Protein AF-A0A8T2HKB7-F1 (afdb_monomer)

Structure (mmCIF, N/CA/C/O backbone):
data_AF-A0A8T2HKB7-F1
#
_entry.id   AF-A0A8T2HKB7-F1
#
loop_
_atom_site.group_PDB
_atom_site.id
_atom_site.type_symbol
_atom_site.label_atom_id
_atom_site.label_alt_id
_atom_site.label_comp_id
_atom_site.label_asym_id
_atom_site.label_entity_id
_atom_site.label_seq_id
_atom_site.pdbx_PDB_ins_code
_atom_site.Cartn_x
_atom_site.Cartn_y
_atom_site.Cartn_z
_atom_site.occupancy
_atom_site.B_iso_or_equiv
_atom_site.auth_seq_id
_atom_site.auth_comp_id
_atom_site.auth_asym_id
_atom_site.auth_atom_id
_atom_site.pdbx_PDB_model_num
ATOM 1 N N . MET A 1 1 ? 8.326 29.062 -11.252 1.00 33.88 1 MET A N 1
ATOM 2 C CA . MET A 1 1 ? 8.209 27.866 -12.114 1.00 33.88 1 MET A CA 1
ATOM 3 C C . MET A 1 1 ? 6.860 27.224 -11.843 1.00 33.88 1 MET A C 1
ATOM 5 O O . MET A 1 1 ? 6.648 26.756 -10.735 1.00 33.88 1 MET A O 1
ATOM 9 N N . ARG A 1 2 ? 5.918 27.304 -12.791 1.00 27.80 2 ARG A N 1
ATOM 10 C CA . ARG A 1 2 ? 4.631 26.599 -12.707 1.00 27.80 2 ARG A CA 1
ATOM 11 C C . ARG A 1 2 ? 4.879 25.162 -13.160 1.00 27.80 2 ARG A C 1
ATOM 13 O O . ARG A 1 2 ? 5.317 24.971 -14.290 1.00 27.80 2 ARG A O 1
ATOM 20 N N . TYR A 1 3 ? 4.659 24.190 -12.281 1.00 26.69 3 TYR A N 1
ATOM 21 C CA . TYR A 1 3 ? 4.697 22.777 -12.645 1.00 26.69 3 TYR A CA 1
ATOM 22 C C . TYR A 1 3 ? 3.582 22.519 -13.664 1.00 26.69 3 TYR A C 1
ATOM 24 O O . TYR A 1 3 ? 2.404 22.675 -13.347 1.00 26.69 3 TYR A O 1
ATOM 32 N N . MET A 1 4 ? 3.950 22.179 -14.902 1.00 27.08 4 MET A N 1
ATOM 33 C CA . MET A 1 4 ? 3.017 21.567 -15.841 1.00 27.08 4 MET A CA 1
ATOM 34 C C . MET A 1 4 ? 2.766 20.149 -15.340 1.00 27.08 4 MET A C 1
ATOM 36 O O . MET A 1 4 ? 3.562 19.246 -15.574 1.00 27.08 4 MET A O 1
ATOM 40 N N . THR A 1 5 ? 1.678 19.956 -14.600 1.00 33.66 5 THR A N 1
ATOM 41 C CA . THR A 1 5 ? 1.136 18.624 -14.370 1.00 33.66 5 THR A CA 1
ATOM 42 C C . THR A 1 5 ? 0.741 18.071 -15.735 1.00 33.66 5 THR A C 1
ATOM 44 O O . THR A 1 5 ? -0.195 18.555 -16.366 1.00 33.66 5 THR A O 1
ATOM 47 N N . SER A 1 6 ? 1.501 17.095 -16.235 1.00 32.62 6 SER A N 1
ATOM 48 C CA . SER A 1 6 ? 1.116 16.308 -17.405 1.00 32.62 6 SER A CA 1
ATOM 49 C C . SER A 1 6 ? -0.188 15.588 -17.071 1.00 32.62 6 SER A C 1
ATOM 51 O O . SER A 1 6 ? -0.193 14.505 -16.485 1.00 32.62 6 SER A O 1
ATOM 53 N N . THR A 1 7 ? -1.310 16.219 -17.401 1.00 34.56 7 THR A N 1
ATOM 54 C CA . THR A 1 7 ? -2.642 15.645 -17.303 1.00 34.56 7 THR A CA 1
ATOM 55 C C . THR A 1 7 ? -2.761 14.571 -18.373 1.00 34.56 7 THR A C 1
ATOM 57 O O . THR A 1 7 ? -3.138 14.822 -19.514 1.00 34.56 7 THR A O 1
ATOM 60 N N . TYR A 1 8 ? -2.438 13.334 -18.002 1.00 36.78 8 TYR A N 1
ATOM 61 C CA . TYR A 1 8 ? -2.991 12.181 -18.696 1.00 36.78 8 TYR A CA 1
ATOM 62 C C . TYR A 1 8 ? -4.514 12.303 -18.584 1.00 36.78 8 TYR A C 1
ATOM 64 O O . TYR A 1 8 ? -5.080 12.088 -17.513 1.00 36.78 8 TYR A O 1
ATOM 72 N N . ALA A 1 9 ? -5.158 12.752 -19.663 1.00 32.44 9 ALA A N 1
ATOM 73 C CA . ALA A 1 9 ? -6.601 12.921 -19.742 1.00 32.44 9 ALA A CA 1
ATOM 74 C C . ALA A 1 9 ? -7.260 11.540 -19.655 1.00 32.44 9 ALA A C 1
ATOM 76 O O . ALA A 1 9 ? -7.421 10.836 -20.651 1.00 32.44 9 ALA A O 1
ATOM 77 N N . TYR A 1 10 ? -7.579 11.127 -18.433 1.00 39.91 10 TYR A N 1
ATOM 78 C CA . TYR A 1 10 ? -8.328 9.914 -18.171 1.00 39.91 10 TYR A CA 1
ATOM 79 C C . TYR A 1 10 ? -9.809 10.216 -18.392 1.00 39.91 10 TYR A C 1
ATOM 81 O O . TYR A 1 10 ? -10.353 11.161 -17.822 1.00 39.91 10 TYR A O 1
ATOM 89 N N . SER A 1 11 ? -10.462 9.421 -19.236 1.00 33.41 11 SER A N 1
ATOM 90 C CA . SER A 1 11 ? -11.915 9.449 -19.384 1.00 33.41 11 SER A CA 1
ATOM 91 C C . SER A 1 11 ? -12.533 8.909 -18.093 1.00 33.41 11 SER A C 1
ATOM 93 O O . SER A 1 11 ? -12.654 7.699 -17.905 1.00 33.41 11 SER A O 1
ATOM 95 N N . SER A 1 12 ? -12.866 9.803 -17.162 1.00 39.53 12 SER A N 1
ATOM 96 C CA . SER A 1 12 ? -13.628 9.460 -15.968 1.00 39.53 12 SER A CA 1
ATOM 97 C C . SER A 1 12 ? -15.086 9.256 -16.369 1.00 39.53 12 SER A C 1
ATOM 99 O O . SER A 1 12 ? -15.867 10.197 -16.511 1.00 39.53 12 SER A O 1
ATOM 101 N N . GLN A 1 13 ? -15.489 8.003 -16.564 1.00 40.47 13 GLN A N 1
ATOM 102 C CA . GLN A 1 13 ? -16.909 7.694 -16.457 1.00 40.47 13 GLN A CA 1
ATOM 103 C C . GLN A 1 13 ? -17.332 8.027 -15.019 1.00 40.47 13 GLN A C 1
ATOM 105 O O . GLN A 1 13 ? -16.744 7.516 -14.071 1.00 40.47 13 GLN A O 1
ATOM 110 N N . ASN A 1 14 ? -18.295 8.942 -14.872 1.00 40.03 14 ASN A N 1
ATOM 111 C CA . ASN A 1 14 ? -18.813 9.462 -13.602 1.00 40.03 14 ASN A CA 1
ATOM 112 C C . ASN A 1 14 ? -19.459 8.340 -12.761 1.00 40.03 14 ASN A C 1
ATOM 114 O O . ASN A 1 14 ? -20.680 8.196 -12.702 1.00 40.03 14 ASN A O 1
ATOM 118 N N . THR A 1 15 ? -18.653 7.518 -12.097 1.00 45.56 15 THR A N 1
ATOM 119 C CA . THR A 1 15 ? -19.126 6.613 -11.051 1.00 45.56 15 THR A CA 1
ATOM 120 C C . THR A 1 15 ? -19.275 7.419 -9.768 1.00 45.56 15 THR A C 1
ATOM 122 O O . THR A 1 15 ? -18.288 7.930 -9.245 1.00 45.56 15 THR A O 1
ATOM 125 N N . SER A 1 16 ? -20.502 7.557 -9.250 1.00 45.28 16 SER A N 1
ATOM 126 C CA . SER A 1 16 ? -20.735 8.199 -7.946 1.00 45.28 16 SER A CA 1
ATOM 127 C C . SER A 1 16 ? -19.819 7.566 -6.880 1.00 45.28 16 SER A C 1
ATOM 129 O O . SER A 1 16 ? -19.712 6.335 -6.863 1.00 45.28 16 SER A O 1
ATOM 131 N N . PRO A 1 17 ? -19.217 8.336 -5.954 1.00 51.38 17 PRO A N 1
ATOM 132 C CA . PRO A 1 17 ? -18.415 7.798 -4.849 1.00 51.38 17 PRO A CA 1
ATOM 133 C C . PRO A 1 17 ? -19.121 6.681 -4.063 1.00 51.38 17 PRO A C 1
ATOM 135 O O . PRO A 1 17 ? -18.500 5.715 -3.635 1.00 51.38 17 PRO A O 1
ATOM 138 N N . THR A 1 18 ? -20.453 6.741 -3.961 1.00 52.22 18 THR A N 1
ATOM 139 C CA . THR A 1 18 ? -21.271 5.693 -3.323 1.00 52.22 18 THR A CA 1
ATOM 140 C C . THR A 1 18 ? -21.320 4.380 -4.108 1.00 52.22 18 THR A C 1
ATOM 142 O O . THR A 1 18 ? -21.565 3.332 -3.520 1.00 52.22 18 THR A O 1
ATOM 145 N N . SER A 1 19 ? -21.090 4.400 -5.424 1.00 57.41 19 SER A N 1
ATOM 146 C CA . SER A 1 19 ? -21.016 3.197 -6.267 1.00 57.41 19 SER A CA 1
ATOM 147 C C . SER A 1 19 ? -19.668 2.487 -6.142 1.00 57.41 19 SER A C 1
ATOM 149 O O . SER A 1 19 ? -19.634 1.259 -6.121 1.00 57.41 19 SER A O 1
ATOM 151 N N . LEU A 1 20 ? -18.589 3.251 -5.927 1.00 61.28 20 LEU A N 1
ATOM 152 C CA . LEU A 1 20 ? -17.275 2.725 -5.554 1.00 61.28 20 LEU A CA 1
ATOM 153 C C . LEU A 1 20 ? -17.274 2.083 -4.163 1.00 61.28 20 LEU A C 1
ATOM 155 O O . LEU A 1 20 ? -16.306 1.406 -3.853 1.00 61.28 20 LEU A O 1
ATOM 159 N N . LEU A 1 21 ? -18.341 2.270 -3.368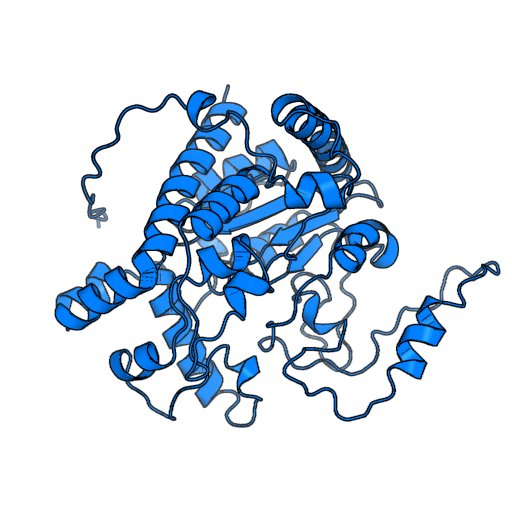 1.00 57.97 21 LEU A N 1
ATOM 160 C CA . LEU A 1 21 ? -18.490 1.830 -1.977 1.00 57.97 21 LEU A CA 1
ATOM 161 C C . LEU A 1 21 ? -19.559 0.722 -1.755 1.00 57.97 21 LEU A C 1
ATOM 163 O O . LEU A 1 21 ? -19.923 0.441 -0.611 1.00 57.97 21 LEU A O 1
ATOM 167 N N . LYS A 1 22 ? -20.005 0.002 -2.797 1.00 61.56 22 LYS A N 1
ATOM 168 C CA . LYS A 1 22 ? -20.921 -1.150 -2.640 1.00 61.56 22 LYS A CA 1
ATOM 169 C C . LYS A 1 22 ? -20.213 -2.516 -2.705 1.00 61.56 22 LYS A C 1
ATOM 171 O O . LYS A 1 22 ? -19.714 -2.894 -3.755 1.00 61.56 22 LYS A O 1
ATOM 176 N N . ASN A 1 23 ? -20.314 -3.278 -1.607 1.00 66.12 23 ASN A N 1
ATOM 177 C CA . ASN A 1 23 ? -20.043 -4.722 -1.475 1.00 66.12 23 ASN A CA 1
ATOM 178 C C . ASN A 1 23 ? -18.600 -5.202 -1.785 1.00 66.12 23 ASN A C 1
ATOM 180 O O . ASN A 1 23 ? -18.311 -5.674 -2.881 1.00 66.12 23 ASN A O 1
ATOM 184 N N . PHE A 1 24 ? -17.703 -5.178 -0.787 1.00 83.19 24 PHE A N 1
ATOM 185 C CA . PHE A 1 24 ? -16.282 -5.560 -0.976 1.00 83.19 24 PHE A CA 1
ATOM 186 C C . PHE A 1 24 ? -15.762 -6.630 -0.037 1.00 83.19 24 PHE A C 1
ATOM 188 O O . PHE A 1 24 ? -14.557 -6.853 0.033 1.00 83.19 24 PHE A O 1
ATOM 195 N N . CYS A 1 25 ? -16.639 -7.292 0.707 1.00 90.44 25 CYS A N 1
ATOM 196 C CA . CYS A 1 25 ? -16.159 -8.266 1.662 1.00 90.44 25 CYS A CA 1
ATOM 197 C C . CYS A 1 25 ? -15.763 -9.568 0.950 1.00 90.44 25 CYS A C 1
ATOM 199 O O . CYS A 1 25 ? -16.614 -10.387 0.582 1.00 90.44 25 CYS A O 1
ATOM 201 N N . VAL A 1 26 ? -14.453 -9.744 0.752 1.00 94.94 26 VAL A N 1
ATOM 202 C CA . VAL A 1 26 ? -13.859 -10.899 0.071 1.00 94.94 26 VAL A CA 1
ATOM 203 C C . VAL A 1 26 ? -14.356 -12.180 0.742 1.00 94.94 26 VAL A C 1
ATOM 205 O O . VAL A 1 26 ? -14.273 -12.330 1.960 1.00 94.94 26 VAL A O 1
ATOM 208 N N . HIS A 1 27 ? -14.865 -13.131 -0.045 1.00 95.56 27 HIS A N 1
ATOM 209 C CA . HIS A 1 27 ? -15.445 -14.365 0.496 1.00 95.56 27 HIS A CA 1
ATOM 210 C C . HIS A 1 27 ? -14.476 -15.129 1.417 1.00 95.56 27 HIS A C 1
ATOM 212 O O . HIS A 1 27 ? -14.854 -15.511 2.521 1.00 95.56 27 HIS A O 1
ATOM 218 N N . GLY A 1 28 ? -13.212 -15.288 1.008 1.00 96.38 28 GLY A N 1
ATOM 219 C CA . GLY A 1 28 ? -12.194 -15.945 1.834 1.00 96.38 28 GLY A CA 1
ATOM 220 C C . GLY A 1 28 ? -11.924 -15.226 3.162 1.00 96.38 28 GLY A C 1
ATOM 221 O O . GLY A 1 28 ? -11.757 -15.886 4.184 1.00 96.38 28 GLY A O 1
ATOM 222 N N . ASP A 1 29 ? -11.955 -13.890 3.167 1.00 97.12 29 ASP A N 1
ATOM 223 C CA . ASP A 1 29 ? -11.766 -13.080 4.377 1.00 97.12 29 ASP A CA 1
ATOM 224 C C . ASP A 1 29 ? -12.968 -13.254 5.333 1.00 97.12 29 ASP A C 1
ATOM 226 O O . ASP A 1 29 ? -12.785 -13.462 6.534 1.00 97.12 29 ASP A O 1
ATOM 230 N N . ARG A 1 30 ? -14.206 -13.315 4.807 1.00 96.44 30 ARG A N 1
ATOM 231 C CA . ARG A 1 30 ? -15.406 -13.661 5.604 1.00 96.44 30 ARG A CA 1
ATOM 232 C C . ARG A 1 30 ? -15.285 -15.018 6.267 1.00 96.44 30 ARG A C 1
ATOM 234 O O . ARG A 1 30 ? -15.528 -15.137 7.463 1.00 96.44 30 ARG A O 1
ATOM 241 N N . VAL A 1 31 ? -14.926 -16.040 5.493 1.00 96.75 31 VAL A N 1
ATOM 242 C CA . VAL A 1 31 ? -14.802 -17.411 6.002 1.00 96.75 31 VAL A CA 1
ATOM 243 C C . VAL A 1 31 ? -13.741 -17.475 7.099 1.00 96.75 31 VAL A C 1
ATOM 245 O O . VAL A 1 31 ? -14.016 -18.020 8.164 1.00 96.75 31 VAL A O 1
ATOM 248 N N . ALA A 1 32 ? -12.576 -16.856 6.886 1.00 95.25 32 ALA A N 1
ATOM 249 C CA . ALA A 1 32 ? -11.501 -16.819 7.878 1.00 95.25 32 ALA A CA 1
ATOM 250 C C . ALA A 1 32 ? -11.880 -16.083 9.173 1.00 95.25 32 ALA A C 1
ATOM 252 O O . ALA A 1 32 ? -11.338 -16.395 10.228 1.00 95.25 32 ALA A O 1
ATOM 253 N N . THR A 1 33 ? -12.829 -15.150 9.096 1.00 96.69 33 THR A N 1
ATOM 254 C CA . THR A 1 33 ? -13.368 -14.413 10.250 1.00 96.69 33 THR A CA 1
ATOM 255 C C . THR A 1 33 ? -14.516 -15.164 10.952 1.00 96.69 33 THR A C 1
ATOM 257 O O . THR A 1 33 ? -14.982 -14.756 12.010 1.00 96.69 33 THR A O 1
ATOM 260 N N . GLY A 1 34 ? -15.025 -16.262 10.378 1.00 97.06 34 GLY A N 1
ATOM 261 C CA . GLY A 1 34 ? -16.236 -16.938 10.871 1.00 97.06 34 GLY A CA 1
ATOM 262 C C . GLY A 1 34 ? -17.548 -16.255 10.453 1.00 97.06 34 GLY A C 1
ATOM 263 O O . GLY A 1 34 ? -18.611 -16.526 11.007 1.00 97.06 34 GLY A O 1
ATOM 264 N N . TRP A 1 35 ? -17.496 -15.378 9.449 1.00 97.44 35 TRP A N 1
ATOM 265 C CA . TRP A 1 35 ? -18.620 -14.594 8.920 1.00 97.44 35 TRP A CA 1
ATOM 266 C C . TRP A 1 35 ? -19.160 -15.145 7.595 1.00 97.44 35 TRP A C 1
ATOM 268 O O . TRP A 1 35 ? -19.722 -14.410 6.784 1.00 97.44 35 TRP A O 1
ATOM 278 N N . SER A 1 36 ? -18.989 -16.443 7.338 1.00 97.25 36 SER A N 1
ATOM 279 C CA . SER A 1 36 ? -19.443 -17.088 6.095 1.00 97.25 36 SER A CA 1
ATOM 280 C C . SER A 1 36 ? -20.957 -16.988 5.865 1.00 97.25 36 SER A C 1
ATOM 282 O O . SER A 1 36 ? -21.399 -17.019 4.720 1.00 97.25 36 SER A O 1
ATOM 284 N N . HIS A 1 37 ? -21.735 -16.842 6.939 1.00 97.38 37 HIS A N 1
ATOM 285 C CA . HIS A 1 37 ? -23.190 -16.692 6.917 1.00 97.38 37 HIS A CA 1
ATOM 286 C C . HIS A 1 37 ? -23.658 -15.258 6.620 1.00 97.38 37 HIS A C 1
ATOM 288 O O . HIS A 1 37 ? -24.829 -15.064 6.306 1.00 97.38 37 HIS A O 1
ATOM 294 N N . LEU A 1 38 ? -22.773 -14.258 6.713 1.00 96.94 38 LEU A N 1
ATOM 295 C CA . LEU A 1 38 ? -23.121 -12.864 6.452 1.00 96.94 38 LEU A CA 1
ATOM 296 C C . LEU A 1 38 ? -23.130 -12.575 4.949 1.00 96.94 38 LEU A C 1
ATOM 298 O O . LEU A 1 38 ? -22.209 -12.951 4.209 1.00 96.94 38 LEU A O 1
ATOM 302 N N . THR A 1 39 ? -24.123 -11.809 4.504 1.00 94.44 39 THR A N 1
ATOM 303 C CA . THR A 1 39 ? -24.085 -11.146 3.196 1.00 94.44 39 THR A CA 1
ATOM 304 C C . THR A 1 39 ? -22.903 -10.172 3.124 1.00 94.44 39 THR A C 1
ATOM 306 O O . THR A 1 39 ? -22.327 -9.765 4.135 1.00 94.44 39 THR A O 1
ATOM 309 N N . GLU A 1 40 ? -22.519 -9.750 1.918 1.00 90.69 40 GLU A N 1
ATOM 310 C CA . GLU A 1 40 ? -21.417 -8.787 1.757 1.00 90.69 40 GLU A CA 1
ATOM 311 C C . GLU A 1 40 ? -21.715 -7.449 2.441 1.00 90.69 40 GLU A C 1
ATOM 313 O O . GLU A 1 40 ? -20.825 -6.856 3.052 1.00 90.69 40 GLU A O 1
ATOM 318 N N . ARG A 1 41 ? -22.978 -7.009 2.405 1.00 91.31 41 ARG A N 1
ATOM 319 C CA . ARG A 1 41 ? -23.434 -5.793 3.083 1.00 91.31 41 ARG A CA 1
ATOM 320 C C . ARG A 1 41 ? -23.329 -5.917 4.602 1.00 91.31 41 ARG A C 1
ATOM 322 O O . ARG A 1 41 ? -22.843 -4.992 5.246 1.00 91.31 41 ARG A O 1
ATOM 329 N N . GLU A 1 42 ? -23.770 -7.038 5.167 1.00 95.12 42 GLU A N 1
ATOM 330 C CA . GLU A 1 42 ? -23.676 -7.291 6.610 1.00 95.12 42 GLU A CA 1
ATOM 331 C C . GLU A 1 42 ? -22.222 -7.403 7.062 1.00 95.12 42 GLU A C 1
ATOM 333 O O . GLU A 1 42 ? -21.863 -6.792 8.065 1.00 95.12 42 GLU A O 1
ATOM 338 N N . CYS A 1 43 ? -21.367 -8.093 6.298 1.00 94.88 43 CYS A N 1
ATOM 339 C CA . CYS A 1 43 ? -19.937 -8.132 6.592 1.00 94.88 43 CYS A CA 1
ATOM 340 C C . CYS A 1 43 ? -19.337 -6.718 6.633 1.00 94.88 43 CYS A C 1
ATOM 342 O O . CYS A 1 43 ? -18.689 -6.360 7.613 1.00 94.88 43 CYS A O 1
ATOM 344 N N . MET A 1 44 ? -19.562 -5.896 5.601 1.00 92.12 44 MET A N 1
ATOM 345 C CA . MET A 1 44 ? -19.001 -4.540 5.570 1.00 92.12 44 MET A CA 1
ATOM 346 C C . MET A 1 44 ? -19.542 -3.670 6.706 1.00 92.12 44 MET A C 1
ATOM 348 O O . MET A 1 44 ? -18.805 -2.859 7.263 1.00 92.12 44 MET A O 1
ATOM 352 N N . HIS A 1 45 ? -20.808 -3.854 7.085 1.00 93.38 45 HIS A N 1
ATOM 353 C CA . HIS A 1 45 ? -21.368 -3.187 8.251 1.00 93.38 45 HIS A CA 1
ATOM 354 C C . HIS A 1 45 ? -20.635 -3.596 9.537 1.00 93.38 45 HIS A C 1
ATOM 356 O O . HIS A 1 45 ? -20.150 -2.715 10.248 1.00 93.38 45 HIS A O 1
ATOM 362 N N . GLN A 1 46 ? -20.481 -4.898 9.795 1.00 95.94 46 GLN A N 1
ATOM 363 C CA . GLN A 1 46 ? -19.757 -5.413 10.965 1.00 95.94 46 GLN A CA 1
ATOM 364 C C . GLN A 1 46 ? -18.305 -4.923 10.998 1.00 95.94 46 GLN A C 1
ATOM 366 O O . GLN A 1 46 ? -17.856 -4.368 12.001 1.00 95.94 46 GLN A O 1
ATOM 371 N N . PHE A 1 47 ? -17.598 -5.023 9.871 1.00 95.19 47 PHE A N 1
ATOM 372 C CA . PHE A 1 47 ? -16.238 -4.510 9.741 1.00 95.19 47 PHE A CA 1
ATOM 373 C C . PHE A 1 47 ? -16.161 -3.006 10.046 1.00 95.19 47 PHE A C 1
ATOM 375 O O . PHE A 1 47 ? -15.283 -2.570 10.787 1.00 95.19 47 PHE A O 1
ATOM 382 N N . SER A 1 48 ? -17.11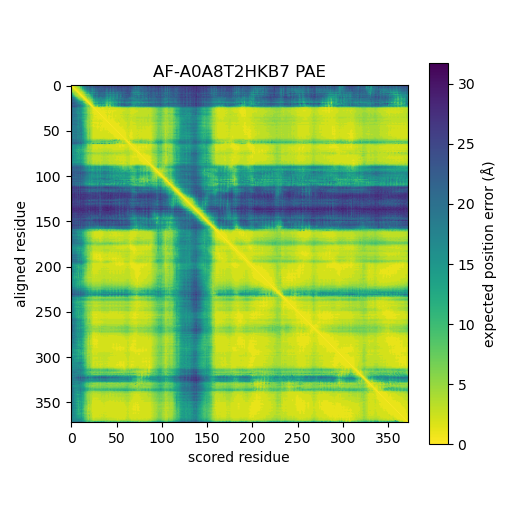3 -2.203 9.553 1.00 93.25 48 SER A N 1
ATOM 383 C CA . SER A 1 48 ? -17.141 -0.760 9.826 1.00 93.25 48 SER A CA 1
ATOM 384 C C . SER A 1 48 ? -17.332 -0.430 11.310 1.00 93.25 48 SER A C 1
ATOM 386 O O . SER A 1 48 ? -16.791 0.566 11.789 1.00 93.25 48 SER A O 1
ATOM 388 N N . VAL A 1 49 ? -18.076 -1.256 12.056 1.00 95.81 49 VAL A N 1
ATOM 389 C CA . VAL A 1 49 ? -18.243 -1.098 13.509 1.00 95.81 49 VAL A CA 1
ATOM 390 C C . VAL A 1 49 ? -16.914 -1.358 14.217 1.00 95.81 49 VAL A C 1
ATOM 392 O O . VAL A 1 49 ? -16.477 -0.525 15.009 1.00 95.81 49 VAL A O 1
ATOM 395 N N . ILE A 1 50 ? -16.230 -2.454 13.880 1.00 95.75 50 ILE A N 1
ATOM 396 C CA . ILE A 1 50 ? -14.915 -2.797 14.444 1.00 95.75 50 ILE A CA 1
ATOM 397 C C . ILE A 1 50 ? -13.877 -1.716 14.120 1.00 95.75 50 ILE A C 1
ATOM 399 O O . ILE A 1 50 ? -13.170 -1.248 15.013 1.00 95.75 50 ILE A O 1
ATOM 403 N N . GLN A 1 51 ? -13.830 -1.254 12.869 1.00 95.12 51 GLN A N 1
ATOM 404 C CA . GLN A 1 51 ? -12.913 -0.199 12.446 1.00 95.12 51 GLN A CA 1
ATOM 405 C C . GLN A 1 51 ? -13.184 1.119 13.192 1.00 95.12 51 GLN A C 1
ATOM 407 O O . GLN A 1 51 ? -12.240 1.766 13.642 1.00 95.12 51 GLN A O 1
ATOM 412 N N . LYS A 1 52 ? -14.454 1.506 13.397 1.00 95.38 52 LYS A N 1
ATOM 413 C CA . LYS A 1 52 ? -14.818 2.696 14.192 1.00 95.38 52 LYS A CA 1
ATOM 414 C C . LYS A 1 52 ? -14.345 2.595 15.640 1.00 95.38 52 LYS A C 1
ATOM 416 O O . LYS A 1 52 ? -13.824 3.578 16.163 1.00 95.38 52 LYS A O 1
ATOM 421 N N . LEU A 1 53 ? -14.486 1.429 16.270 1.00 95.75 53 LEU A N 1
ATOM 422 C CA . LEU A 1 53 ? -13.992 1.199 17.631 1.00 95.75 53 LEU A CA 1
ATOM 423 C C . LEU A 1 53 ? -12.462 1.309 17.698 1.00 95.75 53 LEU A C 1
ATOM 425 O O . LEU A 1 53 ? -11.934 1.976 18.588 1.00 95.75 53 LEU A O 1
ATOM 429 N N . ALA A 1 54 ? -11.748 0.732 16.727 1.00 95.31 54 ALA A N 1
ATOM 430 C CA . ALA A 1 54 ? -10.293 0.850 16.640 1.00 95.31 54 ALA A CA 1
ATOM 431 C C . ALA A 1 54 ? -9.842 2.310 16.431 1.00 95.31 54 ALA A C 1
ATOM 433 O O . ALA A 1 54 ? -8.921 2.778 17.100 1.00 95.31 54 ALA A O 1
ATOM 434 N N . LEU A 1 55 ? -10.525 3.062 15.561 1.00 96.12 55 LEU A N 1
ATOM 435 C CA . LEU A 1 55 ? -10.261 4.488 15.339 1.00 96.12 55 LEU A CA 1
ATOM 436 C C . LEU A 1 55 ? -10.536 5.333 16.583 1.00 96.12 55 LEU A C 1
ATOM 438 O O . LEU A 1 55 ? -9.754 6.228 16.901 1.00 96.12 55 LEU A O 1
ATOM 442 N N . GLN A 1 56 ? -11.620 5.048 17.305 1.00 95.69 56 GLN A N 1
ATOM 443 C CA . GLN A 1 56 ? -11.914 5.721 18.565 1.00 95.69 56 GLN A CA 1
ATOM 444 C C . GLN A 1 56 ? -10.803 5.471 19.588 1.00 95.69 56 GLN A C 1
ATOM 446 O O . GLN A 1 56 ? -10.359 6.423 20.223 1.00 95.69 56 GLN A O 1
ATOM 451 N N . ALA A 1 57 ? -10.319 4.231 19.704 1.00 94.06 57 ALA A N 1
ATOM 452 C CA . ALA A 1 57 ? -9.204 3.895 20.583 1.00 94.06 57 ALA A CA 1
ATOM 453 C C . ALA A 1 57 ? -7.922 4.663 20.210 1.00 94.06 57 ALA A C 1
ATOM 455 O O . ALA A 1 57 ? -7.238 5.160 21.104 1.00 94.06 57 ALA A O 1
ATOM 456 N N . ILE A 1 58 ? -7.614 4.805 18.912 1.00 93.69 58 ILE A N 1
ATOM 457 C CA . ILE A 1 58 ? -6.465 5.599 18.434 1.00 93.69 58 ILE A CA 1
ATOM 458 C C . ILE A 1 58 ? -6.621 7.069 18.829 1.00 93.69 58 ILE A C 1
ATOM 460 O O . ILE A 1 58 ? -5.708 7.645 19.415 1.00 93.69 58 ILE A O 1
ATOM 464 N N . ARG A 1 59 ? -7.787 7.671 18.569 1.00 94.19 59 ARG A N 1
ATOM 465 C CA . ARG A 1 59 ? -8.044 9.092 18.864 1.00 94.19 59 ARG A CA 1
ATOM 466 C C . ARG A 1 59 ? -7.987 9.415 20.354 1.00 94.19 59 ARG A C 1
ATOM 468 O O . ARG A 1 59 ? -7.576 10.509 20.722 1.00 94.19 59 ARG A O 1
ATOM 475 N N . THR A 1 60 ? -8.409 8.487 21.211 1.00 93.06 60 THR A N 1
ATOM 476 C CA . THR A 1 60 ? -8.345 8.652 22.672 1.00 93.06 60 THR A CA 1
ATOM 477 C C . THR A 1 60 ? -7.008 8.219 23.263 1.00 93.06 60 THR A C 1
ATOM 479 O O . THR A 1 60 ? -6.858 8.230 24.484 1.00 93.06 60 THR A O 1
ATOM 482 N N . ASN A 1 61 ? -6.037 7.854 22.417 1.00 85.88 61 ASN A N 1
ATOM 483 C CA . ASN A 1 61 ? -4.719 7.377 22.817 1.00 85.88 61 ASN A CA 1
ATOM 484 C C . ASN A 1 61 ? -4.793 6.213 23.824 1.00 85.88 61 ASN A C 1
ATOM 486 O O . ASN A 1 61 ? -4.056 6.155 24.810 1.00 85.88 61 ASN A O 1
ATOM 490 N N . SER A 1 62 ? -5.743 5.299 23.606 1.00 85.25 62 SER A N 1
ATOM 491 C CA . SER A 1 62 ? -5.895 4.107 24.433 1.00 85.25 62 SER A CA 1
ATOM 492 C C . SER A 1 62 ? -4.661 3.215 24.294 1.00 85.25 62 SER A C 1
ATOM 494 O O . SER A 1 62 ? -4.201 2.958 23.185 1.00 85.25 62 SER A O 1
ATOM 496 N N . SER A 1 63 ? -4.181 2.639 25.397 1.00 78.19 63 SER A N 1
ATOM 497 C CA . SER A 1 63 ? -3.078 1.660 25.393 1.00 78.19 63 SER A CA 1
ATOM 498 C C . SER A 1 63 ? -3.375 0.380 24.595 1.00 78.19 63 SER A C 1
ATOM 500 O O . SER A 1 63 ? -2.480 -0.426 24.350 1.00 78.19 63 SER A O 1
ATOM 502 N N . ASN A 1 64 ? -4.632 0.182 24.186 1.00 79.94 64 ASN A N 1
ATOM 503 C CA . ASN A 1 64 ? -5.069 -0.927 23.342 1.00 79.94 64 ASN A CA 1
ATOM 504 C C . ASN A 1 64 ? -5.169 -0.550 21.855 1.00 79.94 64 ASN A C 1
ATOM 506 O O . ASN A 1 64 ? -5.535 -1.401 21.044 1.00 79.94 64 ASN A O 1
ATOM 510 N N . ALA A 1 65 ? -4.907 0.708 21.504 1.00 86.19 65 ALA A N 1
ATOM 511 C CA . ALA A 1 65 ? -5.008 1.198 20.144 1.00 86.19 65 ALA A CA 1
ATOM 512 C C . ALA A 1 65 ? -3.788 0.785 19.324 1.00 86.19 65 ALA A C 1
ATOM 514 O O . ALA A 1 65 ? -2.650 1.011 19.729 1.00 86.19 65 ALA A O 1
ATOM 515 N N . MET A 1 66 ? -4.036 0.219 18.146 1.00 91.38 66 MET A N 1
ATOM 516 C CA . MET A 1 66 ? -2.983 -0.119 17.202 1.00 91.38 66 MET A CA 1
ATOM 517 C C . MET A 1 66 ? -3.382 0.327 15.798 1.00 91.38 66 MET A C 1
ATOM 519 O O . MET A 1 66 ? -4.502 0.076 15.343 1.00 91.38 66 MET A O 1
ATOM 523 N N . LEU A 1 67 ? -2.446 0.986 15.122 1.00 94.06 67 LEU A N 1
ATOM 524 C CA . LEU A 1 67 ? -2.512 1.316 13.708 1.00 94.06 67 LEU A CA 1
ATOM 525 C C . LEU A 1 67 ? -1.534 0.420 12.948 1.00 94.06 67 LEU A C 1
ATOM 527 O O . LEU A 1 67 ? -0.328 0.466 13.190 1.00 94.06 67 LEU A O 1
ATOM 531 N N . LEU A 1 68 ? -2.048 -0.376 12.014 1.00 94.06 68 LEU A N 1
ATOM 532 C CA . LEU A 1 68 ? -1.225 -1.112 11.062 1.00 94.06 68 LEU A CA 1
ATOM 533 C C . LEU A 1 68 ? -1.064 -0.294 9.786 1.00 94.06 68 LEU A C 1
ATOM 535 O O . LEU A 1 68 ? -2.021 -0.042 9.055 1.00 94.06 68 LEU A O 1
ATOM 539 N N . PHE A 1 69 ? 0.172 0.061 9.480 1.00 95.00 69 PHE A N 1
ATOM 540 C CA . PHE A 1 69 ? 0.565 0.579 8.190 1.00 95.00 69 PHE A CA 1
ATOM 541 C C . PHE A 1 69 ? 0.952 -0.573 7.260 1.00 95.00 69 PHE A C 1
ATOM 543 O O . PHE A 1 69 ? 2.035 -1.148 7.380 1.00 95.00 69 PHE A O 1
ATOM 550 N N . LYS A 1 70 ? 0.089 -0.888 6.286 1.00 95.00 70 LYS A N 1
ATOM 551 C CA . LYS A 1 70 ? 0.508 -1.703 5.140 1.00 95.00 70 LYS A CA 1
ATOM 552 C C . LYS A 1 70 ? 1.418 -0.842 4.270 1.00 95.00 70 LYS A C 1
ATOM 554 O O . LYS A 1 70 ? 0.945 -0.018 3.481 1.00 95.00 70 LYS A O 1
ATOM 559 N N . HIS A 1 71 ? 2.718 -1.026 4.443 1.00 93.25 71 HIS A N 1
ATOM 560 C CA . HIS A 1 71 ? 3.747 -0.331 3.696 1.00 93.25 71 HIS A CA 1
ATOM 561 C C . HIS A 1 71 ? 3.929 -1.043 2.360 1.00 93.25 71 HIS A C 1
ATOM 563 O O . HIS A 1 71 ? 4.374 -2.182 2.306 1.00 93.25 71 HIS A O 1
ATOM 569 N N . VAL A 1 72 ? 3.553 -0.385 1.270 1.00 92.94 72 VAL A N 1
ATOM 570 C CA . VAL A 1 72 ? 3.915 -0.852 -0.068 1.00 92.94 72 VAL A CA 1
ATOM 571 C C . VAL A 1 72 ? 5.346 -0.414 -0.350 1.00 92.94 72 VAL A C 1
ATOM 573 O O . VAL A 1 72 ? 5.658 0.777 -0.256 1.00 92.94 72 VAL A O 1
ATOM 576 N N . HIS A 1 73 ? 6.223 -1.354 -0.710 1.00 89.62 73 HIS A N 1
ATOM 577 C CA . HIS A 1 73 ? 7.641 -1.049 -0.902 1.00 89.62 73 HIS A CA 1
ATOM 578 C C . HIS A 1 73 ? 7.848 0.121 -1.890 1.00 89.62 73 HIS A C 1
ATOM 580 O O . HIS A 1 73 ? 7.381 0.105 -3.037 1.00 89.62 73 HIS A O 1
ATOM 586 N N . LYS A 1 74 ? 8.573 1.147 -1.413 1.00 90.88 74 LYS A N 1
ATOM 587 C CA . LYS A 1 74 ? 8.861 2.435 -2.087 1.00 90.88 74 LYS A CA 1
ATOM 588 C C . LYS A 1 74 ? 7.661 3.355 -2.335 1.00 90.88 74 LYS A C 1
ATOM 590 O O . LYS A 1 74 ? 7.760 4.262 -3.167 1.00 90.88 74 LYS A O 1
ATOM 595 N N . ALA A 1 75 ? 6.587 3.202 -1.569 1.00 91.81 75 ALA A N 1
ATOM 596 C CA . ALA A 1 75 ? 5.423 4.084 -1.598 1.00 91.81 75 ALA A CA 1
ATOM 597 C C . ALA A 1 75 ? 5.337 4.997 -0.356 1.00 91.81 75 ALA A C 1
ATOM 599 O O . ALA A 1 75 ? 4.294 5.123 0.268 1.00 91.81 75 ALA A O 1
ATOM 600 N N . GLY A 1 76 ? 6.454 5.635 0.022 1.00 89.25 76 GLY A N 1
ATOM 601 C CA . GLY A 1 76 ? 6.458 6.675 1.061 1.00 89.25 76 GLY A CA 1
ATOM 602 C C . GLY A 1 76 ? 6.514 6.182 2.512 1.00 89.25 76 GLY A C 1
ATOM 603 O O . GLY A 1 76 ? 6.136 6.925 3.416 1.00 89.25 76 GLY A O 1
ATOM 604 N N . GLY A 1 77 ? 7.023 4.970 2.767 1.00 88.75 77 GLY A N 1
ATOM 605 C CA . GLY A 1 77 ? 7.096 4.436 4.130 1.00 88.75 77 GLY A CA 1
ATOM 606 C C . GLY A 1 77 ? 7.858 5.312 5.116 1.00 88.75 77 GLY A C 1
ATOM 607 O O . GLY A 1 77 ? 7.341 5.588 6.191 1.00 88.75 77 GLY A O 1
ATOM 608 N N . THR A 1 78 ? 9.029 5.836 4.735 1.00 85.56 78 THR A N 1
ATOM 609 C CA . THR A 1 78 ? 9.790 6.760 5.595 1.00 85.56 78 THR A CA 1
ATOM 610 C C . THR A 1 78 ? 8.982 8.009 5.948 1.00 85.56 78 THR A C 1
ATOM 612 O O . THR A 1 78 ? 9.005 8.432 7.100 1.00 85.56 78 THR A O 1
ATOM 615 N N . THR A 1 79 ? 8.230 8.559 4.990 1.00 89.00 79 THR A N 1
ATOM 616 C CA . THR A 1 79 ? 7.368 9.727 5.202 1.00 89.00 79 THR A CA 1
ATOM 617 C C . THR A 1 79 ? 6.312 9.436 6.264 1.00 89.00 79 THR A C 1
ATOM 619 O O . THR A 1 79 ? 6.254 10.128 7.278 1.00 89.00 79 THR A O 1
ATOM 622 N N . LEU A 1 80 ? 5.497 8.390 6.069 1.00 91.19 80 LEU A N 1
ATOM 623 C CA . LEU A 1 80 ? 4.421 8.077 7.013 1.00 91.19 80 LEU A CA 1
ATOM 624 C C . LEU A 1 80 ? 4.972 7.719 8.392 1.00 91.19 80 LEU A C 1
ATOM 626 O O . LEU A 1 80 ? 4.384 8.070 9.408 1.00 91.19 80 LEU A O 1
ATOM 630 N N . CYS A 1 81 ? 6.134 7.083 8.426 1.00 87.88 81 CYS A N 1
ATOM 631 C CA . CYS A 1 81 ? 6.823 6.752 9.654 1.00 87.88 81 CYS A CA 1
ATOM 632 C C . CYS A 1 81 ? 7.261 7.961 10.467 1.00 87.88 81 CYS A C 1
ATOM 634 O O . CYS A 1 81 ? 6.980 8.027 11.660 1.00 87.88 81 CYS A O 1
ATOM 636 N N . GLN A 1 82 ? 7.875 8.954 9.827 1.00 85.94 82 GLN A N 1
ATOM 637 C CA . GLN A 1 82 ? 8.231 10.212 10.488 1.00 85.94 82 GLN A CA 1
ATOM 638 C C . GLN A 1 82 ? 7.003 10.986 10.983 1.00 85.94 82 GLN A C 1
ATOM 640 O O . GLN A 1 82 ? 7.079 11.718 11.969 1.00 85.94 82 GLN A O 1
ATOM 645 N N . VAL A 1 83 ? 5.864 10.839 10.308 1.00 89.69 83 VAL A N 1
ATOM 646 C CA . VAL A 1 83 ? 4.598 11.424 10.758 1.00 89.69 83 VAL A CA 1
ATOM 647 C C . VAL A 1 83 ? 4.014 10.659 11.941 1.00 89.69 83 VAL A C 1
ATOM 649 O O . VAL A 1 83 ? 3.586 11.282 12.915 1.00 89.69 83 VAL A O 1
ATOM 652 N N . ALA A 1 84 ? 4.029 9.329 11.892 1.00 90.00 84 ALA A N 1
ATOM 653 C CA . ALA A 1 84 ? 3.553 8.478 12.972 1.00 90.00 84 ALA A CA 1
ATOM 654 C C . ALA A 1 84 ? 4.355 8.715 14.256 1.00 90.00 84 ALA A C 1
ATOM 656 O O . ALA A 1 84 ? 3.756 8.834 15.324 1.00 90.00 84 ALA A O 1
ATOM 657 N N . THR A 1 85 ? 5.680 8.901 14.163 1.00 86.56 85 THR A N 1
ATOM 658 C CA . THR A 1 85 ? 6.508 9.140 15.355 1.00 86.56 85 THR A CA 1
ATOM 659 C C . THR A 1 85 ? 6.178 10.438 16.090 1.00 86.56 85 THR A C 1
ATOM 661 O O . THR A 1 85 ? 6.457 10.575 17.277 1.00 86.56 85 THR A O 1
ATOM 664 N N . LYS A 1 86 ? 5.539 11.392 15.408 1.00 88.69 86 LYS A N 1
ATOM 665 C CA . LYS A 1 86 ? 5.071 12.652 15.998 1.00 88.69 86 LYS A CA 1
ATOM 666 C C . LYS A 1 86 ? 3.654 12.569 16.560 1.00 88.69 86 LYS A C 1
ATOM 668 O O . LYS A 1 86 ? 3.227 13.489 17.258 1.00 88.69 86 LYS A O 1
ATOM 673 N N . ASN A 1 87 ? 2.905 11.520 16.238 1.00 90.56 87 ASN A N 1
ATOM 674 C CA . ASN A 1 87 ? 1.466 11.447 16.491 1.00 90.56 87 ASN A CA 1
ATOM 675 C C . ASN A 1 87 ? 1.023 10.233 17.305 1.00 90.56 87 ASN A C 1
ATOM 677 O O . ASN A 1 87 ? -0.114 10.207 17.764 1.00 90.56 87 ASN A O 1
ATOM 681 N N . MET A 1 88 ? 1.896 9.250 17.497 1.00 87.31 88 MET A N 1
ATOM 682 C CA . MET A 1 88 ? 1.591 8.025 18.229 1.00 87.31 88 MET A CA 1
ATOM 683 C C . MET A 1 88 ? 2.549 7.832 19.403 1.00 87.31 88 MET A C 1
ATOM 685 O O . MET A 1 88 ? 3.614 8.447 19.449 1.00 87.31 88 MET A O 1
ATOM 689 N N . ILE A 1 89 ? 2.166 6.987 20.365 1.00 79.81 89 ILE A N 1
ATOM 690 C CA . ILE A 1 89 ? 3.077 6.576 21.434 1.00 79.81 89 ILE A CA 1
ATOM 691 C C . ILE A 1 89 ? 4.111 5.639 20.815 1.00 79.81 89 ILE A C 1
ATOM 693 O O . ILE A 1 89 ? 3.809 4.508 20.428 1.00 79.81 89 ILE A O 1
ATOM 697 N N . VAL A 1 90 ? 5.325 6.156 20.715 1.00 67.75 90 VAL A N 1
ATOM 698 C CA . VAL A 1 90 ? 6.501 5.502 20.152 1.00 67.75 90 VAL A CA 1
ATOM 699 C C . VAL A 1 90 ? 7.299 4.982 21.332 1.00 67.75 90 VAL A C 1
ATOM 701 O O . VAL A 1 90 ? 7.823 5.762 22.124 1.00 67.75 90 VAL A O 1
ATOM 704 N N . GLU A 1 91 ? 7.384 3.663 21.476 1.00 66.56 91 GLU A N 1
ATOM 705 C CA . GLU A 1 91 ? 8.419 3.104 22.337 1.00 66.56 91 GLU A CA 1
ATOM 706 C C . GLU A 1 91 ? 9.760 3.229 21.624 1.00 66.56 91 GLU A C 1
ATOM 708 O O . GLU A 1 91 ? 10.028 2.502 20.668 1.00 66.56 91 GLU A O 1
ATOM 713 N N . ASP A 1 92 ? 10.612 4.142 22.084 1.00 64.56 92 ASP A N 1
ATOM 714 C CA . ASP A 1 92 ? 12.005 4.223 21.646 1.00 64.56 92 ASP A CA 1
ATOM 715 C C . ASP A 1 92 ? 12.840 3.114 22.300 1.00 64.56 92 ASP A C 1
ATOM 717 O O . ASP A 1 92 ? 13.849 3.360 22.956 1.00 64.56 92 ASP A O 1
ATOM 721 N N . VAL A 1 93 ? 12.399 1.863 22.146 1.00 64.44 93 VAL A N 1
ATOM 722 C CA . VAL A 1 93 ? 13.215 0.704 22.494 1.00 64.44 93 VAL A CA 1
ATOM 723 C C . VAL A 1 93 ? 14.206 0.516 21.348 1.00 64.44 93 VAL A C 1
ATOM 725 O O . VAL A 1 93 ? 13.780 0.231 20.221 1.00 64.44 93 VAL A O 1
ATOM 728 N N . PRO A 1 94 ? 15.518 0.688 21.593 1.00 63.16 94 PRO A N 1
ATOM 729 C CA . PRO A 1 94 ? 16.520 0.442 20.575 1.00 63.16 94 PRO A CA 1
ATOM 730 C C . PRO A 1 94 ? 16.450 -1.014 20.137 1.00 63.16 94 PRO A C 1
ATOM 732 O O . PRO A 1 94 ? 16.274 -1.923 20.958 1.00 63.16 94 PRO A O 1
ATOM 735 N N . LEU A 1 95 ? 16.622 -1.253 18.843 1.00 56.28 95 LEU A N 1
ATOM 736 C CA . LEU A 1 95 ? 16.795 -2.614 18.367 1.00 56.28 95 LEU A CA 1
ATOM 737 C C . LEU A 1 95 ? 18.080 -3.219 18.957 1.00 56.28 95 LEU A C 1
ATOM 739 O O . LEU A 1 95 ? 19.076 -2.508 19.136 1.00 56.28 95 LEU A O 1
ATOM 743 N N . PRO A 1 96 ? 18.117 -4.539 19.214 1.00 52.38 96 PRO A N 1
ATOM 744 C CA . PRO A 1 96 ? 19.366 -5.214 19.535 1.00 52.38 96 PRO A CA 1
ATOM 745 C C . PRO A 1 96 ? 20.422 -4.851 18.484 1.00 52.38 96 PRO A C 1
ATOM 747 O O . PRO A 1 96 ? 20.188 -5.012 17.288 1.00 52.38 96 PRO A O 1
ATOM 750 N N . PHE A 1 97 ? 21.575 -4.348 18.935 1.00 54.47 97 PHE A N 1
ATOM 751 C CA . PHE A 1 97 ? 22.723 -3.979 18.092 1.00 54.47 97 PHE A CA 1
ATOM 752 C C . PHE A 1 97 ? 22.551 -2.739 17.184 1.00 54.47 97 PHE A C 1
ATOM 754 O O . PHE A 1 97 ? 23.444 -2.461 16.382 1.00 54.47 97 PHE A O 1
ATOM 761 N N . ARG A 1 98 ? 21.467 -1.957 17.317 1.00 51.12 98 ARG A N 1
ATOM 762 C CA . ARG A 1 98 ? 21.285 -0.661 16.631 1.00 51.12 98 ARG A CA 1
ATOM 763 C C . ARG A 1 98 ? 20.685 0.372 17.586 1.00 51.12 98 ARG A C 1
ATOM 765 O O . ARG A 1 98 ? 19.510 0.300 17.923 1.00 51.12 98 ARG A O 1
ATOM 772 N N . SER A 1 99 ? 21.485 1.351 18.004 1.00 59.22 99 SER A N 1
ATOM 773 C CA . SER A 1 99 ? 21.017 2.473 18.836 1.00 59.22 99 SER A CA 1
ATOM 774 C C . SER A 1 99 ? 20.315 3.573 18.036 1.00 59.22 99 SER A C 1
ATOM 776 O O . SER A 1 99 ? 19.646 4.420 18.616 1.00 59.22 99 SER A O 1
ATOM 778 N N . ASP A 1 100 ? 20.468 3.568 16.713 1.00 54.59 100 ASP A N 1
ATOM 779 C CA . ASP A 1 100 ? 19.908 4.553 15.789 1.00 54.59 100 ASP A CA 1
ATOM 780 C C . ASP A 1 100 ? 18.528 4.150 15.239 1.00 54.59 100 ASP A C 1
ATOM 782 O O . ASP A 1 100 ? 17.925 4.911 14.484 1.00 54.59 100 ASP A O 1
ATOM 786 N N . TRP A 1 101 ? 18.046 2.943 15.560 1.00 52.59 101 TRP A N 1
ATOM 787 C CA . TRP A 1 101 ? 16.770 2.396 15.090 1.00 52.59 101 TRP A CA 1
ATOM 788 C C . TRP A 1 101 ? 15.907 2.016 16.286 1.00 52.59 101 TRP A C 1
ATOM 790 O O . TRP A 1 101 ? 16.359 1.285 17.169 1.00 52.59 101 TRP A O 1
ATOM 800 N N . THR A 1 102 ? 14.656 2.472 16.288 1.00 60.59 102 THR A N 1
ATOM 801 C CA . THR A 1 102 ? 13.672 2.093 17.308 1.00 60.59 102 THR A CA 1
ATOM 802 C C . THR A 1 102 ? 12.625 1.161 16.715 1.00 60.59 102 THR A C 1
ATOM 804 O O . THR A 1 102 ? 12.521 1.031 15.499 1.00 60.59 102 THR A O 1
ATOM 807 N N . THR A 1 103 ? 11.875 0.441 17.550 1.00 56.75 103 THR A N 1
ATOM 808 C CA . THR A 1 103 ? 10.884 -0.557 17.095 1.00 56.75 103 THR A CA 1
ATOM 809 C C . THR A 1 103 ? 9.750 0.021 16.252 1.00 56.75 103 THR A C 1
ATOM 811 O O . THR A 1 103 ? 9.038 -0.724 15.578 1.00 56.75 103 THR A O 1
ATOM 814 N N . ASN A 1 104 ? 9.576 1.340 16.261 1.00 59.31 104 ASN A N 1
ATOM 815 C CA . ASN A 1 104 ? 8.566 2.009 15.459 1.00 59.31 104 ASN A CA 1
ATOM 816 C C . ASN A 1 104 ? 9.069 2.119 14.028 1.00 59.31 104 ASN A C 1
ATOM 818 O O . ASN A 1 104 ? 10.199 2.531 13.786 1.00 59.31 104 ASN A O 1
ATOM 822 N N . CYS A 1 105 ? 8.217 1.748 13.075 1.00 66.00 105 CYS A N 1
ATOM 823 C CA . CYS A 1 105 ? 8.558 1.762 11.653 1.00 66.00 105 CYS A CA 1
ATOM 824 C C . CYS A 1 105 ? 9.619 0.773 11.191 1.00 66.00 105 CYS A C 1
ATOM 826 O O . CYS A 1 105 ? 10.099 0.862 10.061 1.00 66.00 105 CYS A O 1
ATOM 828 N N . VAL A 1 106 ? 9.918 -0.219 12.020 1.00 61.91 106 VAL A N 1
ATOM 829 C CA . VAL A 1 106 ? 10.598 -1.425 11.572 1.00 61.91 106 VAL A CA 1
ATOM 830 C C . VAL A 1 106 ? 9.518 -2.374 11.060 1.00 61.91 106 VAL A C 1
ATOM 832 O O . VAL A 1 106 ? 8.601 -2.699 11.819 1.00 61.91 106 VAL A O 1
ATOM 835 N N . PRO A 1 107 ? 9.587 -2.809 9.792 1.00 61.28 107 PRO A N 1
ATOM 836 C CA . PRO A 1 107 ? 8.697 -3.821 9.253 1.00 61.28 107 PRO A CA 1
ATOM 837 C C . PRO 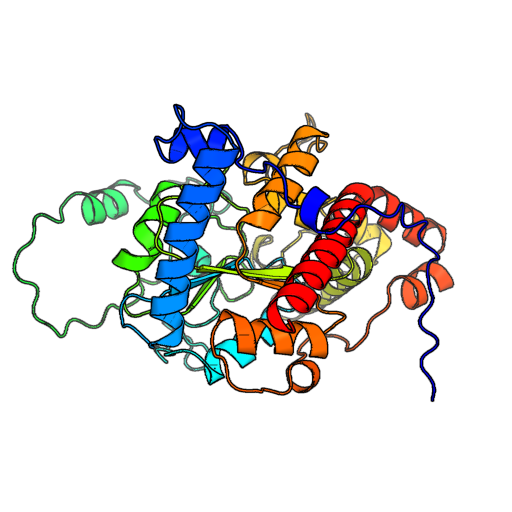A 1 107 ? 8.700 -5.031 10.164 1.00 61.28 107 PRO A C 1
ATOM 839 O O . PRO A 1 107 ? 9.750 -5.603 10.472 1.00 61.28 107 PRO A O 1
ATOM 842 N N . PHE A 1 108 ? 7.511 -5.356 10.640 1.00 63.16 108 PHE A N 1
ATOM 843 C CA . PHE A 1 108 ? 7.248 -6.367 11.643 1.00 63.16 108 PHE A CA 1
ATOM 844 C C . PHE A 1 108 ? 7.894 -7.727 11.337 1.00 63.16 108 PHE A C 1
ATOM 846 O O . PHE A 1 108 ? 8.342 -8.448 12.230 1.00 63.16 108 PHE A O 1
ATOM 853 N N . GLU A 1 109 ? 7.984 -8.045 10.050 1.00 61.84 109 GLU A N 1
ATOM 854 C CA . GLU A 1 109 ? 8.634 -9.218 9.476 1.00 61.84 109 GLU A CA 1
ATOM 855 C C . GLU A 1 109 ? 10.080 -9.404 9.967 1.00 61.84 109 GLU A C 1
ATOM 857 O O . GLU A 1 109 ? 10.581 -10.525 10.022 1.00 61.84 109 GLU A O 1
ATOM 862 N N . SER A 1 110 ? 10.727 -8.312 10.378 1.00 54.72 110 SER A N 1
ATOM 863 C CA . SER A 1 110 ? 12.095 -8.281 10.901 1.00 54.72 110 SER A CA 1
ATOM 864 C C . SER A 1 110 ? 12.230 -8.873 12.309 1.00 54.72 110 SER A C 1
ATOM 866 O O . SER A 1 110 ? 13.348 -9.146 12.740 1.00 54.72 110 SER A O 1
ATOM 868 N N . PHE A 1 111 ? 11.123 -9.048 13.042 1.00 54.03 111 PHE A N 1
ATOM 869 C CA . PHE A 1 111 ? 11.116 -9.525 14.432 1.00 54.03 111 PHE A CA 1
ATOM 870 C C . PHE A 1 111 ? 10.668 -10.975 14.590 1.00 54.03 111 PHE A C 1
ATOM 872 O O . PHE A 1 111 ? 10.833 -11.554 15.662 1.00 54.03 111 PHE A O 1
ATOM 879 N N . LEU A 1 112 ? 10.046 -11.545 13.557 1.00 53.62 112 LEU A N 1
ATOM 880 C CA . LEU A 1 112 ? 9.114 -12.655 13.726 1.00 53.62 112 LEU A CA 1
ATOM 881 C C . LEU A 1 112 ? 9.450 -13.916 12.929 1.00 53.62 112 LEU A C 1
ATOM 883 O O . LEU A 1 112 ? 8.540 -14.669 12.593 1.00 53.62 112 LEU A O 1
ATOM 887 N N . GLY A 1 113 ? 10.735 -14.153 12.637 1.00 41.62 113 GLY A N 1
ATOM 888 C CA . GLY A 1 113 ? 11.210 -15.275 11.811 1.00 41.62 113 GLY A CA 1
ATOM 889 C C . GLY A 1 113 ? 10.401 -16.583 11.973 1.00 41.62 113 GLY A C 1
ATOM 890 O O . GLY A 1 113 ? 10.037 -16.946 13.095 1.00 41.62 113 GLY A O 1
ATOM 891 N N . PRO A 1 114 ? 10.110 -17.308 10.872 1.00 44.97 114 PRO A N 1
ATOM 892 C CA . PRO A 1 114 ? 11.013 -17.514 9.745 1.00 44.97 114 PRO A CA 1
ATOM 893 C C . PRO A 1 114 ? 10.505 -16.901 8.433 1.00 44.97 114 PRO A C 1
ATOM 895 O O . PRO A 1 114 ? 9.340 -17.014 8.058 1.00 44.97 114 PRO A O 1
ATOM 898 N N . HIS A 1 115 ? 11.422 -16.296 7.690 1.00 47.78 115 HIS A N 1
ATOM 899 C CA . HIS A 1 115 ? 11.202 -15.922 6.301 1.00 47.78 115 HIS A CA 1
ATOM 900 C C . HIS A 1 115 ? 11.252 -17.194 5.427 1.00 47.78 115 HIS A C 1
ATOM 902 O O . HIS A 1 115 ? 12.242 -17.915 5.521 1.00 47.78 115 HIS A O 1
ATOM 908 N N . PRO A 1 116 ? 10.275 -17.488 4.547 1.00 43.97 116 PRO A N 1
ATOM 909 C CA . PRO A 1 116 ? 10.284 -18.711 3.729 1.00 43.97 116 PRO A CA 1
ATOM 910 C C . PRO A 1 116 ? 11.534 -18.894 2.849 1.00 43.97 116 PRO A C 1
ATOM 912 O O . PRO A 1 116 ? 11.906 -20.026 2.552 1.00 43.97 116 PRO A O 1
ATOM 915 N N . ALA A 1 117 ? 12.198 -17.803 2.445 1.00 40.50 117 ALA A N 1
ATOM 916 C CA . ALA A 1 117 ? 13.459 -17.865 1.689 1.00 40.50 117 ALA A CA 1
ATOM 917 C C . ALA A 1 117 ? 14.718 -18.020 2.567 1.00 40.50 117 ALA A C 1
ATOM 919 O O . ALA A 1 117 ? 15.759 -18.437 2.069 1.00 40.50 117 ALA A O 1
ATOM 920 N N . VAL A 1 118 ? 14.631 -17.753 3.877 1.00 39.66 118 VAL A N 1
ATOM 921 C CA . VAL A 1 118 ? 15.687 -18.129 4.830 1.00 39.66 118 VAL A CA 1
ATOM 922 C C . VAL A 1 118 ? 15.393 -19.580 5.170 1.00 39.66 118 VAL A C 1
ATOM 924 O O . VAL A 1 118 ? 14.625 -19.860 6.082 1.00 39.66 118 VAL A O 1
ATOM 927 N N . GLY A 1 119 ? 15.865 -20.469 4.294 1.00 35.19 119 GLY A N 1
ATOM 928 C CA . GLY A 1 119 ? 15.342 -21.817 4.110 1.00 35.19 119 GLY A CA 1
ATOM 929 C C . GLY A 1 119 ? 14.966 -22.557 5.392 1.00 35.19 119 GLY A C 1
ATOM 930 O O . GLY A 1 119 ? 15.598 -22.412 6.437 1.00 35.19 119 GLY A O 1
ATOM 931 N N . GLY A 1 120 ? 13.983 -23.452 5.267 1.00 34.06 120 GLY A N 1
ATOM 932 C CA . GLY A 1 120 ? 13.620 -24.462 6.268 1.00 34.06 120 GLY A CA 1
ATOM 933 C C . GLY A 1 120 ? 14.740 -25.459 6.612 1.00 34.06 120 GLY A C 1
ATOM 934 O O . GLY A 1 120 ? 14.462 -26.601 6.968 1.00 34.06 120 GLY A O 1
ATOM 935 N N . GLY A 1 121 ? 16.007 -25.057 6.511 1.00 33.94 121 GLY A N 1
ATOM 936 C CA . GLY A 1 121 ? 17.146 -25.740 7.084 1.00 33.94 121 GLY A CA 1
ATOM 937 C C . GLY A 1 121 ? 17.079 -25.665 8.603 1.00 33.94 121 GLY A C 1
ATOM 938 O O . GLY A 1 121 ? 17.677 -24.793 9.213 1.00 33.94 121 GLY A O 1
ATOM 939 N N . SER A 1 122 ? 16.348 -26.605 9.202 1.00 36.19 122 SER A N 1
ATOM 940 C CA . SER A 1 122 ? 16.699 -27.274 10.461 1.00 36.19 122 SER A CA 1
ATOM 941 C C . SER A 1 122 ? 17.062 -26.423 11.699 1.00 36.19 122 SER A C 1
ATOM 943 O O . SER A 1 122 ? 17.531 -26.988 12.689 1.00 36.19 122 SER A O 1
ATOM 945 N N . MET A 1 123 ? 16.803 -25.115 11.758 1.00 40.66 123 MET A N 1
ATOM 946 C CA . MET A 1 123 ? 16.723 -24.419 13.044 1.00 40.66 123 MET A CA 1
ATOM 947 C C . MET A 1 123 ? 15.360 -24.719 13.664 1.00 40.66 123 MET A C 1
ATOM 949 O O . MET A 1 123 ? 14.400 -23.973 13.525 1.00 40.66 123 MET A O 1
ATOM 953 N N . SER A 1 124 ? 15.300 -25.903 14.280 1.00 38.03 124 SER A N 1
ATOM 954 C CA . SER A 1 124 ? 14.325 -26.385 15.260 1.00 38.03 124 SER A CA 1
ATOM 955 C C . SER A 1 124 ? 13.107 -25.474 15.483 1.00 38.03 124 SER A C 1
ATOM 957 O O . SER A 1 124 ? 13.033 -24.701 16.439 1.00 38.03 124 SER A O 1
ATOM 959 N N . THR A 1 125 ? 12.075 -25.678 14.665 1.00 43.44 125 THR A N 1
ATOM 960 C CA . THR A 1 125 ? 10.694 -25.230 14.917 1.00 43.44 125 THR A CA 1
ATOM 961 C C . THR A 1 125 ? 10.150 -25.696 16.277 1.00 43.44 125 THR A C 1
ATOM 963 O O . THR A 1 125 ? 9.148 -25.163 16.754 1.00 43.44 125 THR A O 1
ATOM 966 N N . ARG A 1 126 ? 10.818 -26.640 16.962 1.00 41.00 126 ARG A N 1
ATOM 967 C CA . ARG A 1 126 ? 10.449 -27.070 18.318 1.00 41.00 126 ARG A CA 1
ATOM 968 C C . ARG A 1 126 ? 10.687 -26.003 19.386 1.00 41.00 126 ARG A C 1
ATOM 970 O O . ARG A 1 126 ? 9.956 -26.021 20.371 1.00 41.00 126 ARG A O 1
ATOM 977 N N . ASN A 1 127 ? 11.631 -25.072 19.225 1.00 41.53 127 ASN A N 1
ATOM 978 C CA . ASN A 1 127 ? 11.848 -24.046 20.254 1.00 41.53 127 ASN A CA 1
ATOM 979 C C . ASN A 1 127 ? 10.813 -22.916 20.168 1.00 41.53 127 ASN A C 1
ATOM 981 O O . ASN A 1 127 ? 10.254 -22.533 21.192 1.00 41.53 127 ASN A O 1
ATOM 985 N N . THR A 1 128 ? 10.455 -22.455 18.969 1.00 41.31 128 THR A N 1
ATOM 986 C CA . THR A 1 128 ? 9.474 -21.368 18.801 1.00 41.31 128 THR A CA 1
ATOM 987 C C . THR A 1 128 ? 8.040 -21.816 19.120 1.00 41.31 128 THR A C 1
ATOM 989 O O . THR A 1 128 ? 7.281 -21.071 19.735 1.00 41.31 128 THR A O 1
ATOM 992 N N . ILE A 1 129 ? 7.670 -23.061 18.787 1.00 40.09 129 ILE A N 1
ATOM 993 C CA . ILE A 1 129 ? 6.324 -23.599 19.066 1.00 40.09 129 ILE A CA 1
ATOM 994 C C . ILE A 1 129 ? 6.151 -23.971 20.552 1.00 40.09 129 ILE A C 1
ATOM 996 O O . ILE A 1 129 ? 5.074 -23.755 21.110 1.00 40.09 129 ILE A O 1
ATOM 1000 N N . ASN A 1 130 ? 7.193 -24.458 21.240 1.00 36.56 130 ASN A N 1
ATOM 1001 C CA . ASN A 1 130 ? 7.120 -24.704 22.691 1.00 36.56 130 ASN A CA 1
ATOM 1002 C C . ASN A 1 130 ? 7.039 -23.408 23.514 1.00 36.56 130 ASN A C 1
ATOM 1004 O O . ASN A 1 130 ? 6.443 -23.418 24.588 1.00 36.56 130 ASN A O 1
ATOM 1008 N N . LEU A 1 131 ? 7.579 -22.293 23.009 1.00 40.78 131 LEU A N 1
ATOM 1009 C CA . LEU A 1 131 ? 7.444 -20.974 23.640 1.00 40.78 131 LEU A CA 1
ATOM 1010 C C . LEU A 1 131 ? 6.035 -20.377 23.489 1.00 40.78 131 LEU A C 1
ATOM 1012 O O . LEU A 1 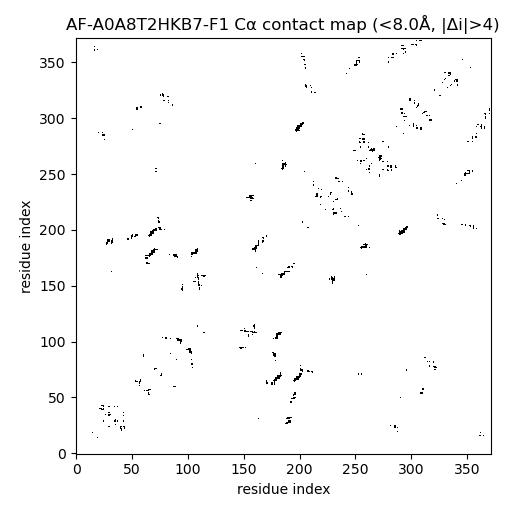131 ? 5.575 -19.678 24.386 1.00 40.78 131 LEU A O 1
ATOM 1016 N N . LEU A 1 132 ? 5.327 -20.683 22.397 1.00 39.97 132 LEU A N 1
ATOM 1017 C CA . LEU A 1 132 ? 3.962 -20.191 22.161 1.00 39.97 132 LEU A CA 1
ATOM 1018 C C . LEU A 1 132 ? 2.867 -21.098 22.753 1.00 39.97 132 LEU A C 1
ATOM 1020 O O . LEU A 1 132 ? 1.783 -20.613 23.061 1.00 39.97 132 LEU A O 1
ATOM 1024 N N . SER A 1 133 ? 3.135 -22.394 22.949 1.00 34.91 133 SER A N 1
ATOM 1025 C CA . SER A 1 133 ? 2.142 -23.367 23.447 1.00 34.91 133 SER A CA 1
ATOM 1026 C C . SER A 1 133 ? 2.153 -23.600 24.965 1.00 34.91 133 SER A C 1
ATOM 1028 O O . SER A 1 133 ? 1.234 -24.234 25.477 1.00 34.91 133 SER A O 1
ATOM 1030 N N . LYS A 1 134 ? 3.134 -23.069 25.714 1.00 35.19 134 LYS A N 1
ATOM 1031 C CA . LYS A 1 134 ? 3.230 -23.218 27.185 1.00 35.19 134 LYS A CA 1
ATOM 1032 C C . LYS A 1 134 ? 2.918 -21.948 27.989 1.00 35.19 134 LYS A C 1
ATOM 1034 O O . LYS A 1 134 ? 3.380 -21.802 29.116 1.00 35.19 134 LYS A O 1
ATOM 1039 N N . SER A 1 135 ? 2.095 -21.046 27.458 1.00 37.62 135 SER A N 1
ATOM 1040 C CA . SER A 1 135 ? 1.532 -19.936 28.242 1.00 37.62 135 SER A CA 1
ATOM 1041 C C . SER A 1 135 ? 0.239 -20.369 28.948 1.00 37.62 135 SER A C 1
ATOM 1043 O O . SER A 1 135 ? -0.857 -19.918 28.634 1.00 37.62 135 SER A O 1
ATOM 1045 N N . THR A 1 136 ? 0.355 -21.283 29.912 1.00 38.59 136 THR A N 1
ATOM 1046 C CA . THR A 1 136 ? -0.579 -21.319 31.045 1.00 38.59 136 THR A CA 1
ATOM 1047 C C . THR A 1 136 ? -0.046 -20.322 32.058 1.00 38.59 136 THR A C 1
ATOM 1049 O O . THR A 1 136 ? 1.042 -20.528 32.588 1.00 38.59 136 THR A O 1
ATOM 1052 N N . ALA A 1 137 ? -0.769 -19.221 32.243 1.00 40.06 137 ALA A N 1
ATOM 1053 C CA . ALA A 1 137 ? -0.372 -18.078 33.052 1.00 40.06 137 ALA A CA 1
ATOM 1054 C C . ALA A 1 137 ? 0.097 -18.460 34.470 1.00 40.06 137 ALA A C 1
ATOM 1056 O O . ALA A 1 137 ? -0.695 -18.998 35.244 1.00 40.06 137 ALA A O 1
ATOM 1057 N N . PRO A 1 138 ? 1.321 -18.073 34.863 1.00 35.72 138 PRO A N 1
ATOM 1058 C CA . PRO A 1 138 ? 1.584 -17.556 36.190 1.00 35.72 138 PRO A CA 1
ATOM 1059 C C . PRO A 1 138 ? 1.615 -16.022 36.131 1.00 35.72 138 PRO A C 1
ATOM 1061 O O . PRO A 1 138 ? 1.954 -15.431 35.102 1.00 35.72 138 PRO A O 1
ATOM 1064 N N . GLU A 1 139 ? 1.259 -15.376 37.238 1.00 39.38 139 GLU A N 1
ATOM 1065 C CA . GLU A 1 139 ? 1.438 -13.938 37.452 1.00 39.38 139 GLU A CA 1
ATOM 1066 C C . GLU A 1 139 ? 2.877 -13.523 37.106 1.00 39.38 139 GLU A C 1
ATOM 1068 O O . GLU A 1 139 ? 3.829 -13.792 37.836 1.00 39.38 139 GLU A O 1
ATOM 1073 N N . LEU A 1 140 ? 3.037 -12.897 35.940 1.00 34.94 140 LEU A N 1
ATOM 1074 C CA . LEU A 1 140 ? 4.299 -12.343 35.476 1.00 34.94 140 LEU A CA 1
ATOM 1075 C C . LEU A 1 140 ? 4.456 -10.944 36.066 1.00 34.94 140 LEU A C 1
ATOM 1077 O O . LEU A 1 140 ? 3.665 -10.038 35.796 1.00 34.94 140 LEU A O 1
ATOM 1081 N N . SER A 1 141 ? 5.497 -10.797 36.880 1.00 35.50 141 SER A N 1
ATOM 1082 C CA . SER A 1 141 ? 5.946 -9.537 37.452 1.00 35.50 141 SER A CA 1
ATOM 1083 C C . SER A 1 141 ? 6.180 -8.475 36.368 1.00 35.50 141 SER A C 1
ATOM 1085 O O . SER A 1 141 ? 6.689 -8.737 35.279 1.00 35.50 141 SER A O 1
ATOM 1087 N N . GLN A 1 142 ? 5.792 -7.243 36.691 1.00 38.22 142 GLN A N 1
ATOM 1088 C CA . GLN A 1 142 ? 5.599 -6.115 35.773 1.00 38.22 142 GLN A CA 1
ATOM 1089 C C . GLN A 1 142 ? 6.855 -5.533 35.087 1.00 38.22 142 GLN A C 1
ATOM 1091 O O . GLN A 1 142 ? 6.733 -4.506 34.427 1.00 38.22 142 GLN A O 1
ATOM 1096 N N . HIS A 1 143 ? 8.048 -6.136 35.171 1.00 36.41 143 HIS A N 1
ATOM 1097 C CA . HIS A 1 143 ? 9.281 -5.455 34.726 1.00 36.41 143 HIS A CA 1
ATOM 1098 C C . HIS A 1 143 ? 10.330 -6.293 33.977 1.00 36.41 143 HIS A C 1
ATOM 1100 O O . HIS A 1 143 ? 11.462 -5.838 33.828 1.00 36.41 143 HIS A O 1
ATOM 1106 N N . SER A 1 144 ? 10.004 -7.464 33.420 1.00 34.81 144 SER A N 1
ATOM 1107 C CA . SER A 1 144 ? 10.952 -8.104 32.494 1.00 34.81 144 SER A CA 1
ATOM 1108 C C . SER A 1 144 ? 10.956 -7.367 31.147 1.00 34.81 144 SER A C 1
ATOM 1110 O O . SER A 1 144 ? 10.022 -7.506 30.351 1.00 34.81 144 SER A O 1
ATOM 1112 N N . SER A 1 145 ? 12.005 -6.585 30.893 1.00 39.25 145 SER A N 1
ATOM 1113 C CA . SER A 1 145 ? 12.332 -6.003 29.591 1.00 39.25 145 SER A CA 1
ATOM 1114 C C . SER A 1 145 ? 12.267 -7.083 28.507 1.00 39.25 145 SER A C 1
ATOM 1116 O O . SER A 1 145 ? 13.036 -8.046 28.508 1.00 39.25 145 SER A O 1
ATOM 1118 N N . ARG A 1 146 ? 11.311 -6.950 27.582 1.00 42.00 146 ARG A N 1
ATOM 1119 C CA . ARG A 1 146 ? 11.167 -7.846 26.430 1.00 42.00 146 ARG A CA 1
ATOM 1120 C C . ARG A 1 146 ? 12.334 -7.603 25.474 1.00 42.00 146 ARG A C 1
ATOM 1122 O O . ARG A 1 146 ? 12.248 -6.782 24.568 1.00 42.00 146 ARG A O 1
ATOM 1129 N N . HIS A 1 147 ? 13.446 -8.294 25.693 1.00 40.97 147 HIS A N 1
ATOM 1130 C CA . HIS A 1 147 ? 14.568 -8.277 24.765 1.00 40.97 147 HIS A CA 1
ATOM 1131 C C . HIS A 1 147 ? 14.162 -8.987 23.470 1.00 40.97 147 HIS A C 1
ATOM 1133 O O . HIS A 1 147 ? 13.853 -10.178 23.467 1.00 40.97 147 HIS A O 1
ATOM 1139 N N . LEU A 1 148 ? 14.157 -8.245 22.363 1.00 43.25 148 LEU A N 1
ATOM 1140 C CA . LEU A 1 148 ? 13.989 -8.790 21.019 1.00 43.25 148 LEU A CA 1
ATOM 1141 C C . LEU A 1 148 ? 15.135 -9.779 20.750 1.00 43.25 148 LEU A C 1
ATOM 1143 O O . LEU A 1 148 ? 16.310 -9.412 20.778 1.00 43.25 148 LEU A O 1
ATOM 1147 N N . LEU A 1 149 ? 14.819 -11.054 20.536 1.00 40.69 149 LEU A N 1
ATOM 1148 C CA . LEU A 1 149 ? 15.829 -12.093 20.344 1.00 40.69 149 LEU A CA 1
ATOM 1149 C C . LEU A 1 149 ? 16.421 -12.039 18.919 1.00 40.69 149 LEU A C 1
ATOM 1151 O O . LEU A 1 149 ? 15.891 -12.607 17.972 1.00 40.69 149 LEU A O 1
ATOM 1155 N N . GLY A 1 150 ? 17.557 -11.350 18.788 1.00 35.03 150 GLY A N 1
ATOM 1156 C CA . GLY A 1 150 ? 18.793 -11.842 18.155 1.00 35.03 150 GLY A CA 1
ATOM 1157 C C . GLY A 1 150 ? 18.887 -12.165 16.654 1.00 35.03 150 GLY A C 1
ATOM 1158 O O . GLY A 1 150 ? 20.000 -12.422 16.210 1.00 35.03 150 GLY A O 1
ATOM 1159 N N . 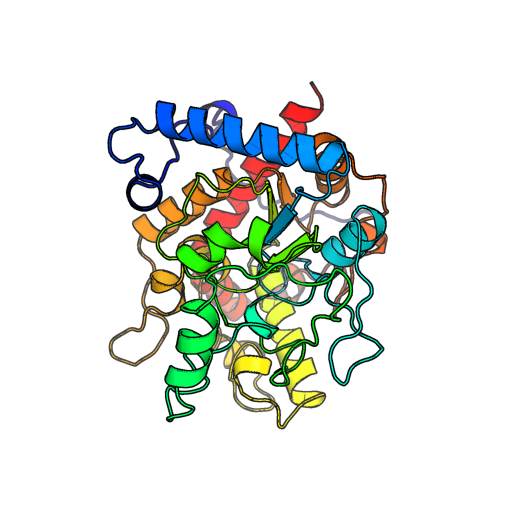THR A 1 151 ? 17.824 -12.147 15.847 1.00 41.81 151 THR A N 1
ATOM 1160 C CA . THR A 1 151 ? 17.939 -12.410 14.387 1.00 41.81 151 THR A CA 1
ATOM 1161 C C . THR A 1 151 ? 17.377 -11.270 13.547 1.00 41.81 151 THR A C 1
ATOM 1163 O O . THR A 1 151 ? 16.500 -11.440 12.708 1.00 41.81 151 THR A O 1
ATOM 1166 N N . TRP A 1 152 ? 17.901 -10.068 13.781 1.00 40.53 152 TRP A N 1
ATOM 1167 C CA . TRP A 1 152 ? 17.600 -8.915 12.942 1.00 40.53 152 TRP A CA 1
ATOM 1168 C C . TRP A 1 152 ? 18.391 -9.007 11.632 1.00 40.53 152 TRP A C 1
ATOM 1170 O O . TRP A 1 152 ? 19.620 -8.962 11.641 1.00 40.53 152 TRP A O 1
ATOM 1180 N N . LEU A 1 153 ? 17.692 -9.136 10.502 1.00 40.12 153 LEU A N 1
ATOM 1181 C CA . LEU A 1 153 ? 18.322 -9.256 9.179 1.00 40.12 153 LEU A CA 1
ATOM 1182 C C . LEU A 1 153 ? 18.752 -7.912 8.576 1.00 40.12 153 LEU A C 1
ATOM 1184 O O . LEU A 1 153 ? 19.390 -7.892 7.531 1.00 40.12 153 LEU A O 1
ATOM 1188 N N . GLY A 1 154 ? 18.480 -6.793 9.244 1.00 37.53 154 GLY A N 1
ATOM 1189 C CA . GLY A 1 154 ? 18.757 -5.473 8.702 1.00 37.53 154 GLY A CA 1
ATOM 1190 C C . GLY A 1 154 ? 17.516 -4.826 8.107 1.00 37.53 154 GLY A C 1
ATOM 1191 O O . GLY A 1 154 ? 16.625 -5.479 7.567 1.00 37.53 154 GLY A O 1
ATOM 1192 N N . GLY A 1 155 ? 17.485 -3.502 8.195 1.00 43.34 155 GLY A N 1
ATOM 1193 C CA . GLY A 1 155 ? 16.401 -2.635 7.758 1.00 43.34 155 GLY A CA 1
ATOM 1194 C C . GLY A 1 155 ? 16.167 -2.533 6.248 1.00 43.34 155 GLY A C 1
ATOM 1195 O O . GLY A 1 155 ? 15.778 -1.473 5.770 1.00 43.34 155 GLY A O 1
ATOM 1196 N N . ALA A 1 156 ? 16.458 -3.587 5.496 1.00 45.97 156 ALA A N 1
ATOM 1197 C CA . ALA A 1 156 ? 16.208 -3.665 4.062 1.00 45.97 156 ALA A CA 1
ATOM 1198 C C . ALA A 1 156 ? 15.672 -5.041 3.617 1.00 45.97 156 ALA A C 1
ATOM 1200 O O . ALA A 1 156 ? 15.384 -5.230 2.439 1.00 45.97 156 ALA A O 1
ATOM 1201 N N . CYS A 1 157 ? 15.538 -6.004 4.538 1.00 53.38 157 CYS A N 1
ATOM 1202 C CA . CYS A 1 157 ? 15.206 -7.405 4.251 1.00 53.38 157 CYS A CA 1
ATOM 1203 C C . CYS A 1 157 ? 13.756 -7.722 4.632 1.00 53.38 157 CYS A C 1
ATOM 1205 O O . CYS A 1 157 ? 13.487 -8.574 5.477 1.00 53.38 157 CYS A O 1
ATOM 1207 N N . PHE A 1 158 ? 12.808 -6.993 4.048 1.00 63.78 158 PHE A N 1
ATOM 1208 C CA . PHE A 1 158 ? 11.440 -6.895 4.566 1.00 63.78 158 PHE A CA 1
ATOM 1209 C C . PHE A 1 158 ? 10.407 -7.751 3.826 1.00 63.78 158 PHE A C 1
ATOM 1211 O O . PHE A 1 158 ? 9.272 -7.339 3.618 1.00 63.78 158 PHE A O 1
ATOM 1218 N N . LEU A 1 159 ? 10.795 -8.956 3.412 1.00 61.72 159 LEU A N 1
ATOM 1219 C CA . LEU A 1 159 ? 9.966 -9.820 2.563 1.00 61.72 159 LEU A CA 1
ATOM 1220 C C . LEU A 1 159 ? 9.220 -10.931 3.330 1.00 61.72 159 LEU A C 1
ATOM 1222 O O . LEU A 1 159 ? 8.796 -11.916 2.727 1.00 61.72 159 LEU A O 1
ATOM 1226 N N . GLY A 1 160 ? 9.049 -10.799 4.651 1.00 69.69 160 GLY A N 1
ATOM 1227 C CA . GLY A 1 160 ? 8.140 -11.677 5.402 1.00 69.69 160 GLY A CA 1
ATOM 1228 C C . GLY A 1 160 ? 6.671 -11.343 5.123 1.00 69.69 160 GLY A C 1
ATOM 1229 O O . GLY A 1 160 ? 6.372 -10.475 4.317 1.00 69.69 160 GLY A O 1
ATOM 1230 N N . PHE A 1 161 ? 5.742 -12.010 5.796 1.00 78.75 161 PHE A N 1
ATOM 1231 C CA . PHE A 1 161 ? 4.323 -11.657 5.762 1.00 78.75 161 PHE A CA 1
ATOM 1232 C C . PHE A 1 161 ? 3.641 -12.105 7.049 1.00 78.75 161 PHE A C 1
ATOM 1234 O O . PHE A 1 161 ? 4.104 -13.024 7.728 1.00 78.75 161 PHE A O 1
ATOM 1241 N N . LEU A 1 162 ? 2.503 -11.491 7.361 1.00 83.44 162 LEU A N 1
ATOM 1242 C CA . LEU A 1 162 ? 1.650 -11.930 8.457 1.00 83.44 162 LEU A CA 1
ATOM 1243 C C . LEU A 1 162 ? 0.823 -13.137 8.016 1.00 83.44 162 LEU A C 1
ATOM 1245 O O . LEU A 1 162 ? 0.107 -13.085 7.017 1.00 83.44 162 LEU A O 1
ATOM 1249 N N . THR A 1 163 ? 0.877 -14.228 8.775 1.00 88.56 163 THR A N 1
ATOM 1250 C CA . THR A 1 163 ? -0.161 -15.266 8.699 1.00 88.56 163 THR A CA 1
ATOM 1251 C C . THR A 1 163 ? -1.485 -14.715 9.247 1.00 88.56 163 THR A C 1
ATOM 1253 O O . THR A 1 163 ? -1.460 -13.779 10.053 1.00 88.56 163 THR A O 1
ATOM 1256 N N . PRO A 1 164 ? -2.647 -15.302 8.896 1.00 91.44 164 PRO A N 1
ATOM 1257 C CA . PRO A 1 164 ? -3.926 -14.890 9.478 1.00 91.44 164 PRO A CA 1
ATOM 1258 C C . PRO A 1 164 ? -3.896 -14.880 11.014 1.00 91.44 164 PRO A C 1
ATOM 1260 O O . PRO A 1 164 ? -4.333 -13.923 11.640 1.00 91.44 164 PRO A O 1
ATOM 1263 N N . HIS A 1 165 ? -3.286 -15.898 11.632 1.00 89.00 165 HIS A N 1
ATOM 1264 C CA . HIS A 1 165 ? -3.160 -15.966 13.087 1.00 89.00 165 HIS A CA 1
ATOM 1265 C C . HIS A 1 165 ? -2.309 -14.823 13.660 1.00 89.00 165 HIS A C 1
ATOM 1267 O O . HIS A 1 165 ? -2.740 -14.161 14.602 1.00 89.00 165 HIS A O 1
ATOM 1273 N N . GLN A 1 166 ? -1.127 -14.564 13.082 1.00 87.75 166 GLN A N 1
ATOM 1274 C CA . GLN A 1 166 ? -0.263 -13.453 13.506 1.00 87.75 166 GLN A CA 1
ATOM 1275 C C . GLN A 1 166 ? -0.977 -12.104 13.369 1.00 87.75 166 GLN A C 1
ATOM 1277 O O . GLN A 1 166 ? -0.882 -11.270 14.267 1.00 87.75 166 GLN A O 1
ATOM 1282 N N . PHE A 1 167 ? -1.741 -11.921 12.289 1.00 89.31 167 PHE A N 1
ATOM 1283 C CA . PHE A 1 167 ? -2.566 -10.737 12.079 1.00 89.31 167 PHE A CA 1
ATOM 1284 C C . PHE A 1 167 ? -3.614 -10.567 13.199 1.00 89.31 167 PHE A C 1
ATOM 1286 O O . PHE A 1 167 ? -3.702 -9.496 13.798 1.00 89.31 167 PHE A O 1
ATOM 1293 N N . SER A 1 168 ? -4.346 -11.627 13.570 1.00 89.75 168 SER A N 1
ATOM 1294 C CA . SER A 1 168 ? -5.363 -11.584 14.640 1.00 89.75 168 SER A CA 1
ATOM 1295 C C . SER A 1 168 ? -4.816 -11.318 16.042 1.00 89.75 168 SER A C 1
ATOM 1297 O O . SER A 1 168 ? -5.530 -10.797 16.904 1.00 89.75 168 SER A O 1
ATOM 1299 N N . VAL A 1 169 ? -3.573 -11.711 16.323 1.00 87.56 169 VAL A N 1
ATOM 1300 C CA . VAL A 1 169 ? -2.972 -11.517 17.653 1.00 87.56 169 VAL A CA 1
ATOM 1301 C C . VAL A 1 169 ? -2.162 -10.229 17.763 1.00 87.56 169 VAL A C 1
ATOM 1303 O O . VAL A 1 169 ? -1.760 -9.886 18.877 1.00 87.56 169 VAL A O 1
ATOM 1306 N N . LEU A 1 170 ? -1.970 -9.495 16.659 1.00 85.06 170 LEU A N 1
ATOM 1307 C CA . LEU A 1 170 ? -1.119 -8.305 16.584 1.00 85.06 170 LEU A CA 1
ATOM 1308 C C . LEU A 1 170 ? -1.401 -7.295 17.724 1.00 85.06 170 LEU A C 1
ATOM 1310 O O . LEU A 1 170 ? -0.473 -7.027 18.493 1.00 85.06 170 LEU A O 1
ATOM 1314 N N . PRO A 1 171 ? -2.654 -6.845 17.981 1.00 86.38 171 PRO A N 1
ATOM 1315 C CA . PRO A 1 171 ? -2.933 -5.837 19.017 1.00 86.38 171 PRO A CA 1
ATOM 1316 C C . PRO A 1 171 ? -2.744 -6.324 20.463 1.00 86.38 171 PRO A C 1
ATOM 1318 O O . PRO A 1 171 ? -2.729 -5.526 21.402 1.00 86.38 171 PRO A O 1
ATOM 1321 N N . ARG A 1 172 ? -2.662 -7.645 20.673 1.00 85.12 172 ARG A N 1
ATOM 1322 C CA . ARG A 1 172 ? -2.486 -8.257 22.000 1.00 85.12 172 ARG A CA 1
ATOM 1323 C C . ARG A 1 172 ? -1.029 -8.594 22.271 1.00 85.12 172 ARG A C 1
ATOM 1325 O O . ARG A 1 172 ? -0.525 -8.301 23.351 1.00 85.12 172 ARG A O 1
ATOM 1332 N N . HIS A 1 173 ? -0.362 -9.213 21.303 1.00 80.31 173 HIS A N 1
ATOM 1333 C CA . HIS A 1 173 ? 0.981 -9.748 21.489 1.00 80.31 173 HIS A CA 1
ATOM 1334 C C . HIS A 1 173 ? 2.031 -8.634 21.577 1.00 80.31 173 HIS A C 1
ATOM 1336 O O . HIS A 1 173 ? 2.929 -8.693 22.418 1.00 80.31 173 HIS A O 1
ATOM 1342 N N . TYR A 1 174 ? 1.869 -7.579 20.776 1.00 73.00 174 TYR A N 1
ATOM 1343 C CA . TYR A 1 174 ? 2.873 -6.523 20.621 1.00 73.00 174 TYR A CA 1
ATOM 1344 C C . TYR A 1 174 ? 2.610 -5.288 21.453 1.00 73.00 174 TYR A C 1
ATOM 1346 O O . TYR A 1 174 ? 3.157 -4.230 21.171 1.00 73.00 174 TYR A O 1
ATOM 1354 N N . ARG A 1 175 ? 1.808 -5.406 22.510 1.00 77.88 175 ARG A N 1
ATOM 1355 C CA . ARG A 1 175 ? 1.711 -4.302 23.456 1.00 77.88 175 ARG A CA 1
ATOM 1356 C C . ARG A 1 175 ? 3.083 -4.014 24.077 1.00 77.88 175 ARG A C 1
ATOM 1358 O O . ARG A 1 175 ? 3.777 -4.972 24.436 1.00 77.88 175 ARG A O 1
ATOM 1365 N N . PRO A 1 176 ? 3.433 -2.727 24.225 1.00 79.06 176 PRO A N 1
ATOM 1366 C CA . PRO A 1 176 ? 2.561 -1.554 24.058 1.00 79.06 176 PRO A CA 1
ATOM 1367 C C . PRO A 1 176 ? 2.729 -0.807 22.714 1.00 79.06 176 PRO A C 1
ATOM 1369 O O . PRO A 1 176 ? 2.403 0.374 22.641 1.00 79.06 176 PRO A O 1
ATOM 1372 N N . LEU A 1 177 ? 3.205 -1.459 21.644 1.00 79.00 177 LEU A N 1
ATOM 1373 C CA . LEU A 1 177 ? 3.313 -0.827 20.323 1.00 79.00 177 LEU A CA 1
ATOM 1374 C C . LEU A 1 177 ? 1.942 -0.337 19.841 1.00 79.00 177 LEU A C 1
ATOM 1376 O O . LEU A 1 177 ? 0.984 -1.108 19.771 1.00 79.00 177 LEU A O 1
ATOM 1380 N N . THR A 1 178 ? 1.874 0.939 19.463 1.00 86.25 178 THR A N 1
ATOM 1381 C CA . THR A 1 178 ? 0.649 1.564 18.938 1.00 86.25 178 THR A CA 1
ATOM 1382 C C . THR A 1 178 ? 0.685 1.751 17.418 1.00 86.25 178 THR A C 1
ATOM 1384 O O . THR A 1 178 ? -0.358 1.932 16.794 1.00 86.25 178 THR A O 1
ATOM 1387 N N . PHE A 1 179 ? 1.861 1.628 16.796 1.00 88.75 179 PHE A N 1
ATOM 1388 C CA . PHE A 1 179 ? 2.060 1.697 15.350 1.00 88.75 179 PHE A CA 1
ATOM 1389 C C . PHE A 1 179 ? 2.911 0.520 14.874 1.00 88.75 179 PHE A C 1
ATOM 1391 O O . PHE A 1 179 ? 4.001 0.287 15.392 1.00 88.75 179 PHE A O 1
ATOM 1398 N N . VAL A 1 180 ? 2.439 -0.202 13.859 1.00 86.38 180 VAL A N 1
ATOM 1399 C CA . VAL A 1 180 ? 3.169 -1.321 13.250 1.00 86.38 180 VAL A CA 1
ATOM 1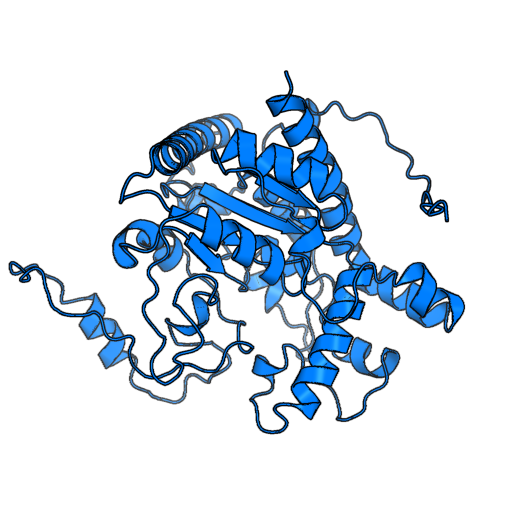400 C C . VAL A 1 180 ? 3.193 -1.135 11.742 1.00 86.38 180 VAL A C 1
ATOM 1402 O O . VAL A 1 180 ? 2.158 -0.861 11.147 1.00 86.38 180 VAL A O 1
ATOM 1405 N N . ALA A 1 181 ? 4.353 -1.307 11.113 1.00 87.44 181 ALA A N 1
ATOM 1406 C CA . ALA A 1 181 ? 4.470 -1.349 9.659 1.00 87.44 181 ALA A CA 1
ATOM 1407 C C . ALA A 1 181 ? 4.641 -2.797 9.180 1.00 87.44 181 ALA A C 1
ATOM 1409 O O . ALA A 1 181 ? 5.334 -3.584 9.823 1.00 87.44 181 ALA A O 1
ATOM 1410 N N . SER A 1 182 ? 4.031 -3.137 8.048 1.00 88.44 182 SER A N 1
ATOM 1411 C CA . SER A 1 182 ? 4.215 -4.422 7.364 1.00 88.44 182 SER A CA 1
ATOM 1412 C C . SER A 1 182 ? 4.487 -4.170 5.888 1.00 88.44 182 SER A C 1
ATOM 1414 O O . SER A 1 182 ? 3.653 -3.586 5.187 1.00 88.44 182 SER A O 1
ATOM 1416 N N . GLU A 1 183 ? 5.669 -4.580 5.430 1.00 86.56 183 GLU A N 1
ATOM 1417 C CA . GLU A 1 183 ? 6.049 -4.521 4.011 1.00 86.56 183 GLU A CA 1
ATOM 1418 C C . GLU A 1 183 ? 5.608 -5.765 3.243 1.00 86.56 183 GLU A C 1
ATOM 1420 O O . GLU A 1 183 ? 5.331 -5.693 2.049 1.00 86.56 183 GLU A O 1
ATOM 1425 N N . GLY A 1 184 ? 5.421 -6.881 3.946 1.00 85.50 184 GLY A N 1
ATOM 1426 C CA . GLY A 1 184 ? 4.965 -8.140 3.383 1.00 85.50 184 GLY A CA 1
ATOM 1427 C C . GLY A 1 184 ? 3.628 -8.077 2.667 1.00 85.50 184 GLY A C 1
ATOM 1428 O O . GLY A 1 184 ? 2.795 -7.213 2.943 1.00 85.50 184 GLY A O 1
ATOM 1429 N N . ALA A 1 185 ? 3.370 -9.032 1.775 1.00 91.31 185 ALA A N 1
ATOM 1430 C CA . ALA A 1 185 ? 2.020 -9.212 1.253 1.00 91.31 185 ALA A CA 1
ATOM 1431 C C . ALA A 1 185 ? 1.025 -9.500 2.389 1.00 91.31 185 ALA A C 1
ATOM 1433 O O . ALA A 1 185 ? 1.369 -10.045 3.441 1.00 91.31 185 ALA A O 1
ATOM 1434 N N . PHE A 1 186 ? -0.240 -9.150 2.165 1.00 94.50 186 PHE A N 1
ATOM 1435 C CA . PHE A 1 186 ? -1.297 -9.585 3.064 1.00 94.50 186 PHE A CA 1
ATOM 1436 C C . PHE A 1 186 ? -1.404 -11.117 3.086 1.00 94.50 186 PHE A C 1
ATOM 1438 O O . PHE A 1 186 ? -1.112 -11.785 2.087 1.00 94.50 186 PHE A O 1
ATOM 1445 N N . PRO A 1 187 ? -1.907 -11.713 4.178 1.00 94.50 187 PRO A N 1
ATOM 1446 C CA . PRO A 1 187 ? -2.298 -13.111 4.141 1.00 94.50 187 PRO A CA 1
ATOM 1447 C C . PRO A 1 187 ? -3.327 -13.375 3.031 1.00 94.50 187 PRO A C 1
ATOM 1449 O O . PRO A 1 187 ? -4.103 -12.503 2.613 1.00 94.50 187 PRO A O 1
ATOM 1452 N N . ASN A 1 188 ? -3.375 -14.624 2.562 1.00 95.25 188 ASN A N 1
ATOM 1453 C CA . ASN A 1 188 ? -4.346 -15.045 1.545 1.00 95.25 188 ASN A CA 1
ATOM 1454 C C . ASN A 1 188 ? -5.787 -14.855 2.015 1.00 95.25 188 ASN A C 1
ATOM 1456 O O . ASN A 1 188 ? -6.660 -14.602 1.189 1.00 95.25 188 ASN A O 1
ATOM 1460 N N . VAL A 1 189 ? -6.011 -14.889 3.325 1.00 96.50 189 VAL A N 1
ATOM 1461 C CA . VAL A 1 189 ? -7.271 -14.529 3.969 1.00 96.50 189 VAL A CA 1
ATOM 1462 C C . VAL A 1 189 ? -7.000 -13.576 5.131 1.00 96.50 189 VAL A C 1
ATOM 1464 O O . VAL A 1 189 ? -6.075 -13.797 5.908 1.00 96.50 189 VAL A O 1
ATOM 1467 N N . MET A 1 190 ? -7.772 -12.502 5.224 1.00 95.31 190 MET A N 1
ATOM 1468 C CA . MET A 1 190 ? -7.660 -11.478 6.260 1.00 95.31 190 MET A CA 1
ATOM 1469 C C . MET A 1 190 ? -8.757 -11.697 7.303 1.00 95.31 190 MET A C 1
ATOM 1471 O O . MET A 1 190 ? -9.930 -11.631 6.938 1.00 95.31 190 MET A O 1
ATOM 1475 N N . PRO A 1 191 ? -8.419 -11.945 8.578 1.00 95.12 191 PRO A N 1
ATOM 1476 C CA . PRO A 1 191 ? -9.410 -11.908 9.643 1.00 95.12 191 PRO A CA 1
ATOM 1477 C C . PRO A 1 191 ? -9.846 -10.454 9.869 1.00 95.12 191 PRO A C 1
ATOM 1479 O O . PRO A 1 191 ? -9.015 -9.562 10.048 1.00 95.12 191 PRO A O 1
ATOM 1482 N N . LEU A 1 192 ? -11.154 -10.212 9.802 1.00 95.81 192 LEU A N 1
ATOM 1483 C CA . LEU A 1 192 ? -11.767 -8.879 9.821 1.00 95.81 192 LEU A CA 1
ATOM 1484 C C . LEU A 1 192 ? -12.298 -8.478 11.208 1.00 95.81 192 LEU A C 1
ATOM 1486 O O . LEU A 1 192 ? -12.696 -7.334 11.402 1.00 95.81 192 LEU A O 1
ATOM 1490 N N . ASP A 1 193 ? -12.285 -9.396 12.174 1.00 95.19 193 ASP A N 1
ATOM 1491 C CA . ASP A 1 193 ? -12.718 -9.213 13.567 1.00 95.19 193 ASP A CA 1
ATOM 1492 C C . ASP A 1 193 ? -11.625 -8.625 14.475 1.00 95.19 193 ASP A C 1
ATOM 1494 O O . ASP A 1 193 ? -11.763 -8.553 15.699 1.00 95.19 193 ASP A O 1
ATOM 1498 N N . VAL A 1 194 ? -10.519 -8.184 13.881 1.00 92.31 194 VAL A N 1
ATOM 1499 C CA . VAL A 1 194 ? -9.370 -7.652 14.606 1.00 92.31 194 VAL A CA 1
ATOM 1500 C C . VAL A 1 194 ? -9.596 -6.173 14.900 1.00 92.31 194 VAL A C 1
ATOM 1502 O O . VAL A 1 194 ? -9.778 -5.371 13.988 1.00 92.31 194 VAL A O 1
ATOM 1505 N N . SER A 1 195 ? -9.538 -5.795 16.181 1.00 91.81 195 SER A N 1
ATOM 1506 C CA . SER A 1 195 ? -9.623 -4.397 16.637 1.00 91.81 195 SER A CA 1
ATOM 1507 C C . SER A 1 195 ? -8.351 -3.614 16.281 1.00 91.81 195 SER A C 1
ATOM 1509 O O . SER A 1 195 ? -7.541 -3.280 17.147 1.00 91.81 195 SER A O 1
ATOM 1511 N N . LEU A 1 196 ? -8.173 -3.352 14.991 1.00 92.75 196 LEU A N 1
ATOM 1512 C CA . LEU A 1 196 ? -7.006 -2.736 14.378 1.00 92.75 196 LEU A CA 1
ATOM 1513 C C . LEU A 1 196 ? -7.478 -1.760 13.300 1.00 92.75 196 LEU A C 1
ATOM 1515 O O . LEU A 1 196 ? -8.275 -2.126 12.436 1.00 92.75 196 LEU A O 1
ATOM 1519 N N . ALA A 1 197 ? -6.972 -0.528 13.316 1.00 96.19 197 ALA A N 1
ATOM 1520 C CA . ALA A 1 197 ? -7.145 0.356 12.170 1.00 96.19 197 ALA A CA 1
ATOM 1521 C C . ALA A 1 197 ? -6.008 0.112 11.177 1.00 96.19 197 ALA A C 1
ATOM 1523 O O . ALA A 1 197 ? -4.873 -0.146 11.578 1.00 96.19 197 ALA A O 1
ATOM 1524 N N . MET A 1 198 ? -6.303 0.219 9.885 1.00 97.19 198 MET A N 1
ATOM 1525 C CA . MET A 1 198 ? -5.301 0.075 8.835 1.00 97.19 198 MET A CA 1
ATOM 1526 C C . MET A 1 198 ? -5.144 1.368 8.047 1.00 97.19 198 MET A C 1
ATOM 1528 O O . MET A 1 198 ? -6.129 2.025 7.709 1.00 97.19 198 MET A O 1
ATOM 1532 N N . VAL A 1 199 ? -3.902 1.689 7.707 1.00 98.06 199 VAL A N 1
ATOM 1533 C CA . VAL A 1 199 ? -3.532 2.757 6.776 1.00 98.06 199 VAL A CA 1
ATOM 1534 C C . VAL A 1 199 ? -2.596 2.192 5.713 1.00 98.06 199 VAL A C 1
ATOM 1536 O O . VAL A 1 199 ? -1.828 1.265 5.971 1.00 98.06 199 VAL A O 1
ATOM 1539 N N . THR A 1 200 ? -2.656 2.732 4.504 1.00 98.00 200 THR A N 1
ATOM 1540 C CA . THR A 1 200 ? -1.636 2.491 3.480 1.00 98.00 200 THR A CA 1
ATOM 1541 C C . THR A 1 200 ? -1.299 3.792 2.773 1.00 98.00 200 THR A C 1
ATOM 1543 O O . THR A 1 200 ? -2.066 4.751 2.819 1.00 98.00 200 THR A O 1
ATOM 1546 N N . MET A 1 201 ? -0.141 3.823 2.128 1.00 97.38 201 MET A N 1
ATOM 1547 C CA . MET A 1 201 ? 0.264 4.893 1.235 1.00 97.38 201 MET A CA 1
ATOM 1548 C C . MET A 1 201 ? 0.660 4.248 -0.083 1.00 97.38 201 MET A C 1
ATOM 1550 O O . MET A 1 201 ? 1.482 3.331 -0.103 1.00 97.38 201 MET A O 1
ATOM 1554 N N . LEU A 1 202 ? 0.043 4.705 -1.167 1.00 97.50 202 LEU A N 1
ATOM 1555 C CA . LEU A 1 202 ? 0.352 4.267 -2.519 1.00 97.50 202 LEU A CA 1
ATOM 1556 C C . LEU A 1 202 ? 1.056 5.383 -3.280 1.00 97.50 202 LEU A C 1
ATOM 1558 O O . LEU A 1 202 ? 0.989 6.557 -2.922 1.00 97.50 202 LEU A O 1
ATOM 1562 N N . ARG A 1 203 ? 1.748 4.987 -4.339 1.00 95.69 203 ARG A N 1
ATOM 1563 C CA . ARG A 1 203 ? 2.530 5.860 -5.207 1.00 95.69 203 ARG A CA 1
ATOM 1564 C C . ARG A 1 203 ? 2.256 5.477 -6.649 1.00 95.69 203 ARG A C 1
ATOM 1566 O O . ARG A 1 203 ? 1.980 4.302 -6.908 1.00 95.69 203 ARG A O 1
ATOM 1573 N N . ASN A 1 204 ? 2.395 6.423 -7.574 1.00 96.75 204 ASN A N 1
ATOM 1574 C CA . ASN A 1 204 ? 2.372 6.127 -8.999 1.00 96.75 204 ASN A CA 1
ATOM 1575 C C . ASN A 1 204 ? 3.251 4.887 -9.302 1.00 96.75 204 ASN A C 1
ATOM 1577 O O . ASN A 1 204 ? 4.432 4.867 -8.927 1.00 96.75 204 ASN A O 1
ATOM 1581 N N . PRO A 1 205 ? 2.708 3.846 -9.963 1.00 97.06 205 PRO A N 1
ATOM 1582 C CA . PRO A 1 205 ? 3.412 2.582 -10.157 1.00 97.06 205 PRO A CA 1
ATOM 1583 C C . PRO A 1 205 ? 4.763 2.720 -10.853 1.00 97.06 205 PRO A C 1
ATOM 1585 O O . PRO A 1 205 ? 5.721 2.051 -10.474 1.00 97.06 205 PRO A O 1
ATOM 1588 N N . LEU A 1 206 ? 4.853 3.586 -11.862 1.00 95.94 206 LEU A N 1
ATOM 1589 C CA . LEU A 1 206 ? 6.059 3.730 -12.674 1.00 95.94 206 LEU A CA 1
ATOM 1590 C C . LEU A 1 206 ? 7.152 4.443 -11.868 1.00 95.94 206 LEU A C 1
ATOM 1592 O O . LEU A 1 206 ? 8.300 3.993 -11.836 1.00 95.94 206 LEU A O 1
ATOM 1596 N N . ASP A 1 207 ? 6.776 5.486 -11.125 1.00 94.69 207 ASP A N 1
ATOM 1597 C CA . ASP A 1 207 ? 7.681 6.212 -10.226 1.00 94.69 207 ASP A CA 1
ATOM 1598 C C . ASP A 1 207 ? 8.150 5.331 -9.063 1.00 94.69 207 ASP A C 1
ATOM 1600 O O . ASP A 1 207 ? 9.303 5.410 -8.627 1.00 94.69 207 ASP A O 1
ATOM 1604 N N . ARG A 1 208 ? 7.275 4.445 -8.572 1.00 94.38 208 ARG A N 1
ATOM 1605 C CA . ARG A 1 208 ? 7.603 3.444 -7.552 1.00 94.38 208 ARG A CA 1
ATOM 1606 C C . ARG A 1 208 ? 8.639 2.440 -8.059 1.00 94.38 208 ARG A C 1
ATOM 1608 O O . ARG A 1 208 ? 9.587 2.134 -7.330 1.00 94.38 208 ARG A O 1
ATOM 1615 N N . VAL A 1 209 ? 8.510 1.958 -9.296 1.00 94.00 209 VAL A N 1
ATOM 1616 C CA . VAL A 1 209 ? 9.492 1.046 -9.911 1.00 94.00 209 VAL A CA 1
ATOM 1617 C C . VAL A 1 209 ? 10.839 1.748 -10.086 1.00 94.00 209 VAL A C 1
ATOM 1619 O O . VAL A 1 209 ? 11.867 1.209 -9.679 1.00 94.00 209 VAL A O 1
ATOM 1622 N N . LEU A 1 210 ? 10.849 2.987 -10.585 1.00 93.00 210 LEU A N 1
ATOM 1623 C CA . LEU A 1 210 ? 12.077 3.778 -10.706 1.00 93.00 210 LEU A CA 1
ATOM 1624 C C . LEU A 1 210 ? 12.738 4.027 -9.338 1.00 93.00 210 LEU A C 1
ATOM 1626 O O . LEU A 1 210 ? 13.957 3.919 -9.183 1.00 93.00 210 LEU A O 1
ATOM 1630 N N . SER A 1 211 ? 11.939 4.312 -8.309 1.00 91.19 211 SER A N 1
ATOM 1631 C CA . SER A 1 211 ? 12.434 4.441 -6.938 1.00 91.19 211 SER A CA 1
ATOM 1632 C C . SER A 1 211 ? 12.983 3.125 -6.381 1.00 91.19 211 SER A C 1
ATOM 1634 O O . SER A 1 211 ? 13.949 3.153 -5.616 1.00 91.19 211 SER A O 1
ATOM 1636 N N . SER A 1 212 ? 12.404 1.989 -6.774 1.00 90.81 212 SER A N 1
ATOM 1637 C CA . SER A 1 212 ? 12.884 0.649 -6.418 1.00 90.81 212 SER A CA 1
ATOM 1638 C C . SER A 1 212 ? 14.229 0.343 -7.072 1.00 90.81 212 SER A C 1
ATOM 1640 O O . SER A 1 212 ? 15.126 -0.141 -6.389 1.00 90.81 212 SER A O 1
ATOM 1642 N N . TYR A 1 213 ? 14.415 0.707 -8.343 1.00 91.94 213 TYR A N 1
ATOM 1643 C CA . TYR A 1 213 ? 15.700 0.565 -9.031 1.00 91.94 213 TYR A CA 1
ATOM 1644 C C . TYR A 1 213 ? 16.808 1.367 -8.342 1.00 91.94 213 TYR A C 1
ATOM 1646 O O . TYR A 1 213 ? 17.862 0.827 -8.013 1.00 91.94 213 TYR A O 1
ATOM 1654 N N . ARG A 1 214 ? 16.553 2.643 -8.033 1.00 90.44 214 ARG A N 1
ATOM 1655 C CA . ARG A 1 214 ? 17.518 3.499 -7.317 1.00 90.44 214 ARG A CA 1
ATOM 1656 C C . ARG A 1 214 ? 17.859 2.954 -5.934 1.00 90.44 214 ARG A C 1
ATOM 1658 O O . ARG A 1 214 ? 19.013 3.004 -5.514 1.00 90.44 214 ARG A O 1
ATOM 1665 N N . TRP A 1 215 ? 16.861 2.423 -5.228 1.00 86.44 215 TRP A N 1
ATOM 1666 C CA . TRP A 1 215 ? 17.079 1.754 -3.949 1.00 86.44 215 TRP A CA 1
ATOM 1667 C C . TRP A 1 215 ? 17.955 0.511 -4.108 1.00 86.44 215 TRP A C 1
ATOM 1669 O O . TRP A 1 215 ? 18.928 0.364 -3.378 1.00 86.44 215 TRP A O 1
ATOM 1679 N N . TRP A 1 216 ? 17.676 -0.334 -5.101 1.00 88.69 216 TRP A N 1
ATOM 1680 C CA . TRP A 1 216 ? 18.496 -1.502 -5.414 1.00 88.69 216 TRP A CA 1
ATOM 1681 C C . TRP A 1 216 ? 19.952 -1.122 -5.734 1.00 88.69 216 TRP A C 1
ATOM 1683 O O . TRP A 1 216 ? 20.872 -1.770 -5.230 1.00 88.69 216 TRP A O 1
ATOM 1693 N N . GLN A 1 217 ? 20.183 -0.051 -6.503 1.00 88.75 217 GLN A N 1
ATOM 1694 C CA . GLN A 1 217 ? 21.532 0.458 -6.784 1.00 88.75 217 GLN A CA 1
ATOM 1695 C C . GLN A 1 217 ? 22.244 0.899 -5.500 1.00 88.75 217 GLN A C 1
ATOM 1697 O O . GLN A 1 217 ? 23.391 0.516 -5.260 1.00 88.75 217 GLN A O 1
ATOM 1702 N N . PHE A 1 218 ? 21.555 1.677 -4.658 1.00 86.00 218 PHE A N 1
ATOM 1703 C CA . PHE A 1 218 ? 22.074 2.108 -3.362 1.00 86.00 218 PHE A CA 1
ATOM 1704 C C . PHE A 1 218 ? 22.439 0.907 -2.485 1.00 86.00 218 PHE A C 1
ATOM 1706 O O . PHE A 1 218 ? 23.568 0.826 -2.010 1.00 86.00 218 PHE A O 1
ATOM 1713 N N . MET A 1 219 ? 21.526 -0.053 -2.334 1.00 83.31 219 MET A N 1
ATOM 1714 C CA . MET A 1 219 ? 21.716 -1.250 -1.515 1.00 83.31 219 MET A CA 1
ATOM 1715 C C . MET A 1 219 ? 22.849 -2.132 -2.030 1.00 83.31 219 MET A C 1
ATOM 1717 O O . MET A 1 219 ? 23.673 -2.593 -1.246 1.00 83.31 219 MET A O 1
ATOM 1721 N N . SER A 1 220 ? 22.944 -2.320 -3.347 1.00 84.31 220 SER A N 1
ATOM 1722 C CA . SER A 1 220 ? 24.015 -3.112 -3.961 1.00 84.31 220 SER A CA 1
ATOM 1723 C C . SER A 1 220 ? 25.397 -2.497 -3.729 1.00 84.31 220 SER A C 1
ATOM 1725 O O . SER A 1 220 ? 26.377 -3.230 -3.629 1.00 84.31 220 SER A O 1
ATOM 1727 N N . LYS A 1 221 ? 25.482 -1.165 -3.605 1.00 86.00 221 LYS A N 1
ATOM 1728 C CA . LYS A 1 221 ? 26.725 -0.450 -3.287 1.00 86.00 221 LYS A CA 1
ATOM 1729 C C . LYS A 1 221 ? 27.012 -0.398 -1.785 1.00 86.00 221 LYS A C 1
ATOM 1731 O O . LYS A 1 221 ? 28.150 -0.598 -1.378 1.00 86.00 221 LYS A O 1
ATOM 1736 N N . ALA A 1 222 ? 26.003 -0.088 -0.975 1.00 83.38 222 ALA A N 1
ATOM 1737 C CA . ALA A 1 222 ? 26.148 0.117 0.464 1.00 83.38 222 ALA A CA 1
ATOM 1738 C C . ALA A 1 222 ? 26.284 -1.204 1.236 1.00 83.38 222 ALA A C 1
ATOM 1740 O O . ALA A 1 222 ? 26.934 -1.245 2.275 1.00 83.38 222 ALA A O 1
ATOM 1741 N N . MET A 1 223 ? 25.669 -2.279 0.737 1.00 80.94 223 MET A N 1
ATOM 1742 C CA . MET A 1 223 ? 25.616 -3.590 1.386 1.00 80.94 223 MET A CA 1
ATOM 1743 C C . MET A 1 223 ? 25.809 -4.728 0.364 1.00 80.94 223 MET A C 1
ATOM 1745 O O . MET A 1 223 ? 24.907 -5.551 0.171 1.00 80.94 223 MET A O 1
ATOM 1749 N N . PRO A 1 224 ? 26.984 -4.825 -0.287 1.00 80.38 224 PRO A N 1
ATOM 1750 C CA . PRO A 1 224 ? 27.236 -5.796 -1.359 1.00 80.38 224 PRO A CA 1
ATOM 1751 C C . PRO A 1 224 ? 27.161 -7.263 -0.905 1.00 80.38 224 PRO A C 1
ATOM 1753 O O . PRO A 1 224 ? 26.912 -8.144 -1.724 1.00 80.38 224 PRO A O 1
ATOM 1756 N N . HIS A 1 225 ? 27.347 -7.527 0.392 1.00 81.00 225 HIS A N 1
ATOM 1757 C CA . HIS A 1 225 ? 27.266 -8.864 0.993 1.00 81.00 225 HIS A CA 1
ATOM 1758 C C . HIS A 1 225 ? 25.906 -9.171 1.631 1.00 81.00 225 HIS A C 1
ATOM 1760 O O . HIS A 1 225 ? 25.741 -10.236 2.224 1.00 81.00 225 HIS A O 1
ATOM 1766 N N . SER A 1 226 ? 24.939 -8.250 1.549 1.00 69.44 226 SER A N 1
ATOM 1767 C CA . SER A 1 226 ? 23.600 -8.527 2.065 1.00 69.44 226 SER A CA 1
ATOM 1768 C C . SER A 1 226 ? 22.916 -9.628 1.239 1.00 69.44 226 SER A C 1
ATOM 1770 O O . SER A 1 226 ? 23.109 -9.689 0.015 1.00 69.44 226 SER A O 1
ATOM 1772 N N . PRO A 1 227 ? 22.115 -10.503 1.879 1.00 67.69 227 PRO A N 1
ATOM 1773 C CA . PRO A 1 227 ? 21.269 -11.459 1.174 1.00 67.69 227 PRO A CA 1
ATOM 1774 C C . PRO A 1 227 ? 20.460 -10.790 0.054 1.00 67.69 227 PRO A C 1
ATOM 1776 O O . PRO A 1 227 ? 20.119 -9.608 0.120 1.00 67.69 227 PRO A O 1
ATOM 1779 N N . SER A 1 228 ? 20.146 -11.531 -1.006 1.00 65.00 228 SER A N 1
ATOM 1780 C CA . SER A 1 228 ? 19.393 -11.000 -2.154 1.00 65.00 228 SER A CA 1
ATOM 1781 C C . SER A 1 228 ? 18.042 -10.382 -1.781 1.00 65.00 228 SER A C 1
ATOM 1783 O O . SER A 1 228 ? 17.619 -9.399 -2.381 1.00 65.00 228 SER A O 1
ATOM 1785 N N . GLU A 1 229 ? 17.425 -10.911 -0.737 1.00 60.00 229 GLU A N 1
ATOM 1786 C CA . GLU A 1 229 ? 16.171 -10.507 -0.119 1.00 60.00 229 GLU A CA 1
ATOM 1787 C C . GLU A 1 229 ? 16.270 -9.098 0.473 1.00 60.00 229 GLU A C 1
ATOM 1789 O O . GLU A 1 229 ? 15.321 -8.324 0.417 1.00 60.00 229 GLU A O 1
ATOM 1794 N N . CYS A 1 230 ? 17.453 -8.739 0.972 1.00 63.28 230 CYS A N 1
ATOM 1795 C CA . CYS A 1 230 ? 17.771 -7.418 1.501 1.00 63.28 230 CYS A CA 1
ATOM 1796 C C . CYS A 1 230 ? 17.969 -6.369 0.413 1.00 63.28 230 CYS A C 1
ATOM 1798 O O . CYS A 1 230 ? 17.847 -5.174 0.659 1.00 63.28 230 CYS A O 1
ATOM 1800 N N . ARG A 1 231 ? 18.262 -6.796 -0.817 1.00 59.59 231 ARG A N 1
ATOM 1801 C CA . ARG A 1 231 ? 18.309 -5.899 -1.977 1.00 59.59 231 ARG A CA 1
ATOM 1802 C C . ARG A 1 231 ? 16.915 -5.653 -2.560 1.00 59.59 231 ARG A C 1
ATOM 1804 O O . ARG A 1 231 ? 16.815 -4.979 -3.587 1.00 59.59 231 ARG A O 1
ATOM 1811 N N . ALA A 1 232 ? 15.868 -6.195 -1.921 1.00 59.53 232 ALA A N 1
ATOM 1812 C CA . ALA A 1 232 ? 14.473 -6.291 -2.356 1.00 59.53 232 ALA A CA 1
ATOM 1813 C C . ALA A 1 232 ? 14.269 -7.067 -3.673 1.00 59.53 232 ALA A C 1
ATOM 1815 O O . ALA A 1 232 ? 13.224 -7.682 -3.865 1.00 59.53 232 ALA A O 1
ATOM 1816 N N . TYR A 1 233 ? 15.277 -7.093 -4.549 1.00 72.44 233 TYR A N 1
ATOM 1817 C CA . TYR A 1 233 ? 15.277 -7.725 -5.859 1.00 72.44 233 TYR A CA 1
ATOM 1818 C C . TYR A 1 233 ? 16.704 -8.182 -6.188 1.00 72.44 233 TYR A C 1
ATOM 1820 O O . TYR A 1 233 ? 17.674 -7.447 -5.975 1.00 72.44 233 TYR A O 1
ATOM 1828 N N . TRP A 1 234 ? 16.852 -9.392 -6.722 1.00 78.12 234 TRP A N 1
ATOM 1829 C CA . TRP A 1 234 ? 18.131 -9.829 -7.274 1.00 78.12 234 TRP A CA 1
ATOM 1830 C C . TRP A 1 234 ? 18.257 -9.309 -8.703 1.00 78.12 234 TRP A C 1
ATOM 1832 O O . TRP A 1 234 ? 17.320 -9.439 -9.471 1.00 78.12 234 TRP A O 1
ATOM 1842 N N . ALA A 1 235 ? 19.406 -8.755 -9.067 1.00 85.62 235 ALA A N 1
ATOM 1843 C CA . ALA A 1 235 ? 19.777 -8.467 -10.448 1.00 85.62 235 ALA A CA 1
ATOM 1844 C C . ALA A 1 235 ? 21.312 -8.498 -10.549 1.00 85.62 235 ALA A C 1
ATOM 1846 O O . ALA A 1 235 ? 21.985 -8.348 -9.516 1.00 85.62 235 ALA A O 1
ATOM 1847 N N . PRO A 1 236 ? 21.887 -8.677 -11.753 1.00 88.69 236 PRO A N 1
ATOM 1848 C CA . PRO A 1 236 ? 23.331 -8.615 -11.940 1.00 88.69 236 PRO A CA 1
ATOM 1849 C C . PRO A 1 236 ? 23.923 -7.301 -11.401 1.00 88.69 236 PRO A C 1
ATOM 1851 O O . PRO A 1 236 ? 23.300 -6.244 -11.555 1.00 88.69 236 PRO A O 1
ATOM 1854 N N . PRO A 1 237 ? 25.124 -7.321 -10.792 1.00 84.25 237 PRO A N 1
ATOM 1855 C CA . PRO A 1 237 ? 25.812 -6.093 -10.409 1.00 84.25 237 PRO A CA 1
ATOM 1856 C C . PRO A 1 237 ? 25.932 -5.151 -11.610 1.00 84.25 237 PRO A C 1
ATOM 1858 O O . PRO A 1 237 ? 26.251 -5.591 -12.713 1.00 84.25 237 PRO A O 1
ATOM 1861 N N . ASN A 1 238 ? 25.683 -3.859 -11.397 1.00 88.31 238 ASN A N 1
ATOM 1862 C CA . ASN A 1 238 ? 25.720 -2.828 -12.442 1.00 88.31 238 ASN A CA 1
ATOM 1863 C C . ASN A 1 238 ? 24.702 -3.007 -13.587 1.00 88.31 238 ASN A C 1
ATOM 1865 O O . ASN A 1 238 ? 24.867 -2.378 -14.631 1.00 88.31 238 ASN A O 1
ATOM 1869 N N . ALA A 1 239 ? 23.653 -3.823 -13.413 1.00 92.06 239 ALA A N 1
ATOM 1870 C CA . ALA A 1 239 ? 22.546 -3.870 -14.365 1.00 92.06 239 ALA A CA 1
ATOM 1871 C C . ALA A 1 239 ? 22.003 -2.457 -14.638 1.00 92.06 239 ALA A C 1
ATOM 1873 O O . ALA A 1 239 ? 21.726 -1.688 -13.713 1.00 92.06 239 ALA A O 1
ATOM 1874 N N . THR A 1 240 ? 21.849 -2.127 -15.920 1.00 93.38 240 THR A N 1
ATOM 1875 C CA . THR A 1 240 ? 21.108 -0.935 -16.356 1.00 93.38 240 THR A CA 1
ATOM 1876 C C . THR A 1 240 ? 19.642 -1.042 -15.935 1.00 93.38 240 THR A C 1
ATOM 1878 O O . THR A 1 240 ? 19.161 -2.136 -15.641 1.00 93.38 240 THR A O 1
ATOM 1881 N N . PHE A 1 241 ? 18.890 0.065 -15.968 1.00 92.69 241 PHE A N 1
ATOM 1882 C CA . PHE A 1 241 ? 17.464 0.036 -15.621 1.00 92.69 241 PHE A CA 1
ATOM 1883 C C . PHE A 1 241 ? 16.696 -1.010 -16.440 1.00 92.69 241 PHE A C 1
ATOM 1885 O O . PHE A 1 241 ? 15.961 -1.808 -15.871 1.00 92.69 241 PHE A O 1
ATOM 1892 N N . ASN A 1 242 ? 16.938 -1.074 -17.754 1.00 93.06 242 ASN A N 1
ATOM 1893 C CA . ASN A 1 242 ? 16.290 -2.048 -18.630 1.00 93.06 242 ASN A CA 1
ATOM 1894 C C . ASN A 1 242 ? 16.638 -3.501 -18.259 1.00 93.06 242 ASN A C 1
ATOM 1896 O O . ASN A 1 242 ? 15.748 -4.329 -18.141 1.00 93.06 242 ASN A O 1
ATOM 1900 N N . GLN A 1 243 ? 17.917 -3.800 -18.014 1.00 92.62 243 GLN A N 1
ATOM 1901 C CA . GLN A 1 243 ? 18.339 -5.144 -17.591 1.00 92.62 243 GLN A CA 1
ATOM 1902 C C . GLN A 1 243 ? 17.802 -5.510 -16.206 1.00 92.62 243 GLN A C 1
ATOM 1904 O O . GLN A 1 243 ? 17.524 -6.671 -15.935 1.00 92.62 243 GLN A O 1
ATOM 1909 N N . TRP A 1 244 ? 17.680 -4.534 -15.306 1.00 92.50 244 TRP A N 1
ATOM 1910 C CA . TRP A 1 244 ? 17.128 -4.748 -13.974 1.00 92.50 244 TRP A CA 1
ATOM 1911 C C . TRP A 1 244 ? 15.628 -5.062 -14.021 1.00 92.50 244 TRP A C 1
ATOM 1913 O O . TRP A 1 244 ? 15.164 -5.884 -13.232 1.00 92.50 244 TRP A O 1
ATOM 1923 N N . LEU A 1 245 ? 14.879 -4.479 -14.968 1.00 91.62 245 LEU A N 1
ATOM 1924 C CA . LEU A 1 245 ? 13.456 -4.785 -15.151 1.00 91.62 245 LEU A CA 1
ATOM 1925 C C . LEU A 1 245 ? 13.202 -6.264 -15.455 1.00 91.62 245 LEU A C 1
ATOM 1927 O O . LEU A 1 245 ? 12.187 -6.786 -15.007 1.00 91.62 245 LEU A O 1
ATOM 1931 N N . ASP A 1 246 ? 14.128 -6.963 -16.115 1.00 88.75 246 ASP A N 1
ATOM 1932 C CA . ASP A 1 246 ? 13.999 -8.407 -16.378 1.00 88.75 246 ASP A CA 1
ATOM 1933 C C . ASP A 1 246 ? 13.939 -9.250 -15.089 1.00 88.75 246 ASP A C 1
ATOM 1935 O O . ASP A 1 246 ? 13.454 -10.382 -15.099 1.00 88.75 246 ASP A O 1
ATOM 1939 N N . TRP A 1 247 ? 14.403 -8.691 -13.969 1.00 87.19 247 TRP A N 1
ATOM 1940 C CA . TRP A 1 247 ? 14.382 -9.322 -12.649 1.00 87.19 247 TRP A CA 1
ATOM 1941 C C . TRP A 1 247 ? 13.352 -8.715 -11.699 1.00 87.19 247 TRP A C 1
ATOM 1943 O O . TRP A 1 247 ? 13.148 -9.214 -10.588 1.00 87.19 247 TRP A O 1
ATOM 1953 N N . TYR A 1 248 ? 12.708 -7.628 -12.118 1.00 88.00 248 TYR A N 1
ATOM 1954 C CA . TYR A 1 248 ? 11.740 -6.930 -11.302 1.00 88.00 248 TYR A CA 1
ATOM 1955 C C . TYR A 1 248 ? 10.362 -7.599 -11.394 1.00 88.00 248 TYR A C 1
ATOM 1957 O O . TYR A 1 248 ? 9.857 -7.819 -12.496 1.00 88.00 248 TYR A O 1
ATOM 1965 N N . PRO A 1 249 ? 9.710 -7.901 -10.261 1.00 88.19 249 PRO A N 1
ATOM 1966 C CA . PRO A 1 249 ? 8.368 -8.459 -10.267 1.00 88.19 249 PRO A CA 1
ATOM 1967 C C . PRO A 1 249 ? 7.354 -7.445 -10.799 1.00 88.19 249 PRO A C 1
ATOM 1969 O O . PRO A 1 249 ? 7.273 -6.300 -10.355 1.00 88.19 249 PRO A O 1
ATOM 1972 N N . ASP A 1 250 ? 6.543 -7.899 -11.740 1.00 93.31 250 ASP A N 1
ATOM 1973 C CA . ASP A 1 250 ? 5.438 -7.147 -12.307 1.00 93.31 250 ASP A CA 1
ATOM 1974 C C . ASP A 1 250 ? 4.317 -6.957 -11.266 1.00 93.31 250 ASP A C 1
ATOM 1976 O O . ASP A 1 250 ? 4.079 -7.825 -10.424 1.00 93.31 250 ASP A O 1
ATOM 1980 N N . ASN A 1 251 ? 3.591 -5.839 -11.340 1.00 96.81 251 ASN A N 1
ATOM 1981 C CA . ASN A 1 251 ? 2.367 -5.608 -10.559 1.00 96.81 251 ASN A CA 1
ATOM 1982 C C . ASN A 1 251 ? 2.514 -5.833 -9.035 1.00 96.81 251 ASN A C 1
ATOM 1984 O O . ASN A 1 251 ? 1.675 -6.473 -8.392 1.00 96.81 251 ASN A O 1
ATOM 1988 N N . TRP A 1 252 ? 3.615 -5.348 -8.458 1.00 94.06 252 TRP A N 1
ATOM 1989 C CA . TRP A 1 252 ? 3.978 -5.570 -7.057 1.00 94.06 252 TRP A CA 1
ATOM 1990 C C . TRP A 1 252 ? 2.904 -5.099 -6.066 1.00 94.06 252 TRP A C 1
ATOM 1992 O O . TRP A 1 252 ? 2.590 -5.826 -5.127 1.00 94.06 252 TRP A O 1
ATOM 2002 N N . MET A 1 253 ? 2.305 -3.919 -6.275 1.00 96.75 253 MET A N 1
ATOM 2003 C CA . MET A 1 253 ? 1.278 -3.393 -5.360 1.00 96.75 253 MET A CA 1
ATOM 2004 C C . MET A 1 253 ? 0.034 -4.283 -5.363 1.00 96.75 253 MET A C 1
ATOM 2006 O O . MET A 1 253 ? -0.512 -4.618 -4.312 1.00 96.75 253 MET A O 1
ATOM 2010 N N . THR A 1 254 ? -0.380 -4.719 -6.552 1.00 98.06 254 THR A N 1
ATOM 2011 C CA . THR A 1 254 ? -1.505 -5.636 -6.742 1.00 98.06 254 THR A CA 1
ATOM 2012 C C . THR A 1 254 ? -1.234 -6.967 -6.048 1.00 98.06 254 THR A C 1
ATOM 2014 O O . THR A 1 254 ? -2.091 -7.467 -5.320 1.00 98.06 254 THR A O 1
ATOM 2017 N N . ARG A 1 255 ? -0.028 -7.524 -6.226 1.00 96.25 255 ARG A N 1
ATOM 2018 C CA . ARG A 1 255 ? 0.411 -8.771 -5.584 1.00 96.25 255 ARG A CA 1
ATOM 2019 C C . ARG A 1 255 ? 0.384 -8.674 -4.060 1.00 96.25 255 ARG A C 1
ATOM 2021 O O . ARG A 1 255 ? -0.175 -9.556 -3.413 1.00 96.25 255 ARG A O 1
ATOM 2028 N N . GLU A 1 256 ? 0.939 -7.603 -3.494 1.00 94.38 256 GLU A N 1
ATOM 2029 C CA . GLU A 1 256 ? 0.962 -7.399 -2.043 1.00 94.38 256 GLU A CA 1
ATOM 2030 C C . GLU A 1 256 ? -0.445 -7.315 -1.438 1.00 94.38 256 GLU A C 1
ATOM 2032 O O . GLU A 1 256 ? -0.706 -7.918 -0.396 1.00 94.38 256 GLU A O 1
ATOM 2037 N N . LEU A 1 257 ? -1.362 -6.595 -2.090 1.00 97.12 257 LEU A N 1
ATOM 2038 C CA . LEU A 1 257 ? -2.734 -6.427 -1.606 1.00 97.12 257 LEU A CA 1
ATOM 2039 C C . LEU A 1 257 ? -3.569 -7.708 -1.782 1.00 97.12 257 LEU A C 1
ATOM 2041 O O . LEU A 1 257 ? -4.335 -8.082 -0.889 1.00 97.12 257 LEU A O 1
ATOM 2045 N N . ALA A 1 258 ? -3.411 -8.416 -2.905 1.00 97.12 258 ALA A N 1
ATOM 2046 C CA . ALA A 1 258 ? -4.122 -9.669 -3.181 1.00 97.12 258 ALA A CA 1
ATOM 2047 C C . ALA A 1 258 ? -3.693 -10.813 -2.241 1.00 97.12 258 ALA A C 1
ATOM 2049 O O . ALA A 1 258 ? -4.520 -11.649 -1.849 1.00 97.12 258 ALA A O 1
ATOM 2050 N N . GLY A 1 259 ? -2.422 -10.813 -1.839 1.00 95.25 259 GLY A N 1
ATOM 2051 C CA . GLY A 1 259 ? -1.864 -11.638 -0.777 1.00 95.25 259 GLY A CA 1
ATOM 2052 C C . GLY A 1 259 ? -0.750 -12.588 -1.222 1.00 95.25 259 GLY A C 1
ATOM 2053 O O . GLY A 1 259 ? -0.366 -12.628 -2.390 1.00 95.25 259 GLY A O 1
ATOM 2054 N N . ASN A 1 260 ? -0.224 -13.363 -0.276 1.00 92.06 260 ASN A N 1
ATOM 2055 C CA . ASN A 1 260 ? 0.975 -14.197 -0.450 1.00 92.06 260 ASN A CA 1
ATOM 2056 C C . ASN A 1 260 ? 0.939 -15.126 -1.669 1.00 92.06 260 ASN A C 1
ATOM 2058 O O . ASN A 1 260 ? 1.930 -15.242 -2.381 1.00 92.06 260 ASN A O 1
ATOM 2062 N N . GLU A 1 261 ? -0.192 -15.772 -1.944 1.00 93.50 261 GLU A N 1
ATOM 2063 C CA . GLU A 1 261 ? -0.363 -16.631 -3.119 1.00 93.50 261 GLU A CA 1
ATOM 2064 C C . GLU A 1 261 ? -0.175 -15.863 -4.423 1.00 93.50 261 GLU A C 1
ATOM 2066 O O . GLU A 1 261 ? 0.373 -16.423 -5.362 1.00 93.50 261 GLU A O 1
ATOM 2071 N N . ALA A 1 262 ? -0.601 -14.600 -4.494 1.00 94.75 262 ALA A N 1
ATOM 2072 C CA . ALA A 1 262 ? -0.389 -13.756 -5.663 1.00 94.75 262 ALA A CA 1
ATOM 2073 C C . ALA A 1 262 ? 1.064 -13.261 -5.741 1.00 94.75 262 ALA A C 1
ATOM 2075 O O . ALA A 1 262 ? 1.643 -13.241 -6.828 1.00 94.75 262 ALA A O 1
ATOM 2076 N N . LEU A 1 263 ? 1.674 -12.898 -4.607 1.00 90.75 263 LEU A N 1
ATOM 2077 C CA . LEU A 1 263 ? 3.062 -12.426 -4.555 1.00 90.75 263 LEU A CA 1
ATOM 2078 C C . LEU A 1 263 ? 4.077 -13.518 -4.911 1.00 90.75 263 LEU A C 1
ATOM 2080 O O . LEU A 1 263 ? 4.972 -13.286 -5.722 1.00 90.75 263 LEU A O 1
ATOM 2084 N N . TYR A 1 264 ? 3.922 -14.712 -4.341 1.00 88.44 264 TYR A N 1
ATOM 2085 C CA . TYR A 1 264 ? 4.871 -15.814 -4.506 1.00 88.44 264 TYR A CA 1
ATOM 2086 C C . TYR A 1 264 ? 4.459 -16.828 -5.575 1.00 88.44 264 TYR A C 1
ATOM 2088 O O . TYR A 1 264 ? 5.173 -17.815 -5.761 1.00 88.44 264 TYR A O 1
ATOM 2096 N N . ARG A 1 265 ? 3.355 -16.600 -6.308 1.00 90.81 265 ARG A N 1
ATOM 2097 C CA . ARG A 1 265 ? 2.973 -17.438 -7.456 1.00 90.81 265 ARG A CA 1
ATOM 2098 C C . ARG A 1 265 ? 4.156 -17.558 -8.404 1.00 90.81 265 ARG A C 1
ATOM 2100 O O . ARG A 1 265 ? 4.672 -16.535 -8.858 1.00 90.81 265 ARG A O 1
ATOM 2107 N N . LYS A 1 266 ? 4.551 -18.783 -8.743 1.00 88.69 266 LYS A N 1
ATOM 2108 C CA . LYS A 1 266 ? 5.570 -19.044 -9.760 1.00 88.69 266 LYS A CA 1
ATOM 2109 C C . LYS A 1 266 ? 4.962 -19.714 -10.988 1.00 88.69 266 LYS A C 1
ATOM 2111 O O . LYS A 1 266 ? 4.027 -20.499 -10.855 1.00 88.69 266 LYS A O 1
ATOM 2116 N N . ASP A 1 267 ? 5.464 -19.374 -12.170 1.00 87.62 267 ASP A N 1
ATOM 2117 C CA . ASP A 1 267 ? 5.198 -20.136 -13.390 1.00 87.62 267 ASP A CA 1
ATOM 2118 C C . ASP A 1 267 ? 6.042 -21.425 -13.430 1.00 87.62 267 ASP A C 1
ATOM 2120 O O . ASP A 1 267 ? 6.836 -21.705 -12.528 1.00 87.62 267 ASP A O 1
ATOM 2124 N N . ALA A 1 268 ? 5.889 -22.217 -14.494 1.00 90.75 268 ALA A N 1
ATOM 2125 C CA . ALA A 1 268 ? 6.642 -23.459 -14.683 1.00 90.75 268 ALA A CA 1
ATOM 2126 C C . ALA A 1 268 ? 8.169 -23.249 -14.796 1.00 90.75 268 ALA A C 1
ATOM 2128 O O . ALA A 1 268 ? 8.923 -24.216 -14.736 1.00 90.75 268 ALA A O 1
ATOM 2129 N N . GLN A 1 269 ? 8.632 -22.005 -14.953 1.00 82.62 269 GLN A N 1
ATOM 2130 C CA .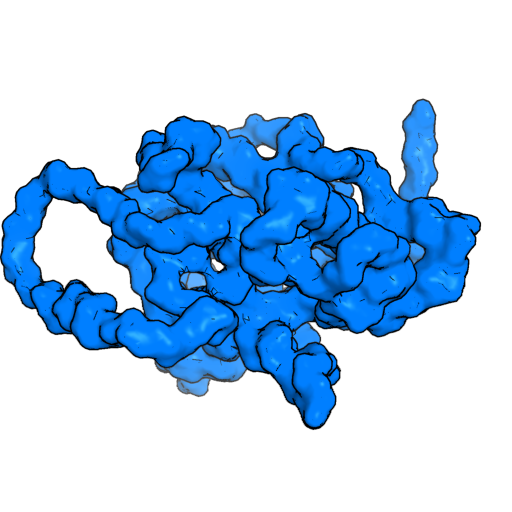 GLN A 1 269 ? 10.041 -21.621 -15.035 1.00 82.62 269 GLN A CA 1
ATOM 2131 C C . GLN A 1 269 ? 10.542 -20.951 -13.743 1.00 82.62 269 GLN A C 1
ATOM 2133 O O . GLN A 1 269 ? 11.662 -20.446 -13.712 1.00 82.62 269 GLN A O 1
ATOM 2138 N N . GLY A 1 270 ? 9.740 -20.915 -12.672 1.00 81.19 270 GLY A N 1
ATOM 2139 C CA . GLY A 1 270 ? 10.126 -20.285 -11.405 1.00 81.19 270 GLY A CA 1
ATOM 2140 C C . GLY A 1 270 ? 10.080 -18.748 -11.412 1.00 81.19 270 GLY A C 1
ATOM 2141 O O . GLY A 1 270 ? 10.506 -18.111 -10.440 1.00 81.19 270 GLY A O 1
ATOM 2142 N N . ARG A 1 271 ? 9.548 -18.126 -12.471 1.00 81.56 271 ARG A N 1
ATOM 2143 C CA . ARG A 1 271 ? 9.356 -16.668 -12.582 1.00 81.56 271 ARG A CA 1
ATOM 2144 C C . ARG A 1 271 ? 8.027 -16.257 -11.945 1.00 81.56 271 ARG A C 1
ATOM 2146 O O . ARG A 1 271 ? 7.191 -17.131 -11.727 1.00 81.56 271 ARG A O 1
ATOM 2153 N N . PRO A 1 272 ? 7.797 -14.970 -11.620 1.00 84.69 272 PRO A N 1
ATOM 2154 C CA . PRO A 1 272 ? 6.486 -14.515 -11.155 1.00 84.69 272 PRO A CA 1
ATOM 2155 C C . PRO A 1 272 ? 5.364 -14.989 -12.091 1.00 84.69 272 PRO A C 1
ATOM 2157 O O . PRO A 1 272 ? 5.354 -14.681 -13.280 1.00 84.69 272 PRO A O 1
ATOM 2160 N N . GLY A 1 273 ? 4.438 -15.782 -11.555 1.00 89.75 273 GLY A N 1
ATOM 2161 C CA . GLY A 1 273 ? 3.300 -16.305 -12.303 1.00 89.75 273 GLY A CA 1
ATOM 2162 C C . GLY A 1 273 ? 2.284 -15.200 -12.612 1.00 89.75 273 GLY A C 1
ATOM 2163 O O . GLY A 1 273 ? 2.226 -14.202 -11.883 1.00 89.75 273 GLY A O 1
ATOM 2164 N N . PRO A 1 274 ? 1.455 -15.358 -13.657 1.00 94.44 274 PRO A N 1
ATOM 2165 C CA . PRO A 1 274 ? 0.518 -14.322 -14.075 1.00 94.44 274 PRO A CA 1
ATOM 2166 C C . PRO A 1 274 ? -0.520 -14.022 -12.986 1.00 94.44 274 PRO A C 1
ATOM 2168 O O . PRO A 1 274 ? -1.006 -14.925 -12.295 1.00 94.44 274 PRO A O 1
ATOM 2171 N N . LEU A 1 275 ? -0.877 -12.743 -12.855 1.00 96.44 275 LEU A N 1
ATOM 2172 C CA . LEU A 1 275 ? -2.050 -12.319 -12.095 1.00 96.44 275 LEU A CA 1
ATOM 2173 C C . LEU A 1 275 ? -3.332 -12.576 -12.890 1.00 96.44 275 LEU A C 1
ATOM 2175 O O . LEU A 1 275 ? -3.361 -12.480 -14.117 1.00 96.44 275 LEU A O 1
ATOM 2179 N N . THR A 1 276 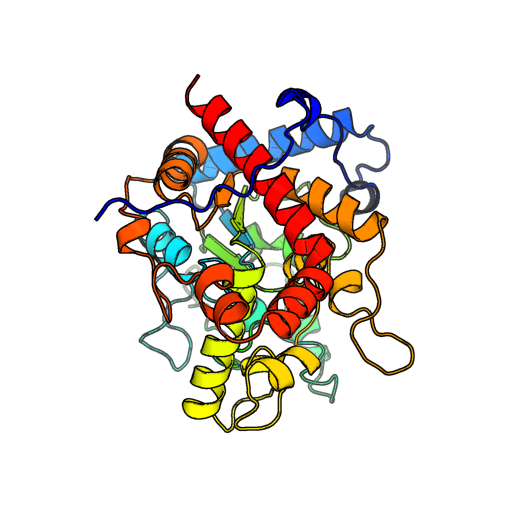? -4.400 -12.879 -12.167 1.00 95.88 276 THR A N 1
ATOM 2180 C CA . THR A 1 276 ? -5.746 -13.089 -12.698 1.00 95.88 276 THR A CA 1
ATOM 2181 C C . THR A 1 276 ? -6.625 -11.871 -12.424 1.00 95.88 276 THR A C 1
ATOM 2183 O O . THR A 1 276 ? -6.338 -11.066 -11.538 1.00 95.88 276 THR A O 1
ATOM 2186 N N . ALA A 1 277 ? -7.755 -11.762 -13.127 1.00 95.81 277 ALA A N 1
ATOM 2187 C CA . ALA A 1 277 ? -8.762 -10.744 -12.821 1.00 95.81 277 ALA A CA 1
ATOM 2188 C C . ALA A 1 277 ? -9.290 -10.852 -11.374 1.00 95.81 277 ALA A C 1
ATOM 2190 O O . ALA A 1 277 ? -9.621 -9.839 -10.761 1.00 95.81 277 ALA A O 1
ATOM 2191 N N . ALA A 1 278 ? -9.319 -12.065 -10.807 1.00 96.00 278 ALA A N 1
ATOM 2192 C CA . ALA A 1 278 ? -9.712 -12.289 -9.419 1.00 96.00 278 ALA A CA 1
ATOM 2193 C C . ALA A 1 278 ? -8.700 -11.694 -8.424 1.00 96.00 278 ALA A C 1
ATOM 2195 O O . ALA A 1 278 ? -9.113 -11.131 -7.413 1.00 96.00 278 ALA A O 1
ATOM 2196 N N . ASP A 1 279 ? -7.396 -11.752 -8.722 1.00 97.50 279 ASP A N 1
ATOM 2197 C CA . ASP A 1 279 ? -6.366 -11.130 -7.877 1.00 97.50 279 ASP A CA 1
ATOM 2198 C C . ASP A 1 279 ? -6.525 -9.600 -7.856 1.00 97.50 279 ASP A C 1
ATOM 2200 O O . ASP A 1 279 ? -6.490 -8.984 -6.790 1.00 97.50 279 ASP A O 1
ATOM 2204 N N . VAL A 1 280 ? -6.774 -8.988 -9.022 1.00 97.38 280 VAL A N 1
ATOM 2205 C CA . VAL A 1 280 ? -7.012 -7.538 -9.148 1.00 97.38 280 VAL A CA 1
ATOM 2206 C C . VAL A 1 280 ? -8.277 -7.127 -8.397 1.00 97.38 280 VAL A C 1
ATOM 2208 O O . VAL A 1 280 ? -8.252 -6.175 -7.616 1.00 97.38 280 VAL A O 1
ATOM 2211 N N . LEU A 1 281 ? -9.380 -7.861 -8.582 1.00 95.75 281 LEU A N 1
ATOM 2212 C CA . LEU A 1 281 ? -10.633 -7.604 -7.870 1.00 95.75 281 LEU A CA 1
ATOM 2213 C C . LEU A 1 281 ? -10.438 -7.699 -6.353 1.00 95.75 281 LEU A C 1
ATOM 2215 O O . LEU A 1 281 ? -10.873 -6.811 -5.624 1.00 95.75 281 LEU A O 1
ATOM 2219 N N . LYS A 1 282 ? -9.733 -8.730 -5.883 1.00 96.25 282 LYS A N 1
ATOM 2220 C CA . LYS A 1 282 ? -9.428 -8.920 -4.464 1.00 96.25 282 LYS A CA 1
ATOM 2221 C C . LYS A 1 282 ? -8.582 -7.779 -3.897 1.00 96.25 282 LYS A C 1
ATOM 2223 O O . LYS A 1 282 ? -8.870 -7.300 -2.804 1.00 96.25 282 LYS A O 1
ATOM 2228 N N . ALA A 1 283 ? -7.572 -7.311 -4.633 1.00 97.31 283 ALA A N 1
ATOM 2229 C CA . ALA A 1 283 ? -6.765 -6.158 -4.233 1.00 97.31 283 ALA A CA 1
ATOM 2230 C C . ALA A 1 283 ? -7.614 -4.877 -4.123 1.00 97.31 283 ALA A C 1
ATOM 2232 O O . ALA A 1 283 ? -7.527 -4.180 -3.112 1.00 97.31 283 ALA A O 1
ATOM 2233 N N . LYS A 1 284 ? -8.498 -4.607 -5.099 1.00 96.75 284 LYS A N 1
ATOM 2234 C CA . LYS A 1 284 ? -9.459 -3.488 -5.026 1.00 96.75 284 LYS A CA 1
ATOM 2235 C C . LYS A 1 284 ? -10.387 -3.608 -3.823 1.00 96.75 284 LYS A C 1
ATOM 2237 O O . LYS A 1 284 ? -10.586 -2.635 -3.108 1.00 96.75 284 LYS A O 1
ATOM 2242 N N . GLN A 1 285 ? -10.928 -4.799 -3.581 1.00 95.50 285 GLN A N 1
ATOM 2243 C CA . GLN A 1 285 ? -11.810 -5.064 -2.448 1.00 95.50 285 GLN A CA 1
ATOM 2244 C C . GLN A 1 285 ? -11.109 -4.798 -1.111 1.00 95.50 285 GLN A C 1
ATOM 2246 O O . GLN A 1 285 ? -11.656 -4.113 -0.254 1.00 95.50 285 GLN A O 1
ATOM 2251 N N . ARG A 1 286 ? -9.859 -5.245 -0.961 1.00 96.56 286 ARG A N 1
ATOM 2252 C CA . ARG A 1 286 ? -9.067 -5.027 0.257 1.00 96.56 286 ARG A CA 1
ATOM 2253 C C . ARG A 1 286 ? -8.671 -3.574 0.493 1.00 96.56 286 ARG A C 1
ATOM 2255 O O . ARG A 1 286 ? -8.449 -3.209 1.644 1.00 96.56 286 ARG A O 1
ATOM 2262 N N . LEU A 1 287 ? -8.638 -2.725 -0.539 1.00 97.31 287 LEU A N 1
ATOM 2263 C CA . LEU A 1 287 ? -8.451 -1.284 -0.337 1.00 97.31 287 LEU A CA 1
ATOM 2264 C C . LEU A 1 287 ? -9.566 -0.673 0.534 1.00 97.31 287 LEU A C 1
ATOM 2266 O O . LEU A 1 287 ? -9.305 0.260 1.287 1.00 97.31 287 LEU A O 1
ATOM 2270 N N . HIS A 1 288 ? -10.770 -1.251 0.542 1.00 95.62 288 HIS A N 1
ATOM 2271 C CA . HIS A 1 288 ? -11.865 -0.805 1.418 1.00 95.62 288 HIS A CA 1
ATOM 2272 C C . HIS A 1 288 ? -11.666 -1.127 2.892 1.00 95.62 288 HIS A C 1
ATOM 2274 O O . HIS A 1 288 ? -12.390 -0.603 3.736 1.00 95.62 288 HIS A O 1
ATOM 2280 N N . TYR A 1 289 ? -10.704 -1.985 3.232 1.00 96.00 289 TYR A N 1
ATOM 2281 C CA . TYR A 1 289 ? -10.424 -2.290 4.630 1.00 96.00 289 TYR A CA 1
ATOM 2282 C C . TYR A 1 289 ? -9.586 -1.203 5.313 1.00 96.00 289 TYR A C 1
ATOM 2284 O O . TYR A 1 289 ? -9.469 -1.182 6.540 1.00 96.00 289 TYR A O 1
ATOM 2292 N N . PHE A 1 290 ? -9.000 -0.284 4.546 1.00 97.62 290 PHE A N 1
ATOM 2293 C CA . PHE A 1 290 ? -8.193 0.798 5.090 1.00 97.62 290 PHE A CA 1
ATOM 2294 C C . PHE A 1 290 ? -9.069 1.939 5.594 1.00 97.62 290 PHE A C 1
ATOM 2296 O O . PHE A 1 290 ? -9.933 2.447 4.882 1.00 97.62 290 PHE A O 1
ATOM 2303 N N . ALA A 1 291 ? -8.793 2.388 6.816 1.00 97.50 291 ALA A N 1
ATOM 2304 C CA . ALA A 1 291 ? -9.416 3.582 7.373 1.00 97.50 291 ALA A CA 1
ATOM 2305 C C . ALA A 1 291 ? -8.954 4.851 6.638 1.00 97.50 291 ALA A C 1
ATOM 2307 O O . ALA A 1 291 ? -9.708 5.814 6.536 1.00 97.50 291 ALA A O 1
ATOM 2308 N N . ALA A 1 292 ? -7.726 4.838 6.110 1.00 98.06 292 ALA A N 1
ATOM 2309 C CA . ALA A 1 292 ? -7.199 5.877 5.237 1.00 98.06 292 ALA A CA 1
ATOM 2310 C C . ALA A 1 292 ? -6.282 5.269 4.166 1.00 98.06 292 ALA A C 1
ATOM 2312 O O . ALA A 1 292 ? -5.381 4.481 4.472 1.00 98.06 292 ALA A O 1
ATOM 2313 N N . ILE A 1 293 ? -6.500 5.667 2.917 1.00 98.31 293 ILE A N 1
ATOM 2314 C CA . ILE A 1 293 ? -5.616 5.395 1.786 1.00 98.31 293 ILE A CA 1
ATOM 2315 C C . ILE A 1 293 ? -4.942 6.714 1.441 1.00 98.31 293 ILE A C 1
ATOM 2317 O O . ILE A 1 293 ? -5.610 7.678 1.083 1.00 98.31 293 ILE A O 1
ATOM 2321 N N . LEU A 1 294 ? -3.624 6.776 1.568 1.00 98.06 294 LEU A N 1
ATOM 2322 C CA . LEU A 1 294 ? -2.845 7.974 1.279 1.00 98.06 294 LEU A CA 1
ATOM 2323 C C . LEU A 1 294 ? -2.238 7.865 -0.119 1.00 98.06 294 LEU A C 1
ATOM 2325 O O . LEU A 1 294 ? -1.846 6.777 -0.547 1.00 98.06 294 LEU A O 1
ATOM 2329 N N . ILE A 1 295 ? -2.118 8.993 -0.811 1.00 97.50 295 ILE A N 1
ATOM 2330 C CA . ILE A 1 295 ? -1.491 9.061 -2.131 1.00 97.50 295 ILE A CA 1
ATOM 2331 C C . ILE A 1 295 ? -0.235 9.904 -2.003 1.00 97.50 295 ILE A C 1
ATOM 2333 O O . ILE A 1 295 ? -0.296 11.072 -1.616 1.00 97.50 295 ILE A O 1
ATOM 2337 N N . MET A 1 296 ? 0.915 9.310 -2.322 1.00 94.19 296 MET A N 1
ATOM 2338 C CA . MET A 1 296 ? 2.214 9.949 -2.150 1.00 94.19 296 MET A CA 1
ATOM 2339 C C . MET A 1 296 ? 2.272 11.279 -2.895 1.00 94.19 296 MET A C 1
ATOM 2341 O O . MET A 1 296 ? 2.825 12.231 -2.362 1.00 94.19 296 MET A O 1
ATOM 2345 N N . GLU A 1 297 ? 1.661 11.365 -4.074 1.00 94.31 297 GLU A N 1
ATOM 2346 C CA . GLU A 1 297 ? 1.576 12.539 -4.942 1.00 94.31 297 GLU A CA 1
ATOM 2347 C C . GLU A 1 297 ? 0.605 13.620 -4.428 1.00 94.31 297 GLU A C 1
ATOM 2349 O O . GLU A 1 297 ? 0.613 14.729 -4.956 1.00 94.31 297 GLU A O 1
ATOM 2354 N N . ARG A 1 298 ? -0.191 13.339 -3.386 1.00 95.56 298 ARG A N 1
ATOM 2355 C CA . ARG A 1 298 ? -1.192 14.252 -2.804 1.00 95.56 298 ARG A CA 1
ATOM 2356 C C . ARG A 1 298 ? -1.002 14.413 -1.287 1.00 95.56 298 ARG A C 1
ATOM 2358 O O . ARG A 1 298 ? -1.819 13.931 -0.497 1.00 95.56 298 ARG A O 1
ATOM 2365 N N . PRO A 1 299 ? 0.098 15.047 -0.849 1.00 94.38 299 PRO A N 1
ATOM 2366 C CA . PRO A 1 299 ? 0.472 15.091 0.561 1.00 94.38 299 PRO A CA 1
ATOM 2367 C C . PRO A 1 299 ? -0.502 15.939 1.386 1.00 94.38 299 PRO A C 1
ATOM 2369 O O . PRO A 1 299 ? -0.844 15.542 2.492 1.00 94.38 299 PRO A O 1
ATOM 2372 N N . GLU A 1 300 ? -1.004 17.050 0.843 1.00 94.38 300 GLU A N 1
ATOM 2373 C CA . GLU A 1 300 ? -1.963 17.929 1.528 1.00 94.38 300 GLU A CA 1
ATOM 2374 C C . GLU A 1 300 ? -3.306 17.221 1.775 1.00 94.38 300 GLU A C 1
ATOM 2376 O O . GLU A 1 300 ? -3.778 17.158 2.909 1.00 94.38 300 GLU A O 1
ATOM 2381 N N . GLU A 1 301 ? -3.881 16.593 0.743 1.00 96.38 301 GLU A N 1
ATOM 2382 C CA . GLU A 1 301 ? -5.106 15.783 0.863 1.00 96.38 301 GLU A CA 1
ATOM 2383 C C . GLU A 1 301 ? -4.906 14.598 1.828 1.00 96.38 301 GLU A C 1
ATOM 2385 O O . GLU A 1 301 ? -5.747 14.311 2.683 1.00 96.38 301 GLU A O 1
ATOM 2390 N N . SER A 1 302 ? -3.744 13.942 1.764 1.00 96.75 302 SER A N 1
ATOM 2391 C CA . SER A 1 302 ? -3.379 12.866 2.693 1.00 96.75 302 SER A CA 1
ATOM 2392 C C . SER A 1 302 ? -3.268 13.358 4.141 1.00 96.75 302 SER A C 1
ATOM 2394 O O . SER A 1 302 ? -3.698 12.654 5.055 1.00 96.75 302 SER A O 1
ATOM 2396 N N . GLN A 1 303 ? -2.760 14.572 4.371 1.00 95.75 303 GLN A N 1
ATOM 2397 C CA . GLN A 1 303 ? -2.699 15.179 5.702 1.00 95.75 303 GLN A CA 1
ATOM 2398 C C . GLN A 1 303 ? -4.101 15.454 6.260 1.00 95.75 303 GLN A C 1
ATOM 2400 O O . GLN A 1 303 ? -4.355 15.203 7.441 1.00 95.75 303 GLN A O 1
ATOM 2405 N N . VAL A 1 304 ? -5.033 15.909 5.412 1.00 95.88 304 VAL A N 1
ATOM 2406 C CA . VAL A 1 304 ? -6.447 16.089 5.781 1.00 95.88 304 VAL A CA 1
ATOM 2407 C C . VAL A 1 304 ? -7.049 14.770 6.268 1.00 95.88 304 VAL A C 1
ATOM 2409 O O . VAL A 1 304 ? -7.712 14.759 7.308 1.00 95.88 304 VAL A O 1
ATOM 2412 N N . LEU A 1 305 ? -6.782 13.650 5.585 1.00 96.94 305 LEU A N 1
ATOM 2413 C CA . LEU A 1 305 ? -7.230 12.332 6.045 1.00 96.94 305 LEU A CA 1
ATOM 2414 C C . LEU A 1 305 ? -6.603 11.941 7.377 1.00 96.94 305 LEU A C 1
ATOM 2416 O O . LEU A 1 305 ? -7.328 11.551 8.286 1.00 96.94 305 LEU A O 1
ATOM 2420 N N . LEU A 1 306 ? -5.284 12.062 7.532 1.00 97.00 306 LEU A N 1
ATOM 2421 C CA . LEU A 1 306 ? -4.615 11.678 8.779 1.00 97.00 306 LEU A CA 1
ATOM 2422 C C . LEU A 1 306 ? -5.167 12.447 9.985 1.00 97.00 306 LEU A C 1
ATOM 2424 O O . LEU A 1 306 ? -5.464 11.852 11.026 1.00 97.00 306 LEU A O 1
ATOM 2428 N N . LYS A 1 307 ? -5.374 13.755 9.819 1.00 96.25 307 LYS A N 1
ATOM 2429 C CA . LYS A 1 307 ? -5.968 14.619 10.838 1.00 96.25 307 LYS A CA 1
ATOM 2430 C C . LYS A 1 307 ? -7.393 14.196 11.178 1.00 96.25 307 LYS A C 1
ATOM 2432 O O . LYS A 1 307 ? -7.699 13.969 12.345 1.00 96.25 307 LYS A O 1
ATOM 2437 N N . ASN A 1 308 ? -8.262 14.066 10.179 1.00 96.88 308 ASN A N 1
ATOM 2438 C CA . ASN A 1 308 ? -9.679 13.813 10.434 1.00 96.88 308 ASN A CA 1
ATOM 2439 C C . ASN A 1 308 ? -9.971 12.360 10.815 1.00 96.88 308 ASN A C 1
ATOM 2441 O O . ASN A 1 308 ? -10.841 12.116 11.642 1.00 96.88 308 ASN A O 1
ATOM 2445 N N . VAL A 1 309 ? -9.249 11.381 10.268 1.00 96.62 309 VAL A N 1
ATOM 2446 C CA . VAL A 1 309 ? -9.454 9.954 10.556 1.00 96.62 309 VAL A CA 1
ATOM 2447 C C . VAL A 1 309 ? -8.828 9.580 11.897 1.00 96.62 309 VAL A C 1
ATOM 2449 O O . VAL A 1 309 ? -9.528 9.036 12.751 1.00 96.62 309 VAL A O 1
ATOM 2452 N N . PHE A 1 310 ? -7.560 9.922 12.136 1.00 96.12 310 PHE A N 1
ATOM 2453 C CA . PHE A 1 310 ? -6.823 9.462 13.320 1.00 96.12 310 PHE A CA 1
ATOM 2454 C C . PHE A 1 310 ? -6.680 10.513 14.428 1.00 96.12 310 PHE A C 1
ATOM 2456 O O . PHE A 1 310 ? -6.205 10.179 15.510 1.00 96.12 310 PHE A O 1
ATOM 2463 N N . GLY A 1 311 ? -7.093 11.764 14.202 1.00 95.75 311 GLY A N 1
ATOM 2464 C CA . GLY A 1 311 ? -6.878 12.853 15.163 1.00 95.75 311 GLY A CA 1
ATOM 2465 C C . GLY A 1 311 ? -5.424 13.330 15.214 1.00 95.75 311 GLY A C 1
ATOM 2466 O O . GLY A 1 311 ? -5.009 13.937 16.199 1.00 95.75 311 GLY A O 1
ATOM 2467 N N . TRP A 1 312 ? -4.631 13.025 14.184 1.00 94.81 312 TRP A N 1
ATOM 2468 C CA . TRP A 1 312 ? -3.222 13.401 14.142 1.00 94.81 312 TRP A CA 1
ATOM 2469 C C . TRP A 1 312 ? -3.053 14.911 13.986 1.00 94.81 312 TRP A C 1
ATOM 2471 O O . TRP A 1 312 ? -3.838 15.596 13.326 1.00 94.81 312 TRP A O 1
ATOM 2481 N N . ARG A 1 313 ? -1.999 15.435 14.605 1.00 94.25 313 ARG A N 1
ATOM 2482 C CA . ARG A 1 313 ? -1.586 16.826 14.460 1.00 94.25 313 ARG A CA 1
ATOM 2483 C C . ARG A 1 313 ? -1.079 17.071 13.049 1.00 94.25 313 ARG A C 1
ATOM 2485 O O . ARG A 1 313 ? -0.572 16.167 12.381 1.00 94.25 313 ARG A O 1
ATOM 2492 N N . ASP A 1 314 ? -1.207 18.323 12.631 1.00 89.31 314 ASP A N 1
ATOM 2493 C CA . ASP A 1 314 ? -0.664 18.758 11.358 1.00 89.31 314 ASP A CA 1
ATOM 2494 C C . ASP A 1 314 ? 0.860 18.656 11.377 1.00 89.31 314 ASP A C 1
ATOM 2496 O O . ASP A 1 314 ? 1.530 19.190 12.268 1.00 89.31 314 ASP A O 1
ATOM 2500 N N . VAL A 1 315 ? 1.393 17.913 10.419 1.00 85.44 315 VAL A N 1
ATOM 2501 C CA . VAL A 1 315 ? 2.821 17.803 10.179 1.00 85.44 315 VAL A CA 1
ATOM 2502 C C . VAL A 1 315 ? 3.035 17.968 8.689 1.00 85.44 315 VAL A C 1
ATOM 2504 O O . VAL A 1 315 ? 2.269 17.456 7.880 1.00 85.44 315 VAL A O 1
ATOM 2507 N N . ASP A 1 316 ? 4.095 18.680 8.329 1.00 84.19 316 ASP A N 1
ATOM 2508 C CA . ASP A 1 316 ? 4.442 18.930 6.934 1.00 84.19 316 ASP A CA 1
ATOM 2509 C C . ASP A 1 316 ? 4.821 17.619 6.218 1.00 84.19 316 ASP A C 1
ATOM 2511 O O . ASP A 1 316 ? 5.992 17.239 6.179 1.00 84.19 316 ASP A O 1
ATOM 2515 N N . LEU A 1 317 ? 3.838 16.882 5.692 1.00 83.31 317 LEU A N 1
ATOM 2516 C CA . LEU A 1 317 ? 4.062 15.608 5.002 1.00 83.31 317 LEU A CA 1
ATOM 2517 C C . LEU A 1 317 ? 5.053 15.757 3.844 1.00 83.31 317 LEU A C 1
ATOM 2519 O O . LEU A 1 317 ? 5.860 14.854 3.622 1.00 83.31 317 LEU A O 1
ATOM 2523 N N . ASP A 1 318 ? 5.012 16.883 3.126 1.00 80.81 318 ASP A N 1
ATOM 2524 C CA . ASP A 1 318 ? 5.922 17.157 2.013 1.00 80.81 318 ASP A CA 1
ATOM 2525 C C . ASP A 1 318 ? 7.359 17.378 2.506 1.00 80.81 318 ASP A C 1
ATOM 2527 O O . ASP A 1 318 ? 8.301 16.768 1.992 1.00 80.81 318 ASP A O 1
ATOM 2531 N N . GLY A 1 319 ? 7.531 18.141 3.587 1.00 79.12 319 GLY A N 1
ATOM 2532 C CA . GLY A 1 319 ? 8.815 18.329 4.261 1.00 79.12 319 GLY A CA 1
ATOM 2533 C C . GLY A 1 319 ? 9.432 17.025 4.767 1.00 79.12 319 GLY A C 1
ATOM 2534 O O . GLY A 1 319 ? 10.653 16.857 4.690 1.00 79.12 319 GLY A O 1
ATOM 2535 N N . HIS A 1 320 ? 8.596 16.071 5.192 1.00 77.94 320 HIS A N 1
ATOM 2536 C CA . HIS A 1 320 ? 9.000 14.727 5.628 1.00 77.94 320 HIS A CA 1
ATOM 2537 C C . HIS A 1 320 ? 9.123 13.718 4.479 1.00 77.94 320 HIS A C 1
ATOM 2539 O O . HIS A 1 320 ? 9.426 12.546 4.716 1.00 77.94 320 HIS A O 1
ATOM 2545 N N . ARG A 1 321 ? 8.940 14.129 3.214 1.00 76.00 321 ARG A N 1
ATOM 2546 C CA . ARG A 1 321 ? 9.268 13.256 2.083 1.00 76.00 321 ARG A CA 1
ATOM 2547 C C . ARG A 1 321 ? 10.767 12.986 2.078 1.00 76.00 321 ARG A C 1
ATOM 2549 O O . ARG A 1 321 ? 11.590 13.835 1.708 1.00 76.00 321 ARG A O 1
ATOM 2556 N N . ALA A 1 322 ? 11.096 11.763 2.469 1.00 62.03 322 ALA A N 1
ATOM 2557 C CA . ALA A 1 322 ? 12.432 11.200 2.451 1.00 62.03 322 ALA A CA 1
ATOM 2558 C C . ALA A 1 322 ? 12.550 10.152 1.333 1.00 62.03 322 ALA A C 1
ATOM 2560 O O . ALA A 1 322 ? 11.615 9.405 1.042 1.00 62.03 322 ALA A O 1
ATOM 2561 N N . GLY A 1 323 ? 13.708 10.103 0.677 1.00 61.41 323 GLY A N 1
ATOM 2562 C CA . GLY A 1 323 ? 13.963 9.186 -0.430 1.00 61.41 323 GLY A CA 1
ATOM 2563 C C . GLY A 1 323 ? 15.085 9.668 -1.343 1.00 61.41 323 GLY A C 1
ATOM 2564 O O . GLY A 1 323 ? 15.630 10.751 -1.159 1.00 61.41 323 GLY A O 1
ATOM 2565 N N . SER A 1 324 ? 15.427 8.849 -2.339 1.00 54.62 324 SER A N 1
ATOM 2566 C CA . SER A 1 324 ? 16.564 9.095 -3.234 1.00 54.62 324 SER A CA 1
ATOM 2567 C C . SER A 1 324 ? 16.382 10.312 -4.147 1.00 54.62 324 SER A C 1
ATOM 2569 O O . SER A 1 324 ? 17.375 10.914 -4.531 1.00 54.62 324 SER A O 1
ATOM 2571 N N . VAL A 1 325 ? 15.140 10.653 -4.517 1.00 67.12 325 VAL A N 1
ATOM 2572 C CA . VAL A 1 325 ? 14.798 11.813 -5.361 1.00 67.12 325 VAL A CA 1
ATOM 2573 C C . VAL A 1 325 ? 13.383 12.282 -5.011 1.00 67.12 325 VAL A C 1
ATOM 2575 O O . VAL A 1 325 ? 12.442 11.484 -5.057 1.00 67.12 325 VAL A O 1
ATOM 2578 N N . ARG A 1 326 ? 13.228 13.567 -4.668 1.00 66.62 326 ARG A N 1
ATOM 2579 C CA . ARG A 1 326 ? 11.914 14.212 -4.519 1.00 66.62 326 ARG A CA 1
ATOM 2580 C C . ARG A 1 326 ? 11.316 14.435 -5.911 1.00 66.62 326 ARG A C 1
ATOM 2582 O O . ARG A 1 326 ? 12.023 14.903 -6.794 1.00 66.62 326 ARG A O 1
ATOM 2589 N N . ASN A 1 327 ? 10.037 14.104 -6.095 1.00 71.00 327 ASN A N 1
ATOM 2590 C CA . ASN A 1 327 ? 9.287 14.334 -7.341 1.00 71.00 327 ASN A CA 1
ATOM 2591 C C . ASN A 1 327 ? 9.863 13.643 -8.592 1.00 71.00 327 ASN A C 1
ATOM 2593 O O . ASN A 1 327 ? 9.862 14.219 -9.673 1.00 71.00 327 ASN A O 1
ATOM 2597 N N . SER A 1 328 ? 10.368 12.413 -8.467 1.00 78.88 328 SER A N 1
ATOM 2598 C CA . SER A 1 328 ? 10.773 11.658 -9.657 1.00 78.88 328 SER A CA 1
ATOM 2599 C C . SER A 1 328 ? 9.572 11.334 -10.539 1.00 78.88 328 SER A C 1
ATOM 2601 O O . SER A 1 328 ? 8.585 10.820 -10.014 1.00 78.88 328 SER A O 1
ATOM 2603 N N . SER A 1 329 ? 9.720 11.532 -11.846 1.00 86.88 329 SER A N 1
ATOM 2604 C CA . SER A 1 329 ? 8.716 11.225 -12.862 1.00 86.88 329 SER A CA 1
ATOM 2605 C C . SER A 1 329 ? 9.316 10.244 -13.863 1.00 86.88 329 SER A C 1
ATOM 2607 O O . SER A 1 329 ? 10.150 10.603 -14.688 1.00 86.88 329 SER A O 1
ATOM 2609 N N . ALA A 1 330 ? 8.912 8.980 -13.809 1.00 82.31 330 ALA A N 1
ATOM 2610 C CA . ALA A 1 330 ? 9.332 7.956 -14.755 1.00 82.31 330 ALA A CA 1
ATOM 2611 C C . ALA A 1 330 ? 8.903 8.310 -16.186 1.00 82.31 330 ALA A C 1
ATOM 2613 O O . ALA A 1 330 ? 9.597 7.953 -17.135 1.00 82.31 330 ALA A O 1
ATOM 2614 N N . ALA A 1 331 ? 7.795 9.040 -16.349 1.00 83.38 331 ALA A N 1
ATOM 2615 C CA . ALA A 1 331 ? 7.387 9.568 -17.646 1.00 83.38 331 ALA A CA 1
ATOM 2616 C C . ALA A 1 331 ? 8.423 10.558 -18.203 1.00 83.38 331 ALA A C 1
ATOM 2618 O O . ALA A 1 331 ? 8.806 10.447 -19.362 1.00 83.38 331 ALA A O 1
ATOM 2619 N N . GLU A 1 332 ? 8.929 11.479 -17.387 1.00 86.88 332 GLU A N 1
ATOM 2620 C CA . GLU A 1 332 ? 9.950 12.440 -17.825 1.00 86.88 332 GLU A CA 1
ATOM 2621 C C . GLU A 1 332 ? 11.322 11.783 -17.988 1.00 86.88 332 GLU A C 1
ATOM 2623 O O . GLU A 1 332 ? 12.022 12.019 -18.968 1.00 86.88 332 GLU A O 1
ATOM 2628 N N . GLU A 1 333 ? 11.706 10.928 -17.044 1.00 86.75 333 GLU A N 1
ATOM 2629 C CA . GLU A 1 333 ? 13.052 10.369 -16.994 1.00 86.75 333 GLU A CA 1
ATOM 2630 C C . GLU A 1 333 ? 13.255 9.214 -17.979 1.00 86.75 333 GLU A C 1
ATOM 2632 O O . GLU A 1 333 ? 14.274 9.155 -18.666 1.00 86.75 333 GLU A O 1
ATOM 2637 N N . VAL A 1 334 ? 12.298 8.284 -18.057 1.00 87.25 334 VAL A N 1
ATOM 2638 C CA . VAL A 1 334 ? 12.439 7.052 -18.846 1.00 87.25 334 VAL A CA 1
ATOM 2639 C C . VAL A 1 334 ? 11.861 7.227 -20.243 1.00 87.25 334 VAL A C 1
ATOM 2641 O O . VAL A 1 334 ? 12.501 6.814 -21.210 1.00 87.25 334 VAL A O 1
ATOM 2644 N N . ALA A 1 335 ? 10.683 7.845 -20.392 1.00 82.12 335 ALA A N 1
ATOM 2645 C CA . ALA A 1 335 ? 10.057 7.954 -21.713 1.00 82.12 335 ALA A CA 1
ATOM 2646 C C . ALA A 1 335 ? 10.861 8.854 -22.661 1.00 82.12 335 ALA A C 1
ATOM 2648 O O . ALA A 1 335 ? 10.974 8.530 -23.841 1.00 82.12 335 ALA A O 1
ATOM 2649 N N . ALA A 1 336 ? 11.474 9.926 -22.146 1.00 79.31 336 ALA A N 1
ATOM 2650 C CA . ALA A 1 336 ? 12.310 10.820 -22.947 1.00 79.31 336 ALA A CA 1
ATOM 2651 C C . ALA A 1 336 ? 13.582 10.134 -23.473 1.00 79.31 336 ALA A C 1
ATOM 2653 O O . ALA A 1 336 ? 14.035 10.430 -24.576 1.00 79.31 336 ALA A O 1
ATOM 2654 N N . GLN A 1 337 ? 14.154 9.210 -22.698 1.00 82.00 337 GLN A N 1
ATOM 2655 C CA . GLN A 1 337 ? 15.419 8.557 -23.044 1.00 82.00 337 GLN A CA 1
ATOM 2656 C C . GLN A 1 337 ? 15.213 7.252 -23.810 1.00 82.00 337 GLN A C 1
ATOM 2658 O O . GLN A 1 337 ? 16.025 6.883 -24.658 1.00 82.00 337 GLN A O 1
ATOM 2663 N N . THR A 1 338 ? 14.162 6.493 -23.494 1.00 89.00 338 THR A N 1
ATOM 2664 C CA . THR A 1 338 ? 13.937 5.172 -24.086 1.00 89.00 338 THR A CA 1
ATOM 2665 C C . THR A 1 338 ? 12.443 4.811 -24.111 1.00 89.00 338 THR A C 1
ATOM 2667 O O . THR A 1 338 ? 11.976 4.032 -23.274 1.00 89.00 338 THR A O 1
ATOM 2670 N N . PRO A 1 339 ? 11.673 5.295 -25.110 1.00 91.06 339 PRO A N 1
ATOM 2671 C CA . PRO A 1 339 ? 10.226 5.064 -25.208 1.00 91.06 339 PRO A CA 1
ATOM 2672 C C . PRO A 1 339 ? 9.813 3.588 -25.123 1.00 91.06 339 PRO A C 1
ATOM 2674 O O . PRO A 1 339 ? 8.810 3.253 -24.496 1.00 91.06 339 PRO A O 1
ATOM 2677 N N . LYS A 1 340 ? 10.618 2.684 -25.696 1.00 93.38 340 LYS A N 1
ATOM 2678 C CA . LYS A 1 340 ? 10.381 1.233 -25.639 1.00 93.38 340 LYS A CA 1
ATOM 2679 C C . LYS A 1 340 ? 10.423 0.685 -24.206 1.00 93.38 340 LYS A C 1
ATOM 2681 O O . LYS A 1 340 ? 9.584 -0.134 -23.845 1.00 93.38 340 LYS A O 1
ATOM 2686 N N . VAL A 1 341 ? 11.367 1.152 -23.386 1.00 92.94 341 VAL A N 1
ATOM 2687 C CA . VAL A 1 341 ? 11.487 0.742 -21.974 1.00 92.94 341 VAL A CA 1
ATOM 2688 C C . VAL A 1 341 ? 10.321 1.295 -21.163 1.00 92.94 341 VAL A C 1
ATOM 2690 O O . VAL A 1 341 ? 9.784 0.600 -20.307 1.00 92.94 341 VAL A O 1
ATOM 2693 N N . PHE A 1 342 ? 9.866 2.512 -21.468 1.00 94.31 342 PHE A N 1
ATOM 2694 C CA . PHE A 1 342 ? 8.679 3.072 -20.826 1.00 94.31 342 PHE A CA 1
ATOM 2695 C C . PHE A 1 342 ? 7.406 2.271 -21.150 1.00 94.31 342 PHE A C 1
ATOM 2697 O O . PHE A 1 342 ? 6.64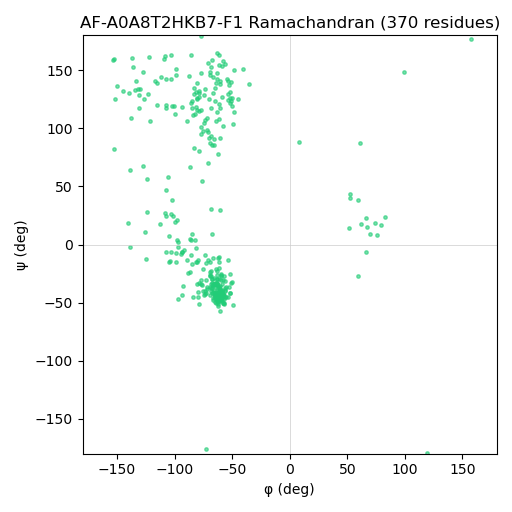0 1.948 -20.245 1.00 94.31 342 PHE A O 1
ATOM 2704 N N . GLN A 1 343 ? 7.214 1.861 -22.408 1.00 94.56 343 GLN A N 1
ATOM 2705 C CA . GLN A 1 343 ? 6.101 0.985 -22.799 1.00 94.56 343 GLN A CA 1
ATOM 2706 C C . GLN A 1 343 ? 6.171 -0.385 -22.110 1.00 94.56 343 GLN A C 1
ATOM 2708 O O . GLN A 1 343 ? 5.155 -0.881 -21.623 1.00 94.56 343 GLN A O 1
ATOM 2713 N N . GLN A 1 344 ? 7.365 -0.981 -22.017 1.00 94.56 344 GLN A N 1
ATOM 2714 C CA . GLN A 1 344 ? 7.581 -2.213 -21.252 1.00 94.56 344 GLN A CA 1
ATOM 2715 C C . GLN A 1 344 ? 7.192 -2.020 -19.783 1.00 94.56 344 GLN A C 1
ATOM 2717 O O . GLN A 1 344 ? 6.459 -2.837 -19.230 1.00 94.56 344 GLN A O 1
ATOM 2722 N N . LEU A 1 345 ? 7.623 -0.917 -19.168 1.00 94.88 345 LEU A N 1
ATOM 2723 C CA . LEU A 1 345 ? 7.310 -0.597 -17.780 1.00 94.88 345 LEU A CA 1
ATOM 2724 C C . LEU A 1 345 ? 5.796 -0.467 -17.549 1.00 94.88 345 LEU A C 1
ATOM 2726 O O . LEU A 1 345 ? 5.282 -1.006 -16.566 1.00 94.88 345 LEU A O 1
ATOM 2730 N N . GLN A 1 346 ? 5.077 0.194 -18.462 1.00 96.56 346 GLN A N 1
ATOM 2731 C CA . GLN A 1 346 ? 3.615 0.287 -18.423 1.00 96.56 346 GLN A CA 1
ATOM 2732 C C . GLN A 1 346 ? 2.954 -1.088 -18.557 1.00 96.56 346 GLN A C 1
ATOM 2734 O O . GLN A 1 346 ? 2.072 -1.421 -17.769 1.00 96.56 346 GLN A O 1
ATOM 2739 N N . ALA A 1 347 ? 3.396 -1.906 -19.516 1.00 96.19 347 ALA A N 1
ATOM 2740 C CA . ALA A 1 347 ? 2.839 -3.236 -19.747 1.00 96.19 347 ALA A CA 1
ATOM 2741 C C . ALA A 1 347 ? 3.047 -4.168 -18.541 1.00 96.19 347 ALA A C 1
ATOM 2743 O O . ALA A 1 347 ? 2.115 -4.863 -18.130 1.00 96.19 347 ALA A O 1
ATOM 2744 N N . MET A 1 348 ? 4.240 -4.137 -17.939 1.00 95.25 348 MET A N 1
ATOM 2745 C CA . MET A 1 348 ? 4.558 -4.894 -16.726 1.00 95.25 348 MET A CA 1
ATOM 2746 C C . MET A 1 348 ? 3.712 -4.447 -15.530 1.00 95.25 348 MET A C 1
ATOM 2748 O O . MET A 1 348 ? 3.340 -5.268 -14.706 1.00 95.25 348 MET A O 1
ATOM 2752 N N . ASN A 1 349 ? 3.367 -3.165 -15.420 1.00 97.00 349 ASN A N 1
ATOM 2753 C CA . ASN A 1 349 ? 2.653 -2.629 -14.256 1.00 97.00 349 ASN A CA 1
ATOM 2754 C C . ASN A 1 349 ? 1.189 -2.291 -14.556 1.00 97.00 349 ASN A C 1
ATOM 2756 O O . ASN A 1 349 ? 0.599 -1.453 -13.876 1.00 97.00 349 ASN A O 1
ATOM 2760 N N . LYS A 1 350 ? 0.584 -2.926 -15.567 1.00 97.94 350 LYS A N 1
ATOM 2761 C CA . LYS A 1 350 ? -0.783 -2.612 -16.007 1.00 97.94 350 LYS A CA 1
ATOM 2762 C C . LYS A 1 350 ? -1.822 -2.728 -14.882 1.00 97.94 350 LYS A C 1
ATOM 2764 O O . LYS A 1 350 ? -2.712 -1.888 -14.795 1.00 97.94 350 LYS A O 1
ATOM 2769 N N . TYR A 1 351 ? -1.695 -3.729 -14.009 1.00 98.19 351 TYR A N 1
ATOM 2770 C CA . TYR A 1 351 ? -2.621 -3.925 -12.895 1.00 98.19 351 TYR A CA 1
ATOM 2771 C C . TYR A 1 351 ? -2.296 -3.000 -11.729 1.00 98.19 351 TYR A C 1
ATOM 2773 O O . TYR A 1 351 ? -3.214 -2.479 -11.110 1.00 98.19 351 TYR A O 1
ATOM 2781 N N . ASP A 1 352 ? -1.021 -2.693 -11.485 1.00 98.44 352 ASP A N 1
ATOM 2782 C CA . ASP A 1 352 ? -0.666 -1.663 -10.504 1.00 98.44 352 ASP A CA 1
ATOM 2783 C C . ASP A 1 352 ? -1.203 -0.283 -10.907 1.00 98.44 352 ASP A C 1
ATOM 2785 O O . ASP A 1 352 ? -1.661 0.457 -10.042 1.00 98.44 352 ASP A O 1
ATOM 2789 N N . ILE A 1 353 ? -1.201 0.057 -12.202 1.00 98.38 353 ILE A N 1
ATOM 2790 C CA . ILE A 1 353 ? -1.840 1.278 -12.727 1.00 98.38 353 ILE A CA 1
ATOM 2791 C C . ILE A 1 353 ? -3.342 1.256 -12.446 1.00 98.38 353 ILE A C 1
ATOM 2793 O O . ILE A 1 353 ? -3.892 2.242 -11.961 1.00 98.38 353 ILE A O 1
ATOM 2797 N N . GLU A 1 354 ? -4.005 0.129 -12.701 1.00 97.56 354 GLU A N 1
ATOM 2798 C CA . GLU A 1 354 ? -5.432 -0.032 -12.427 1.00 97.56 354 GLU A CA 1
ATOM 2799 C C . GLU A 1 354 ? -5.763 0.107 -10.929 1.00 97.56 354 GLU A C 1
ATOM 2801 O O . GLU A 1 354 ? -6.701 0.821 -10.567 1.00 97.56 354 GLU A O 1
ATOM 2806 N N . ILE A 1 355 ? -4.982 -0.535 -10.055 1.00 98.25 355 ILE A N 1
ATOM 2807 C CA . ILE A 1 355 ? -5.125 -0.452 -8.596 1.00 98.25 355 ILE A CA 1
ATOM 2808 C C . ILE A 1 355 ? -4.847 0.963 -8.093 1.00 98.25 355 ILE A C 1
ATOM 2810 O O . ILE A 1 355 ? -5.611 1.474 -7.278 1.00 98.25 355 ILE A O 1
ATOM 2814 N N . TYR A 1 356 ? -3.790 1.610 -8.582 1.00 98.50 356 TYR A N 1
ATOM 2815 C CA . TYR A 1 356 ? -3.444 2.971 -8.187 1.00 98.50 356 TYR A CA 1
ATOM 2816 C C . TYR A 1 356 ? -4.543 3.962 -8.578 1.00 98.50 356 TYR A C 1
ATOM 2818 O O . TYR A 1 356 ? -4.985 4.739 -7.737 1.00 98.50 356 TYR A O 1
ATOM 2826 N N . ASN A 1 357 ? -5.049 3.893 -9.812 1.00 97.38 357 ASN A N 1
ATOM 2827 C CA . ASN A 1 357 ? -6.145 4.755 -10.255 1.00 97.38 357 ASN A CA 1
ATOM 2828 C C . ASN A 1 357 ? -7.399 4.543 -9.399 1.00 97.38 357 ASN A C 1
ATOM 2830 O O . ASN A 1 357 ? -8.024 5.506 -8.964 1.00 97.38 357 ASN A O 1
ATOM 2834 N N . TYR A 1 358 ? -7.732 3.287 -9.093 1.00 97.00 358 TYR A N 1
ATOM 2835 C CA . TYR A 1 358 ? -8.840 2.972 -8.195 1.00 97.00 358 TYR A CA 1
ATOM 2836 C C . TYR A 1 358 ? -8.634 3.554 -6.787 1.00 97.00 358 TYR A C 1
ATOM 2838 O O . TYR A 1 358 ? -9.548 4.139 -6.211 1.00 97.00 358 TYR A O 1
ATOM 2846 N N . ALA A 1 359 ? -7.422 3.440 -6.243 1.00 97.56 359 ALA A N 1
ATOM 2847 C CA . ALA A 1 359 ? -7.073 3.981 -4.938 1.00 97.56 359 ALA A CA 1
ATOM 2848 C C . ALA A 1 359 ? -7.103 5.514 -4.891 1.00 97.56 359 ALA A C 1
ATOM 2850 O O . ALA A 1 359 ? -7.482 6.066 -3.864 1.00 97.56 359 ALA A O 1
ATOM 2851 N N . VAL A 1 360 ? -6.749 6.205 -5.980 1.00 97.75 360 VAL A N 1
ATOM 2852 C CA . VAL A 1 360 ? -6.873 7.668 -6.091 1.00 97.75 360 VAL A CA 1
ATOM 2853 C C . VAL A 1 360 ? -8.337 8.103 -5.998 1.00 97.75 360 VAL A C 1
ATOM 2855 O O . VAL A 1 360 ? -8.643 9.059 -5.286 1.00 97.75 360 VAL A O 1
ATOM 2858 N N . GLU A 1 361 ? -9.249 7.389 -6.659 1.00 96.81 361 GLU A N 1
ATOM 2859 C CA . GLU A 1 361 ? -10.684 7.677 -6.555 1.00 96.81 361 GLU A CA 1
ATOM 2860 C C . GLU A 1 361 ? -11.224 7.385 -5.146 1.00 96.81 361 GLU A C 1
ATOM 2862 O O . GLU A 1 361 ? -11.984 8.186 -4.600 1.00 96.81 361 GLU A O 1
ATOM 2867 N N . LEU A 1 362 ? -10.789 6.287 -4.510 1.00 95.75 362 LEU A N 1
ATOM 2868 C CA . LEU A 1 362 ? -11.137 6.005 -3.111 1.00 95.75 362 LEU A CA 1
ATOM 2869 C C . LEU A 1 362 ? -10.584 7.057 -2.147 1.00 95.75 362 LEU A C 1
ATOM 2871 O O . LEU A 1 362 ? -11.302 7.492 -1.253 1.00 95.75 362 LEU A O 1
ATOM 2875 N N . HIS A 1 363 ? -9.337 7.484 -2.336 1.00 97.06 363 HIS A N 1
ATOM 2876 C CA . HIS A 1 363 ? -8.710 8.546 -1.555 1.00 97.06 363 HIS A CA 1
ATOM 2877 C C . HIS A 1 363 ? -9.524 9.836 -1.642 1.00 97.06 363 HIS A C 1
ATOM 2879 O O . HIS A 1 363 ? -9.897 10.396 -0.615 1.00 97.06 363 HIS A O 1
ATOM 2885 N N . LYS A 1 364 ? -9.872 10.265 -2.861 1.00 96.75 364 LYS A N 1
ATOM 2886 C CA . LYS A 1 364 ? -10.710 11.446 -3.080 1.00 96.75 364 LYS A CA 1
ATOM 2887 C C . LYS A 1 364 ? -12.058 11.314 -2.368 1.00 96.75 364 LYS A C 1
ATOM 2889 O O . LYS A 1 364 ? -12.452 12.218 -1.643 1.00 96.75 364 LYS A O 1
ATOM 2894 N N . ALA A 1 365 ? -12.723 10.166 -2.501 1.00 94.88 365 ALA A N 1
ATOM 2895 C CA . ALA A 1 365 ? -13.979 9.909 -1.800 1.00 94.88 365 ALA A CA 1
ATOM 2896 C C . ALA A 1 365 ? -13.822 9.967 -0.268 1.00 94.88 365 ALA A C 1
ATOM 2898 O O . ALA A 1 365 ? -14.702 10.481 0.419 1.00 94.88 365 ALA A O 1
ATOM 2899 N N . GLN A 1 366 ? -12.712 9.464 0.286 1.00 95.00 366 GLN A N 1
ATOM 2900 C CA . GLN A 1 366 ? -12.419 9.576 1.717 1.00 95.00 366 GLN A CA 1
ATOM 2901 C C . GLN A 1 366 ? -12.216 11.037 2.140 1.00 95.00 366 GLN A C 1
ATOM 2903 O O . GLN A 1 366 ? -12.716 11.421 3.194 1.00 95.00 366 GLN A O 1
ATOM 2908 N N . VAL A 1 367 ? -11.513 11.841 1.334 1.00 96.06 367 VAL A N 1
ATOM 2909 C CA . VAL A 1 367 ? -11.267 13.268 1.607 1.00 96.06 367 VAL A CA 1
ATOM 2910 C C . VAL A 1 367 ? -12.581 14.045 1.601 1.00 96.06 367 VAL A C 1
ATOM 2912 O O . VAL A 1 367 ? -12.883 14.730 2.577 1.00 96.06 367 VAL A O 1
ATOM 2915 N N . ASP A 1 368 ? -13.396 13.869 0.560 1.00 94.56 368 ASP A N 1
ATOM 2916 C CA . ASP A 1 368 ? -14.692 14.540 0.424 1.00 94.56 368 ASP A CA 1
ATOM 2917 C C . ASP A 1 368 ? -15.621 14.205 1.609 1.00 94.56 368 ASP A C 1
ATOM 2919 O O . ASP A 1 368 ? -16.314 15.077 2.128 1.00 94.56 368 ASP A O 1
ATOM 2923 N N . ASN A 1 369 ? -15.603 12.952 2.084 1.00 92.38 369 ASN A N 1
ATOM 2924 C CA . ASN A 1 369 ? -16.433 12.496 3.204 1.00 92.38 369 ASN A CA 1
ATOM 2925 C C . ASN A 1 369 ? -16.038 13.088 4.565 1.00 92.38 369 ASN A C 1
ATOM 2927 O O . ASN A 1 369 ? -16.881 13.130 5.454 1.00 92.38 369 ASN A O 1
ATOM 2931 N N . VAL A 1 370 ? -14.775 13.483 4.769 1.00 93.94 370 VAL A N 1
ATOM 2932 C CA . VAL A 1 370 ? -14.326 14.078 6.045 1.00 93.94 370 VAL A CA 1
ATOM 2933 C C . VAL A 1 370 ? -14.372 15.607 6.049 1.00 93.94 370 VAL A C 1
ATOM 2935 O O . VAL A 1 370 ? -14.091 16.215 7.079 1.00 93.94 370 VAL A O 1
ATOM 2938 N N . GLN A 1 371 ? -14.673 16.225 4.905 1.00 87.38 371 GLN A N 1
ATOM 2939 C CA . GLN A 1 371 ? -14.818 17.677 4.761 1.00 87.38 371 GLN A CA 1
ATOM 2940 C C . GLN A 1 371 ? -16.279 18.153 4.800 1.00 87.38 371 GLN A C 1
ATOM 2942 O O . GLN A 1 371 ? -16.508 19.353 4.958 1.00 87.38 371 GLN A O 1
ATOM 2947 N N . GLN A 1 372 ? -17.238 17.236 4.648 1.00 80.00 372 GLN A N 1
ATOM 2948 C CA . GLN A 1 372 ? -18.669 17.463 4.889 1.00 80.00 372 GLN A CA 1
ATOM 2949 C C . GLN A 1 372 ? -18.971 17.428 6.385 1.00 80.00 372 GLN A C 1
ATOM 2951 O O . GLN A 1 372 ? -19.801 18.258 6.819 1.00 80.00 372 GLN A O 1
#

Radius of gyration: 20.72 Å; Cα contacts (8 Å, |Δi|>4): 529; chains: 1; bounding box: 51×55×63 Å

Secondary structure (DSSP, 8-state):
----------------TTTTTS----HHHHHHHT-TTS-HHHHHHHHHHHHHHHHHHHHTT-TT--EEEEE-TTSSHHHHHHHHHHHS-----EETTEEEEESTTSBGGGTS---TTS---SS-HHHHHHHHH--------TT------S----TT-------HHHHHHHHHHTTT--EEEE-SPPPSS--S----EEEEEE--HHHHHHHHHHHHHHHHHH-TTS-GGGGSS---TT--HHHHHTTSPTTHHHHHHH-HHHHH-B-TTSSBPPPPHHHHHHHHHHHTT-SEEEETT-HHHHHHHHHHHH-PPP--TTTT--SSSTT--HIIIIITT-HHHHHHHHHHTHHHHHHHHHHHHHHHHHHHHHH-

Foldseek 3Di:
DDDPPPPPPDPDPPDDLVNLVPFQCDCQQCVLQVNNVDGSVRLLVLLVVLQVLLLVCLQVLPLLHAEEEAEAQQQQLLLVQVQCVQFHDFDQPAAVPGNPDRQGSQAPQQQDDDDVVVDPPDPDPPVVVVVVPPPPDDPDDDDDDPHRDDRGLDRQLQAHEDAQVNQQCVSPPDPSHRYHYHNYAYALHHNSNHSYAYEYGGEQQLLSLVQLVVLLLVCCVVPVPRPCSSSVWDFPPPDDSLRRVVGDAFQSLLQRQNGDCQNCPADPVSHRDDDDPVSLSSSSSSLSSHLAYHYSVCQPLSQLSCCQRNVRDDDDSLVSRDGDDRPDDCCVPVCVVPVPSVVVSCVRHVSVNVSNVSSVSNSVSSSVVSVD

Sequence (372 aa):
MRYMTSTYAYSSQNTSPTSLLKNFCVHGDRVATGWSHLTERECMHQFSVIQKLALQAIRTNSSNAMLLFKHVHKAGGTTLCQVATKNMIVEDVPLPFRSDWTTNCVPFESFLGPHPAVGGGSMSTRNTINLLSKSTAPELSQHSSRHLLGTWLGGACFLGFLTPHQFSVLPRHYRPLTFVASEGAFPNVMPLDVSLAMVTMLRNPLDRVLSSYRWWQFMSKAMPHSPSECRAYWAPPNATFNQWLDWYPDNWMTRELAGNEALYRKDAQGRPGPLTAADVLKAKQRLHYFAAILIMERPEESQVLLKNVFGWRDVDLDGHRAGSVRNSSAAEEVAAQTPKVFQQLQAMNKYDIEIYNYAVELHKAQVDNVQQ

Solvent-accessible surface area (backbone atoms only — not comparable to full-atom values): 21150 Å² total; per-residue (Å²): 135,84,83,79,75,83,73,76,84,70,87,75,75,89,69,54,66,70,64,82,66,63,68,49,55,50,66,59,23,30,46,66,51,72,40,67,87,48,53,41,63,54,44,48,50,54,39,51,52,40,36,51,54,18,34,51,29,45,55,69,67,39,83,67,20,28,38,37,33,48,33,42,85,65,19,47,53,62,22,56,39,62,52,43,62,77,60,48,68,64,62,80,48,55,42,82,98,33,87,90,41,40,60,55,67,43,41,50,47,43,78,62,75,80,40,83,83,64,56,90,72,80,76,57,67,65,60,64,51,54,66,69,73,62,75,74,83,68,95,73,73,96,73,77,79,82,74,72,81,89,65,72,79,56,101,48,40,48,78,25,60,49,49,46,66,57,56,62,41,43,64,68,72,50,58,76,56,28,51,44,26,34,48,26,29,37,32,72,33,48,54,59,84,40,61,45,28,30,35,36,32,42,43,62,52,60,36,24,50,52,47,44,52,55,48,32,54,49,36,52,69,78,43,70,84,53,57,53,58,37,32,73,52,60,64,67,87,87,51,50,73,72,64,34,49,81,50,51,75,61,25,54,64,35,18,28,52,34,1,43,65,55,56,68,30,54,40,101,83,71,44,79,29,86,85,50,73,64,41,51,51,44,20,58,28,52,57,70,66,36,77,41,59,30,43,60,92,38,39,68,61,34,46,54,41,45,29,70,62,47,62,35,74,93,63,65,52,67,80,42,62,64,73,98,60,85,88,65,48,39,67,66,63,37,35,73,75,37,52,69,58,37,53,50,53,48,65,47,27,48,56,20,46,53,49,46,55,52,47,51,53,51,28,50,46,54,45,56,66,73,73,110

Mean predicted aligned error: 9.14 Å

pLDDT: mean 79.03, std 21.24, range [26.69, 98.5]